Protein AF-A0ABD5PJ82-F1 (afdb_monomer_lite)

pLDDT: mean 70.87, std 12.45, range [35.41, 89.31]

Foldseek 3Di:
DDPPVLVVLPDWAPPFAFPVRDDPVLVPDPQKDKDWDPWFADPPPPGRFTWDFDADPNFTWTAGPVGDTDGDDVRRTITITGNVSVVVVVVCVVVVPPFDWDDDPNWIWTDDDQEIEIEREYADDPSVVVVLLVVLQVHQHYEYEYADPNNCLVCVLSQLLSAHLYYYDYDDPNVVVVVVSVVQVVLVVLLCVLQVFPQPDQPSVVSCCCSVPLLVLLLLLQALVVLAVDPVSLVVVLLSLQSLVSVLASHHPDQRQDDDDPRHDFRHKGWQDQPPVRAIEIETEHEDRHDPVPDADQACDDPPCRSVVVNLVSQVVSCVVVVHQAYEYEYEEQDDDLVRLVVVLVRCCVDPNQSYAYEYEYSLLSSLSNLVVCCVRPVVLFDFADDDSSVLVVCVGPPPPQPDDPSQVVLVVSSYHYGYNVSNLVSRLVGTDDPVSNVVSSVVSVVSSVVSNDD

Organism: NCBI:txid2932267

Radius of gyration: 26.67 Å; chains: 1; bounding box: 78×42×73 Å

Sequence (455 aa):
MSSESFKALRYDFEDRLRPDEVPDELRENPFCVRSERRKINCPEPGCNKPCNVVEIGGEKKFLCRDKHQKPYDESHHVYWKVETVDAVEELLTDLGFEASVEQNGSMLSFESGEKSFLVVPGGYSDDLLQPIASQLKDHRNFCVLAFQDDTKRGIKPLIDRAGGVSMVATPPGLERKIESFESMIEVRNEFEAEYEPQREAVPEDLVEKINDNPQFLVGELTDFEKIEASSEKRDKMEKLCTLSFSQVLDCPLHPMGMEDTGNRVPDGFGFIFDEENGNHPTLLLDSKSVSSEYRDYPKITEKHGPQYRKYLEIVDDVCYRRQWEEKVIVFISPEFNISKIEDFLDELNRTKFDDFQAVFMDLKALATLILHRTSHTSERSVRLTRGGWTSILYDLFLDPDFDRSEQDYELGRNNGLCLTESAVQQHFANNIPDQKSRERTLEYVEEEIREFSPE

Structure (mmCIF, N/CA/C/O backbone):
data_AF-A0ABD5PJ82-F1
#
_entry.id   AF-A0ABD5PJ82-F1
#
loop_
_atom_site.group_PDB
_atom_site.id
_atom_site.type_symbol
_atom_site.label_atom_id
_atom_site.label_alt_id
_atom_site.label_comp_id
_atom_site.label_asym_id
_atom_site.label_entity_id
_atom_site.label_seq_id
_atom_site.pdbx_PDB_ins_code
_atom_site.Cartn_x
_atom_site.Cartn_y
_atom_site.Cartn_z
_atom_site.occupancy
_atom_site.B_iso_or_equiv
_atom_site.auth_seq_id
_atom_site.auth_comp_id
_atom_site.auth_asym_id
_atom_site.auth_atom_id
_atom_site.pdbx_PDB_model_num
ATOM 1 N N . MET A 1 1 ? -4.267 9.276 -34.230 1.00 48.59 1 MET A N 1
ATOM 2 C CA . MET A 1 1 ? -3.131 10.122 -33.789 1.00 48.59 1 MET A CA 1
ATOM 3 C C . MET A 1 1 ? -2.248 10.501 -34.977 1.00 48.59 1 MET A C 1
ATOM 5 O O . MET A 1 1 ? -2.240 9.768 -35.961 1.00 48.59 1 MET A O 1
ATOM 9 N N . SER A 1 2 ? -1.546 11.642 -34.954 1.00 38.12 2 SER A N 1
ATOM 10 C CA . SER A 1 2 ? -0.652 12.020 -36.061 1.00 38.12 2 SER A CA 1
ATOM 11 C C . SER A 1 2 ? 0.701 11.307 -35.932 1.00 38.12 2 SER A C 1
ATOM 13 O O . SER A 1 2 ? 1.279 11.234 -34.853 1.00 38.12 2 SER A O 1
ATOM 15 N N . SER A 1 3 ? 1.247 10.821 -37.053 1.00 42.69 3 SER A N 1
ATOM 16 C CA . SER A 1 3 ? 2.585 10.193 -37.123 1.00 42.69 3 SER A CA 1
ATOM 17 C C . SER A 1 3 ? 3.740 11.095 -36.654 1.00 42.69 3 SER A C 1
ATOM 19 O O . SER A 1 3 ? 4.887 10.663 -36.616 1.00 42.69 3 SER A O 1
ATOM 21 N N . GLU A 1 4 ? 3.473 12.375 -36.387 1.00 37.66 4 GLU A N 1
ATOM 22 C CA . GLU A 1 4 ? 4.485 13.366 -36.024 1.00 37.66 4 GLU A CA 1
ATOM 23 C C . GLU A 1 4 ? 4.829 13.341 -34.532 1.00 37.66 4 GLU A C 1
ATOM 25 O O . GLU A 1 4 ? 6.005 13.496 -34.213 1.00 37.66 4 GLU A O 1
ATOM 30 N N . SER A 1 5 ? 3.867 13.052 -33.643 1.00 37.41 5 SER A N 1
ATOM 31 C CA . SER A 1 5 ? 4.122 12.917 -32.199 1.00 37.41 5 SER A CA 1
ATOM 32 C C . SER A 1 5 ? 5.020 11.713 -31.893 1.00 37.41 5 SER A C 1
ATOM 34 O O . SER A 1 5 ? 5.942 11.810 -31.091 1.00 37.41 5 SER A O 1
ATOM 36 N N . PHE A 1 6 ? 4.831 10.606 -32.617 1.00 41.28 6 PHE A N 1
ATOM 37 C CA . PHE A 1 6 ? 5.656 9.405 -32.473 1.00 41.28 6 PHE A CA 1
ATOM 38 C C . PHE A 1 6 ? 7.033 9.512 -33.143 1.00 41.28 6 PHE A C 1
ATOM 40 O O . PHE A 1 6 ? 8.023 8.985 -32.644 1.00 41.28 6 PHE A O 1
ATOM 47 N N . LYS A 1 7 ? 7.166 10.280 -34.233 1.00 38.00 7 LYS A N 1
ATOM 48 C CA . LYS A 1 7 ? 8.471 10.525 -34.882 1.00 38.00 7 LYS A CA 1
ATOM 49 C C . LYS A 1 7 ? 9.487 11.243 -33.987 1.00 38.00 7 LYS A C 1
ATOM 51 O O . LYS A 1 7 ? 10.681 11.199 -34.303 1.00 38.00 7 LYS A O 1
ATOM 56 N N . ALA A 1 8 ? 9.039 11.903 -32.916 1.00 35.41 8 ALA A N 1
ATOM 57 C CA . ALA A 1 8 ? 9.897 12.533 -31.915 1.00 35.41 8 ALA A CA 1
ATOM 58 C C . ALA A 1 8 ? 10.513 11.524 -30.922 1.00 35.41 8 ALA A C 1
ATOM 60 O O . ALA A 1 8 ? 11.560 11.810 -30.342 1.00 35.41 8 ALA A O 1
ATOM 61 N N . LEU A 1 9 ? 9.948 10.316 -30.801 1.00 37.22 9 LEU A N 1
ATOM 62 C CA . LEU A 1 9 ? 10.385 9.251 -29.891 1.00 37.22 9 LEU A CA 1
ATOM 63 C C . LEU A 1 9 ? 11.602 8.464 -30.388 1.00 37.22 9 LEU A C 1
ATOM 65 O O . LEU A 1 9 ? 11.697 7.272 -30.145 1.00 37.22 9 LEU A O 1
ATOM 69 N N . ARG A 1 10 ? 12.571 9.082 -31.075 1.00 38.38 10 ARG A N 1
ATOM 70 C CA . ARG A 1 10 ? 13.789 8.381 -31.535 1.00 38.38 10 ARG A CA 1
ATOM 71 C C . ARG A 1 10 ? 14.701 7.976 -30.365 1.00 38.38 10 ARG A C 1
ATOM 73 O O . ARG A 1 10 ? 15.805 8.497 -30.236 1.00 38.38 10 ARG A O 1
ATOM 80 N N . TYR A 1 11 ? 14.258 7.038 -29.541 1.00 43.62 11 TYR A N 1
ATOM 81 C CA . TYR A 1 11 ? 15.019 6.429 -28.472 1.00 43.62 11 TYR A CA 1
ATOM 82 C C . TYR A 1 11 ? 15.385 5.011 -28.894 1.00 43.62 11 TYR A C 1
ATOM 84 O O . TYR A 1 11 ? 14.565 4.106 -29.014 1.00 43.62 11 TYR A O 1
ATOM 92 N N . ASP A 1 12 ? 16.665 4.868 -29.208 1.00 42.84 12 ASP A N 1
ATOM 93 C CA . ASP A 1 12 ? 17.351 3.595 -29.318 1.00 42.84 12 ASP A CA 1
ATOM 94 C C . ASP A 1 12 ? 17.769 3.233 -27.886 1.00 42.84 12 ASP A C 1
ATOM 96 O O . ASP A 1 12 ? 18.457 4.038 -27.257 1.00 42.84 12 ASP A O 1
ATOM 100 N N . PHE A 1 13 ? 17.334 2.094 -27.337 1.00 44.28 13 PHE A N 1
ATOM 101 C CA . PHE A 1 13 ? 17.902 1.598 -26.079 1.00 44.28 13 PHE A CA 1
ATOM 102 C C . PHE A 1 13 ? 19.413 1.481 -26.283 1.00 44.28 13 PHE A C 1
ATOM 104 O O . PHE A 1 13 ? 19.871 0.665 -27.085 1.00 44.28 13 PHE A O 1
ATOM 111 N N . GLU A 1 14 ? 20.203 2.319 -25.607 1.00 42.47 14 GLU A N 1
ATOM 112 C CA . GLU A 1 14 ? 21.663 2.235 -25.719 1.00 42.47 14 GLU A CA 1
ATOM 113 C C . GLU A 1 14 ? 22.204 0.927 -25.116 1.00 42.47 14 GLU A C 1
ATOM 115 O O . GLU A 1 14 ? 23.295 0.484 -25.496 1.00 42.47 14 GLU A O 1
ATOM 120 N N . ASP A 1 15 ? 21.409 0.248 -24.280 1.00 47.00 15 ASP A N 1
ATOM 121 C CA . ASP A 1 15 ? 21.711 -1.074 -23.736 1.00 47.00 15 ASP A CA 1
ATOM 122 C C . ASP A 1 15 ? 21.495 -2.165 -24.784 1.00 47.00 15 ASP A C 1
ATOM 124 O O . ASP A 1 15 ? 20.483 -2.861 -24.866 1.00 47.00 15 ASP A O 1
ATOM 128 N N . ARG A 1 16 ? 22.514 -2.303 -25.625 1.00 61.78 16 ARG A N 1
ATOM 129 C CA . ARG A 1 16 ? 22.684 -3.411 -26.558 1.00 61.78 16 ARG A CA 1
ATOM 130 C C . ARG A 1 16 ? 22.944 -4.694 -25.777 1.00 61.78 16 ARG A C 1
ATOM 132 O O . ARG A 1 16 ? 24.101 -4.982 -25.463 1.00 61.78 16 ARG A O 1
ATOM 139 N N . LEU A 1 17 ? 21.896 -5.470 -25.521 1.00 61.75 17 LEU A N 1
ATOM 140 C CA . LEU A 1 17 ? 22.015 -6.763 -24.852 1.00 61.75 17 LEU A CA 1
ATOM 141 C C . LEU A 1 17 ? 22.846 -7.720 -25.709 1.00 61.75 17 LEU A C 1
ATOM 143 O O . LEU A 1 17 ? 22.617 -7.859 -26.921 1.00 61.75 17 LEU A O 1
ATOM 147 N N . ARG A 1 18 ? 23.832 -8.379 -25.095 1.00 63.12 18 ARG A N 1
ATOM 148 C CA . ARG A 1 18 ? 24.558 -9.457 -25.769 1.00 63.12 18 ARG A CA 1
ATOM 149 C C . ARG A 1 18 ? 23.641 -10.673 -25.923 1.00 63.12 18 ARG A C 1
ATOM 151 O O . ARG A 1 18 ? 22.729 -10.852 -25.123 1.00 63.12 18 ARG A O 1
ATOM 158 N N . PRO A 1 19 ? 23.858 -11.537 -26.928 1.00 64.94 19 PRO A N 1
ATOM 159 C CA . PRO A 1 19 ? 23.025 -12.718 -27.147 1.00 64.94 19 PRO A CA 1
ATOM 160 C C . PRO A 1 19 ? 22.870 -13.618 -25.911 1.00 64.94 19 PRO A C 1
ATOM 162 O O . PRO A 1 19 ? 21.811 -14.210 -25.734 1.00 64.94 19 PRO A O 1
ATOM 165 N N . ASP A 1 20 ? 23.894 -13.703 -25.061 1.00 64.62 20 ASP A N 1
ATOM 166 C CA . ASP A 1 20 ? 23.923 -14.464 -23.806 1.00 64.62 20 ASP A CA 1
ATOM 167 C C . ASP A 1 20 ? 23.198 -13.783 -22.631 1.00 64.62 20 ASP A C 1
ATOM 169 O O . ASP A 1 20 ? 22.939 -14.436 -21.626 1.00 64.62 20 ASP A O 1
ATOM 173 N N . GLU A 1 21 ? 22.837 -12.505 -22.763 1.00 60.03 21 GLU A N 1
ATOM 174 C CA . GLU A 1 21 ? 22.176 -11.700 -21.725 1.00 60.03 21 GLU A CA 1
ATOM 175 C C . GLU A 1 21 ? 20.665 -11.546 -21.946 1.00 60.03 21 GLU A C 1
ATOM 177 O O . GLU A 1 21 ? 19.993 -10.972 -21.097 1.00 60.03 21 GLU A O 1
ATOM 182 N N . VAL A 1 22 ? 20.123 -12.027 -23.072 1.00 60.41 22 VAL A N 1
ATOM 183 C CA . VAL A 1 22 ? 18.689 -11.912 -23.389 1.00 60.41 22 VAL A CA 1
ATOM 184 C C . VAL A 1 22 ? 17.933 -13.136 -22.855 1.00 60.41 22 VAL A C 1
ATOM 186 O O . VAL A 1 22 ? 18.191 -14.237 -23.357 1.00 60.41 22 VAL A O 1
ATOM 189 N N . PRO A 1 23 ? 17.003 -12.963 -21.894 1.00 57.91 23 PRO A N 1
ATOM 190 C CA . PRO A 1 23 ? 16.063 -14.001 -21.466 1.00 57.91 23 PRO A CA 1
ATOM 191 C C . PRO A 1 23 ? 15.236 -14.540 -22.637 1.00 57.91 23 PRO A C 1
ATOM 193 O O . PRO A 1 23 ? 14.963 -13.812 -23.597 1.00 57.91 23 PRO A O 1
ATOM 196 N N . ASP A 1 24 ? 14.812 -15.801 -22.569 1.00 57.84 24 ASP A N 1
ATOM 197 C CA . ASP A 1 24 ? 14.058 -16.432 -23.659 1.00 57.84 24 ASP A CA 1
ATOM 198 C C . ASP A 1 24 ? 12.718 -15.719 -23.910 1.00 57.84 24 ASP A C 1
ATOM 200 O O . ASP A 1 24 ? 12.334 -15.531 -25.065 1.00 57.84 24 ASP A O 1
ATOM 204 N N . GLU A 1 25 ? 12.086 -15.185 -22.860 1.00 47.72 25 GLU A N 1
ATOM 205 C CA . GLU A 1 25 ? 10.841 -14.414 -22.950 1.00 47.72 25 GLU A CA 1
ATOM 206 C C . GLU A 1 25 ? 10.999 -13.125 -23.772 1.00 47.72 25 GLU A C 1
ATOM 208 O O . GLU A 1 25 ? 10.057 -12.675 -24.425 1.00 47.72 25 GLU A O 1
ATOM 213 N N . LEU A 1 26 ? 12.193 -12.521 -23.761 1.00 51.69 26 LEU A N 1
ATOM 214 C CA . LEU A 1 26 ? 12.490 -11.330 -24.554 1.00 51.69 26 LEU A CA 1
ATOM 215 C C . LEU A 1 26 ? 12.877 -11.678 -25.995 1.00 51.69 26 LEU A C 1
ATOM 217 O O . LEU A 1 26 ? 12.592 -10.886 -26.882 1.00 51.69 26 LEU A O 1
ATOM 221 N N . ARG A 1 27 ? 13.468 -12.848 -26.273 1.00 57.28 27 ARG A N 1
ATOM 222 C CA . ARG A 1 27 ? 13.826 -13.254 -27.651 1.00 57.28 27 ARG A CA 1
ATOM 223 C C . ARG A 1 27 ? 12.615 -13.539 -28.532 1.00 57.28 27 ARG A C 1
ATOM 225 O O . ARG A 1 27 ? 12.697 -13.375 -29.747 1.00 57.28 27 ARG A O 1
ATOM 232 N N . GLU A 1 28 ? 11.531 -14.008 -27.924 1.00 52.41 28 GLU A N 1
ATOM 233 C CA . GLU A 1 28 ? 10.261 -14.282 -28.601 1.00 52.41 28 GLU A CA 1
ATOM 234 C C . GLU A 1 28 ? 9.357 -13.041 -28.675 1.00 52.41 28 GLU A C 1
ATOM 236 O O . GLU A 1 28 ? 8.331 -13.059 -29.356 1.00 52.41 28 GLU A O 1
ATOM 241 N N . ASN A 1 29 ? 9.746 -11.948 -28.012 1.00 54.66 29 ASN A N 1
ATOM 242 C CA . ASN A 1 29 ? 8.993 -10.705 -28.004 1.00 54.66 29 ASN A CA 1
ATOM 243 C C . ASN A 1 29 ? 9.111 -9.987 -29.369 1.00 54.66 29 ASN A C 1
ATOM 245 O O . ASN A 1 29 ? 10.232 -9.755 -29.831 1.00 54.66 29 ASN A O 1
ATOM 249 N N . PRO A 1 30 ? 7.990 -9.585 -30.003 1.00 55.22 30 PRO A N 1
ATOM 250 C CA . PRO A 1 30 ? 7.995 -8.962 -31.331 1.00 55.22 30 PRO A CA 1
ATOM 251 C C . PRO A 1 30 ? 8.757 -7.632 -31.382 1.00 55.22 30 PRO A C 1
ATOM 253 O O . PRO A 1 30 ? 9.231 -7.244 -32.447 1.00 55.22 30 PRO A O 1
ATOM 256 N N . PHE A 1 31 ? 8.934 -6.972 -30.237 1.00 60.00 31 PHE A N 1
ATOM 257 C CA . PHE A 1 31 ? 9.664 -5.716 -30.122 1.00 60.00 31 PHE A CA 1
ATOM 258 C C . PHE A 1 31 ? 11.136 -5.912 -29.764 1.00 60.00 31 PHE A C 1
ATOM 260 O O . PHE A 1 31 ? 11.864 -4.932 -29.674 1.00 60.00 31 PHE A O 1
ATOM 267 N N . CYS A 1 32 ? 11.624 -7.135 -29.542 1.00 62.97 32 CYS A N 1
ATOM 268 C CA . CYS A 1 32 ? 13.051 -7.375 -29.341 1.00 62.97 32 CYS A CA 1
ATOM 269 C C . CYS A 1 32 ? 13.691 -7.811 -30.660 1.00 62.97 32 CYS A C 1
ATOM 271 O O . CYS A 1 32 ? 13.488 -8.922 -31.145 1.00 62.97 32 CYS A O 1
ATOM 273 N N . VAL A 1 33 ? 14.501 -6.938 -31.253 1.00 71.69 33 VAL A N 1
ATOM 274 C CA . VAL A 1 33 ? 15.066 -7.151 -32.584 1.00 71.69 33 VAL A CA 1
ATOM 275 C C . VAL A 1 33 ? 16.556 -7.454 -32.507 1.00 71.69 33 VAL A C 1
ATOM 277 O O . VAL A 1 33 ? 17.363 -6.696 -31.958 1.00 71.69 33 VAL A O 1
ATOM 280 N N . ARG A 1 34 ? 16.946 -8.567 -33.134 1.00 79.69 34 ARG A N 1
ATOM 281 C CA . ARG A 1 34 ? 18.343 -8.954 -33.350 1.00 79.69 34 ARG A CA 1
ATOM 282 C C . ARG A 1 34 ? 18.971 -8.079 -34.440 1.00 79.69 34 ARG A C 1
ATOM 284 O O . ARG A 1 34 ? 18.563 -8.130 -35.597 1.00 79.69 34 ARG A O 1
ATOM 291 N N . SER A 1 35 ? 20.007 -7.324 -34.088 1.00 78.25 35 SER A N 1
ATOM 292 C CA . SER A 1 35 ? 20.704 -6.380 -34.968 1.00 78.25 35 SER A CA 1
ATOM 293 C C . SER A 1 35 ? 22.212 -6.639 -35.049 1.00 78.25 35 SER A C 1
ATOM 295 O O . SER A 1 35 ? 22.847 -7.098 -34.099 1.00 78.25 35 SER A O 1
ATOM 297 N N . GLU A 1 36 ? 22.822 -6.305 -36.191 1.00 79.50 36 GLU A N 1
ATOM 298 C CA . GLU A 1 36 ? 24.269 -6.443 -36.414 1.00 79.50 36 GLU A CA 1
ATOM 299 C C . GLU A 1 36 ? 25.018 -5.122 -36.168 1.00 79.50 36 GLU A C 1
ATOM 301 O O . GLU A 1 36 ? 24.607 -4.031 -36.583 1.00 79.50 36 GLU A O 1
ATOM 306 N N . ARG A 1 37 ? 26.174 -5.200 -35.500 1.00 71.81 37 ARG A N 1
ATOM 307 C CA . ARG A 1 37 ? 27.063 -4.057 -35.276 1.00 71.81 37 ARG A CA 1
ATOM 308 C C . ARG A 1 37 ? 27.758 -3.682 -36.583 1.00 71.81 37 ARG A C 1
ATOM 310 O O . ARG A 1 37 ? 28.623 -4.397 -37.073 1.00 71.81 37 ARG A O 1
ATOM 317 N N . ARG A 1 38 ? 27.496 -2.468 -37.079 1.00 69.00 38 ARG A N 1
ATOM 318 C CA . ARG A 1 38 ? 28.174 -1.909 -38.272 1.00 69.00 38 ARG A CA 1
ATOM 319 C C . ARG A 1 38 ? 29.695 -1.759 -38.122 1.00 69.00 38 ARG A C 1
ATOM 321 O O . ARG A 1 38 ? 30.396 -1.612 -39.119 1.00 69.00 38 ARG A O 1
ATOM 328 N N . LYS A 1 39 ? 30.203 -1.708 -36.886 1.00 74.44 39 LYS A N 1
ATOM 329 C CA . LYS A 1 39 ? 31.632 -1.605 -36.564 1.00 74.44 39 LYS A CA 1
ATOM 330 C C . LYS A 1 39 ? 31.959 -2.572 -35.431 1.00 74.44 39 LYS A C 1
ATOM 332 O O . LYS A 1 39 ? 31.368 -2.476 -34.359 1.00 74.44 39 LYS A O 1
ATOM 337 N N . ILE A 1 40 ? 32.919 -3.456 -35.673 1.00 79.31 40 ILE A N 1
ATOM 338 C CA . ILE A 1 40 ? 33.410 -4.447 -34.713 1.00 79.31 40 ILE A CA 1
ATOM 339 C C . ILE A 1 40 ? 34.840 -4.051 -34.351 1.00 79.31 40 ILE A C 1
ATOM 341 O O . ILE A 1 40 ? 35.641 -3.798 -35.250 1.00 79.31 40 ILE A O 1
ATOM 345 N N . ASN A 1 41 ? 35.171 -3.979 -33.064 1.00 82.94 41 ASN A N 1
ATOM 346 C CA . ASN A 1 41 ? 36.549 -3.760 -32.618 1.00 82.94 41 ASN A CA 1
ATOM 347 C C . ASN A 1 41 ? 37.271 -5.097 -32.445 1.00 82.94 41 ASN A C 1
ATOM 349 O O . ASN A 1 41 ? 36.643 -6.133 -32.238 1.00 82.94 41 ASN A O 1
ATOM 353 N N . CYS A 1 42 ? 38.597 -5.074 -32.537 1.00 81.31 42 CYS A N 1
ATOM 354 C CA . CYS A 1 42 ? 39.420 -6.257 -32.351 1.00 81.31 42 CYS A CA 1
ATOM 355 C C . CYS A 1 42 ? 39.296 -6.800 -30.916 1.00 81.31 42 CYS A C 1
ATOM 357 O O . CYS A 1 42 ? 39.606 -6.074 -29.980 1.00 81.31 42 CYS A O 1
ATOM 359 N N . PRO A 1 43 ? 38.912 -8.076 -30.725 1.00 82.56 43 PRO A N 1
ATOM 360 C CA . PRO A 1 43 ? 38.808 -8.679 -29.393 1.00 82.56 43 PRO A CA 1
ATOM 361 C C . PRO A 1 43 ? 40.172 -9.042 -28.770 1.00 82.56 43 PRO A C 1
ATOM 363 O O . PRO A 1 43 ? 40.239 -9.621 -27.692 1.00 82.56 43 PRO A O 1
ATOM 366 N N . GLU A 1 44 ? 41.283 -8.729 -29.443 1.00 84.56 44 GLU A N 1
ATOM 367 C CA . GLU A 1 44 ? 42.627 -8.860 -28.869 1.00 84.56 44 GLU A CA 1
ATOM 368 C C . GLU A 1 44 ? 42.840 -7.804 -27.765 1.00 84.56 44 GLU A C 1
ATOM 370 O O . GLU A 1 44 ? 42.699 -6.610 -28.054 1.00 84.56 44 GLU A O 1
ATOM 375 N N . PRO A 1 45 ? 43.219 -8.196 -26.531 1.00 82.62 45 PRO A N 1
ATOM 376 C CA . PRO A 1 45 ? 43.483 -7.254 -25.447 1.00 82.62 45 PRO A CA 1
ATOM 377 C C . PRO A 1 45 ? 44.478 -6.160 -25.860 1.00 82.62 45 PRO A C 1
ATOM 379 O O . PRO A 1 45 ? 45.586 -6.441 -26.313 1.00 82.62 45 PRO A O 1
ATOM 382 N N . GLY A 1 46 ? 44.075 -4.895 -25.717 1.00 80.75 46 GLY A N 1
ATOM 383 C CA . GLY A 1 46 ? 44.890 -3.733 -26.091 1.00 80.75 46 GLY A CA 1
ATOM 384 C C . GLY A 1 46 ? 44.817 -3.316 -27.568 1.00 80.75 46 GLY A C 1
ATOM 385 O O . GLY A 1 46 ? 45.445 -2.325 -27.941 1.00 80.75 46 GLY A O 1
ATOM 386 N N . CYS A 1 47 ? 44.040 -4.002 -28.417 1.00 82.31 47 CYS A N 1
ATOM 387 C CA . CYS A 1 47 ? 43.846 -3.629 -29.821 1.00 82.31 47 CYS A CA 1
ATOM 388 C C . CYS A 1 47 ? 42.453 -3.021 -30.063 1.00 82.31 47 CYS A C 1
ATOM 390 O O . CYS A 1 47 ? 41.454 -3.723 -30.071 1.00 82.31 47 CYS A O 1
ATOM 392 N N . ASN A 1 48 ? 42.381 -1.726 -30.388 1.00 80.00 48 ASN A N 1
ATOM 393 C CA . ASN A 1 48 ? 41.112 -1.035 -30.691 1.00 80.00 48 ASN A CA 1
ATOM 394 C C . ASN A 1 48 ? 40.865 -0.852 -32.200 1.00 80.00 48 ASN A C 1
ATOM 396 O O . ASN A 1 48 ? 40.191 0.088 -32.626 1.00 80.00 48 ASN A O 1
ATOM 400 N N . LYS A 1 49 ? 41.477 -1.688 -33.048 1.00 84.69 49 LYS A N 1
ATOM 401 C CA . LYS A 1 49 ? 41.322 -1.572 -34.505 1.00 84.69 49 LYS A CA 1
ATOM 402 C C . LYS A 1 49 ? 39.997 -2.183 -34.971 1.00 84.69 49 LYS A C 1
ATOM 404 O O . LYS A 1 49 ? 39.591 -3.204 -34.423 1.00 84.69 49 LYS A O 1
ATOM 409 N N . PRO A 1 50 ? 39.374 -1.634 -36.029 1.00 84.56 50 PRO A N 1
ATOM 410 C CA . PRO A 1 50 ? 38.228 -2.268 -36.666 1.00 84.56 50 PRO A CA 1
ATOM 411 C C . PRO A 1 50 ? 38.572 -3.665 -37.204 1.00 84.56 50 PRO A C 1
ATOM 413 O O . PRO A 1 50 ? 39.632 -3.857 -37.814 1.00 84.56 50 PRO A O 1
ATOM 416 N N . CYS A 1 51 ? 37.652 -4.603 -37.009 1.00 86.75 51 CYS A N 1
ATOM 417 C CA . CYS A 1 51 ? 37.692 -5.976 -37.494 1.00 86.75 51 CYS A CA 1
ATOM 418 C C . CYS A 1 51 ? 36.630 -6.223 -38.559 1.00 86.75 51 CYS A C 1
ATOM 420 O O . CYS A 1 51 ? 35.531 -5.676 -38.493 1.00 86.75 51 CYS A O 1
ATOM 422 N N . ASN A 1 52 ? 36.951 -7.131 -39.476 1.00 85.62 52 ASN A N 1
ATOM 423 C CA . ASN A 1 52 ? 35.978 -7.765 -40.354 1.00 85.62 52 ASN A CA 1
ATOM 424 C C . ASN A 1 52 ? 35.815 -9.233 -39.955 1.00 85.62 52 ASN A C 1
ATOM 426 O O . ASN A 1 52 ? 36.764 -9.861 -39.477 1.00 85.62 52 ASN A O 1
ATOM 430 N N . VAL A 1 53 ? 34.627 -9.783 -40.190 1.00 86.25 53 VAL A N 1
ATOM 431 C CA . VAL A 1 53 ? 34.388 -11.227 -40.111 1.00 86.25 53 VAL A CA 1
ATOM 432 C C . VAL A 1 53 ? 34.816 -11.846 -41.439 1.00 86.25 53 VAL A C 1
ATOM 434 O O . VAL A 1 53 ? 34.361 -11.418 -42.498 1.00 86.25 53 VAL A O 1
ATOM 437 N N . VAL A 1 54 ? 35.716 -12.824 -41.391 1.00 88.50 54 VAL A N 1
ATOM 438 C CA . VAL A 1 54 ? 36.234 -13.537 -42.567 1.00 88.50 54 VAL A CA 1
ATOM 439 C C . VAL A 1 54 ? 36.170 -15.042 -42.341 1.00 88.50 54 VAL A C 1
ATOM 441 O O . VAL A 1 54 ? 36.176 -15.504 -41.202 1.00 88.50 54 VAL A O 1
ATOM 444 N N . GLU A 1 55 ? 36.136 -15.814 -43.422 1.00 88.56 55 GLU A N 1
ATOM 445 C CA . GLU A 1 55 ? 36.180 -17.274 -43.367 1.00 88.56 55 GLU A CA 1
ATOM 446 C C . GLU A 1 55 ? 37.580 -17.763 -43.755 1.00 88.56 55 GLU A C 1
ATOM 448 O O . GLU A 1 55 ? 38.070 -17.481 -44.850 1.00 88.56 55 GLU A O 1
ATOM 453 N N . ILE A 1 56 ? 38.257 -18.454 -42.835 1.00 83.06 56 ILE A N 1
ATOM 454 C CA . ILE A 1 56 ? 39.621 -18.964 -43.026 1.00 83.06 56 ILE A CA 1
ATOM 455 C C . ILE A 1 56 ? 39.629 -20.439 -42.635 1.00 83.06 56 ILE A C 1
ATOM 457 O O . ILE A 1 56 ? 39.459 -20.776 -41.467 1.00 83.06 56 ILE A O 1
ATOM 461 N N . GLY A 1 57 ? 39.850 -21.320 -43.613 1.00 79.81 57 GLY A N 1
ATOM 462 C CA . GLY A 1 57 ? 39.894 -22.767 -43.374 1.00 79.81 57 GLY A CA 1
ATOM 463 C C . GLY A 1 57 ? 38.545 -23.381 -42.978 1.00 79.81 57 GLY A C 1
ATOM 464 O O . GLY A 1 57 ? 38.538 -24.385 -42.280 1.00 79.81 57 GLY A O 1
ATOM 465 N N . GLY A 1 58 ? 37.425 -22.777 -43.396 1.00 84.38 58 GLY A N 1
ATOM 466 C CA . GLY A 1 58 ? 36.065 -23.220 -43.050 1.00 84.38 58 GLY A CA 1
ATOM 467 C C . GLY A 1 58 ? 35.559 -22.726 -41.690 1.00 84.38 58 GLY A C 1
ATOM 468 O O . GLY A 1 58 ? 34.448 -23.056 -41.291 1.00 84.38 58 GLY A O 1
ATOM 469 N N . GLU A 1 59 ? 36.351 -21.922 -40.975 1.00 86.12 59 GLU A N 1
ATOM 470 C CA . GLU A 1 59 ? 35.969 -21.319 -39.698 1.00 86.12 59 GLU A CA 1
ATOM 471 C C . GLU A 1 59 ? 35.813 -19.800 -39.840 1.00 86.12 59 GLU A C 1
ATOM 473 O O . GLU A 1 59 ? 36.672 -19.123 -40.420 1.00 86.12 59 GLU A O 1
ATOM 478 N N . LYS A 1 60 ? 34.743 -19.243 -39.254 1.00 89.12 60 LYS A N 1
ATOM 479 C CA . LYS A 1 60 ? 34.570 -17.789 -39.129 1.00 89.12 60 LYS A CA 1
ATOM 480 C C . LYS A 1 60 ? 35.552 -17.234 -38.093 1.00 89.12 60 LYS A C 1
ATOM 482 O O . LYS A 1 60 ? 35.655 -17.756 -36.983 1.00 89.12 60 LYS A O 1
ATOM 487 N N . LYS A 1 61 ? 36.259 -16.157 -38.443 1.00 88.00 61 LYS A N 1
ATOM 488 C CA . LYS A 1 61 ? 37.246 -15.477 -37.587 1.00 88.00 61 LYS A CA 1
ATOM 489 C C . LYS A 1 61 ? 37.112 -13.962 -37.687 1.00 88.00 61 LYS A C 1
ATOM 491 O O . LYS A 1 61 ? 36.744 -13.430 -38.734 1.00 88.00 61 LYS A O 1
ATOM 496 N N . PHE A 1 62 ? 37.457 -13.263 -36.611 1.00 87.50 62 PHE A N 1
ATOM 497 C CA . PHE A 1 62 ? 37.682 -11.821 -36.639 1.00 87.50 62 PHE A CA 1
ATOM 498 C C . PHE A 1 62 ? 39.098 -11.535 -37.133 1.00 87.50 62 PHE A C 1
ATOM 500 O O . PHE A 1 62 ? 40.061 -12.058 -36.570 1.00 87.50 62 PHE A O 1
ATOM 507 N N . LEU A 1 63 ? 39.220 -10.690 -38.158 1.00 87.81 63 LEU A N 1
ATOM 508 C CA . LEU A 1 63 ? 40.498 -10.237 -38.703 1.00 87.81 63 LEU A CA 1
ATOM 509 C C . LEU A 1 63 ? 40.589 -8.710 -38.654 1.00 87.81 63 LEU A C 1
ATOM 511 O O . LEU A 1 63 ? 39.809 -8.008 -39.305 1.00 87.81 63 LEU A O 1
ATOM 515 N N . CYS A 1 64 ? 41.573 -8.198 -37.915 1.00 88.06 64 CYS A N 1
ATOM 516 C CA . CYS A 1 64 ? 41.875 -6.767 -37.867 1.00 88.06 64 CYS A CA 1
ATOM 517 C C . CYS A 1 64 ? 42.980 -6.380 -38.866 1.00 88.06 64 CYS A C 1
ATOM 519 O O . CYS A 1 64 ? 43.687 -7.228 -39.417 1.00 88.06 64 CYS A O 1
ATOM 521 N N . ARG A 1 65 ? 43.185 -5.072 -39.071 1.00 85.81 65 ARG A N 1
ATOM 522 C CA . ARG A 1 65 ? 44.271 -4.552 -39.930 1.00 85.81 65 ARG A CA 1
ATOM 523 C C . ARG A 1 65 ? 45.679 -4.905 -39.437 1.00 85.81 65 ARG A C 1
ATOM 525 O O . ARG A 1 65 ? 46.577 -5.043 -40.263 1.00 85.81 65 ARG A O 1
ATOM 532 N N . ASP A 1 66 ? 45.844 -5.113 -38.133 1.00 87.19 66 ASP A N 1
ATOM 533 C CA . ASP A 1 66 ? 47.111 -5.528 -37.513 1.00 87.19 66 ASP A CA 1
ATOM 534 C C . ASP A 1 66 ? 47.324 -7.056 -37.601 1.00 87.19 66 ASP A C 1
ATOM 536 O O . ASP A 1 66 ? 48.264 -7.597 -37.029 1.00 87.19 66 ASP A O 1
ATOM 540 N N . LYS A 1 67 ? 46.475 -7.757 -38.372 1.00 84.69 67 LYS A N 1
ATOM 541 C CA . LYS A 1 67 ? 46.519 -9.202 -38.655 1.00 84.69 67 LYS A CA 1
ATOM 542 C C . LYS A 1 67 ? 46.258 -10.117 -37.454 1.00 84.69 67 LYS A C 1
ATOM 544 O O . LYS A 1 67 ? 46.504 -11.319 -37.560 1.00 84.69 67 LYS A O 1
ATOM 549 N N . HIS A 1 68 ? 45.714 -9.598 -36.352 1.00 88.38 68 HIS A N 1
ATOM 550 C CA . HIS A 1 68 ? 45.195 -10.450 -35.282 1.00 88.38 68 HIS A CA 1
ATOM 551 C C . HIS A 1 68 ? 44.030 -11.288 -35.806 1.00 88.38 68 HIS A C 1
ATOM 553 O O . HIS A 1 68 ? 43.138 -10.768 -36.480 1.00 88.38 68 HIS A O 1
ATOM 559 N N . GLN A 1 69 ? 44.065 -12.581 -35.489 1.00 88.25 69 GLN A N 1
ATOM 560 C CA . GLN A 1 69 ? 43.022 -13.544 -35.813 1.00 88.25 69 GLN A CA 1
ATOM 561 C C . GLN A 1 69 ? 42.464 -14.099 -34.513 1.00 88.25 69 GLN A C 1
ATOM 563 O O . GLN A 1 69 ? 43.189 -14.734 -33.746 1.00 88.25 69 GLN A O 1
ATOM 568 N N . LYS A 1 70 ? 41.176 -13.871 -34.274 1.00 86.25 70 LYS A N 1
ATOM 569 C CA . LYS A 1 70 ? 40.455 -14.465 -33.146 1.00 86.25 70 LYS A CA 1
ATOM 570 C C . LYS A 1 70 ? 39.284 -15.304 -33.659 1.00 86.25 70 LYS A C 1
ATOM 572 O O . LYS A 1 70 ? 38.742 -14.974 -34.719 1.00 86.25 70 LYS A O 1
ATOM 577 N N . PRO A 1 71 ? 38.898 -16.378 -32.948 1.00 86.31 71 PRO A N 1
ATOM 578 C CA . PRO A 1 71 ? 37.662 -17.099 -33.236 1.00 86.31 71 PRO A CA 1
ATOM 579 C C . PRO A 1 71 ? 36.475 -16.136 -33.319 1.00 86.31 71 PRO A C 1
ATOM 581 O O . PRO A 1 71 ? 36.438 -15.143 -32.590 1.00 86.31 71 PRO A O 1
ATOM 584 N N . TYR A 1 72 ? 35.539 -16.401 -34.231 1.00 85.25 72 TYR A N 1
ATOM 585 C CA . TYR A 1 72 ? 34.291 -15.649 -34.270 1.00 85.25 72 TYR A CA 1
ATOM 586 C C . TYR A 1 72 ? 33.472 -15.942 -33.016 1.00 85.25 72 TYR A C 1
ATOM 588 O O . TYR A 1 72 ? 33.220 -17.097 -32.682 1.00 85.25 72 TYR A O 1
ATOM 596 N N . ASP A 1 73 ? 33.046 -14.872 -32.367 1.00 81.75 73 ASP A N 1
ATOM 597 C CA . ASP A 1 73 ? 32.134 -14.874 -31.238 1.00 81.75 73 ASP A CA 1
ATOM 598 C C . ASP A 1 73 ? 30.988 -13.929 -31.594 1.00 81.75 73 ASP A C 1
ATOM 600 O O . ASP A 1 73 ? 31.189 -12.735 -31.834 1.00 81.75 73 ASP A O 1
ATOM 604 N N . GLU A 1 74 ? 29.787 -14.488 -31.679 1.00 79.69 74 GLU A N 1
ATOM 605 C CA . GLU A 1 74 ? 28.592 -13.771 -32.098 1.00 79.69 74 GLU A CA 1
ATOM 606 C C . GLU A 1 74 ? 28.264 -12.590 -31.175 1.00 79.69 74 GLU A C 1
ATOM 608 O O . GLU A 1 74 ? 27.790 -11.567 -31.667 1.00 79.69 74 GLU A O 1
ATOM 613 N N . SER A 1 75 ? 28.623 -12.659 -29.888 1.00 73.25 75 SER A N 1
AT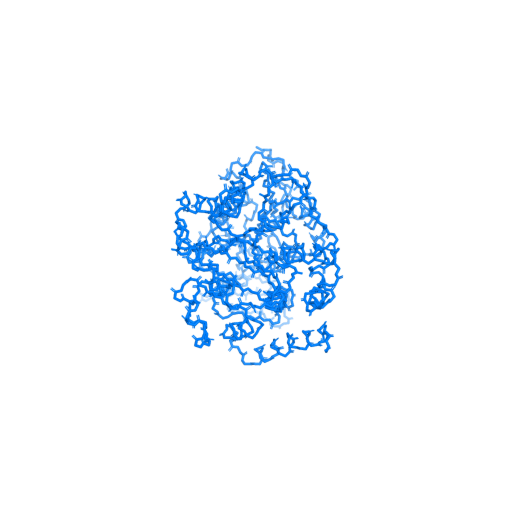OM 614 C CA . SER A 1 75 ? 28.392 -11.583 -28.912 1.00 73.25 75 SER A CA 1
ATOM 615 C C . SER A 1 75 ? 29.117 -10.271 -29.244 1.00 73.25 75 SER A C 1
ATOM 617 O O . SER A 1 75 ? 28.694 -9.187 -28.839 1.00 73.25 75 SER A O 1
ATOM 619 N N . HIS A 1 76 ? 30.191 -10.343 -30.035 1.00 73.75 76 HIS A N 1
ATOM 620 C CA . HIS A 1 76 ? 30.956 -9.177 -30.474 1.00 73.75 76 HIS A CA 1
ATOM 621 C C . HIS A 1 76 ? 30.377 -8.521 -31.735 1.00 73.75 76 HIS A C 1
ATOM 623 O O . HIS A 1 76 ? 30.761 -7.399 -32.078 1.00 73.75 76 HIS A O 1
ATOM 629 N N . HIS A 1 77 ? 29.476 -9.210 -32.438 1.00 75.75 77 HIS A N 1
ATOM 630 C CA . HIS A 1 77 ? 28.943 -8.793 -33.733 1.00 75.75 77 HIS A CA 1
ATOM 631 C C . HIS A 1 77 ? 27.436 -8.527 -33.698 1.00 75.75 77 HIS A C 1
ATOM 633 O O . HIS A 1 77 ? 26.970 -7.608 -34.365 1.00 75.75 77 HIS A O 1
ATOM 639 N N . VAL A 1 78 ? 26.689 -9.281 -32.901 1.00 78.31 78 VAL A N 1
ATOM 640 C CA . VAL A 1 78 ? 25.232 -9.220 -32.809 1.00 78.31 78 VAL A CA 1
ATOM 641 C C . VAL A 1 78 ? 24.834 -8.662 -31.450 1.00 78.31 78 VAL A C 1
ATOM 643 O O . VAL A 1 78 ? 25.474 -8.943 -30.440 1.00 78.31 78 VAL A O 1
ATOM 646 N N . TYR A 1 79 ? 23.781 -7.856 -31.432 1.00 74.38 79 TYR A N 1
ATOM 647 C CA . TYR A 1 79 ? 23.123 -7.407 -30.213 1.00 74.38 79 TYR A CA 1
ATOM 648 C C . TYR A 1 79 ? 21.611 -7.466 -30.384 1.00 74.38 79 TYR A C 1
ATOM 650 O O . TYR A 1 79 ? 21.111 -7.445 -31.509 1.00 74.38 79 TYR A O 1
ATOM 658 N N . TRP A 1 80 ? 20.899 -7.523 -29.270 1.00 69.50 80 TRP A N 1
ATOM 659 C CA . TRP A 1 80 ? 19.455 -7.349 -29.246 1.00 69.50 80 TRP A CA 1
ATOM 660 C C . TRP A 1 80 ? 19.114 -5.943 -28.772 1.00 69.50 80 TRP A C 1
ATOM 662 O O . TRP A 1 80 ? 19.821 -5.363 -27.943 1.00 69.50 80 TRP A O 1
ATOM 672 N N . LYS A 1 81 ? 18.054 -5.388 -29.352 1.00 68.94 81 LYS A N 1
ATOM 673 C CA . LYS A 1 81 ? 17.517 -4.066 -29.041 1.00 68.94 81 LYS A CA 1
ATOM 674 C C . LYS A 1 81 ? 16.012 -4.195 -28.863 1.00 68.94 81 LYS A C 1
ATOM 676 O O . LYS A 1 81 ? 15.369 -4.819 -29.697 1.00 68.94 81 LYS A O 1
ATOM 681 N N . VAL A 1 82 ? 15.462 -3.562 -27.834 1.00 60.72 82 VAL A N 1
ATOM 682 C CA . VAL A 1 82 ? 14.012 -3.386 -27.718 1.00 60.72 82 VAL A CA 1
ATOM 683 C C . VAL A 1 82 ? 13.586 -2.154 -28.530 1.00 60.72 82 VAL A C 1
ATOM 685 O O . VAL A 1 82 ? 14.097 -1.049 -28.325 1.00 60.72 82 VAL A O 1
ATOM 688 N N . GLU A 1 83 ? 12.693 -2.344 -29.496 1.00 64.19 83 GLU A N 1
ATOM 689 C CA . GLU A 1 83 ? 12.033 -1.310 -30.295 1.00 64.19 83 GLU A CA 1
ATOM 690 C C . GLU A 1 83 ? 10.875 -0.707 -29.500 1.00 64.19 83 GLU A C 1
ATOM 692 O O . GLU A 1 83 ? 9.697 -0.930 -29.746 1.00 64.19 83 GLU A O 1
ATOM 697 N N . THR A 1 84 ? 11.237 0.067 -28.484 1.00 57.56 84 THR A N 1
ATOM 698 C CA . THR A 1 84 ? 10.288 0.576 -27.487 1.00 57.56 84 THR A CA 1
ATOM 699 C C . THR A 1 84 ? 9.301 1.589 -28.041 1.00 57.56 84 THR A C 1
ATOM 701 O O . THR A 1 84 ? 8.247 1.778 -27.456 1.00 57.56 84 THR A O 1
ATOM 704 N N . VAL A 1 85 ? 9.597 2.214 -29.182 1.00 57.97 85 VAL A N 1
ATOM 705 C CA . VAL A 1 85 ? 8.618 3.053 -29.887 1.00 57.97 85 VAL A CA 1
ATOM 706 C C . VAL A 1 85 ? 7.463 2.202 -30.386 1.00 57.97 85 VAL A C 1
ATOM 708 O O . VAL A 1 85 ? 6.325 2.515 -30.070 1.00 57.97 85 VAL A O 1
ATOM 711 N N . ASP A 1 86 ? 7.762 1.107 -31.082 1.00 60.72 86 ASP A N 1
ATOM 712 C CA . ASP A 1 86 ? 6.751 0.193 -31.609 1.00 60.72 86 ASP A CA 1
ATOM 713 C C . ASP A 1 86 ? 6.015 -0.521 -30.460 1.00 60.72 86 ASP A C 1
ATOM 715 O O . ASP A 1 86 ? 4.794 -0.639 -30.494 1.00 60.72 86 ASP A O 1
ATOM 719 N N . ALA A 1 87 ? 6.726 -0.874 -29.379 1.00 62.19 87 ALA A N 1
ATOM 720 C CA . ALA A 1 87 ? 6.114 -1.442 -28.173 1.00 62.19 87 ALA A CA 1
ATOM 721 C C . ALA A 1 87 ? 5.147 -0.471 -27.474 1.00 62.19 87 ALA A C 1
ATOM 723 O O . ALA A 1 87 ? 4.100 -0.879 -26.977 1.00 62.19 87 ALA A O 1
ATOM 724 N N . VAL A 1 88 ? 5.497 0.818 -27.411 1.00 61.84 88 VAL A N 1
ATOM 725 C CA . VAL A 1 88 ? 4.642 1.862 -26.830 1.00 61.84 88 VAL A CA 1
ATOM 726 C C . VAL A 1 88 ? 3.496 2.211 -27.779 1.00 61.84 88 VAL A C 1
ATOM 728 O O . VAL A 1 88 ? 2.387 2.436 -27.313 1.00 61.84 88 VAL A O 1
ATOM 731 N N . GLU A 1 89 ? 3.717 2.227 -29.094 1.00 62.78 89 GLU A N 1
ATOM 732 C CA . GLU A 1 89 ? 2.670 2.445 -30.100 1.00 62.78 89 GLU A CA 1
ATOM 733 C C . GLU A 1 89 ? 1.602 1.350 -30.070 1.00 62.78 89 GLU A C 1
ATOM 735 O O . GLU A 1 89 ? 0.411 1.670 -30.065 1.00 62.78 89 GLU A O 1
ATOM 740 N N . GLU A 1 90 ? 2.010 0.080 -30.021 1.00 63.62 90 GLU A N 1
ATOM 741 C CA . GLU A 1 90 ? 1.086 -1.052 -29.923 1.00 63.62 90 GLU A CA 1
ATOM 742 C C . GLU A 1 90 ? 0.329 -1.007 -28.594 1.00 63.62 90 GLU A C 1
ATOM 744 O O . GLU A 1 90 ? -0.897 -1.005 -28.602 1.00 63.62 90 GLU A O 1
ATOM 749 N N . LEU A 1 91 ? 1.030 -0.788 -27.473 1.00 64.31 91 LEU A N 1
ATOM 750 C CA . LEU A 1 91 ? 0.402 -0.643 -26.157 1.00 64.31 91 LEU A CA 1
ATOM 751 C C . LEU A 1 91 ? -0.640 0.487 -26.120 1.00 64.31 91 LEU A C 1
ATOM 753 O O . LEU A 1 91 ? -1.736 0.307 -25.598 1.00 64.31 91 LEU A O 1
ATOM 757 N N . LEU A 1 92 ? -0.319 1.662 -26.667 1.00 63.03 92 LEU A N 1
ATOM 758 C CA . LEU A 1 92 ? -1.245 2.798 -26.696 1.00 63.03 92 LEU A CA 1
ATOM 759 C C . LEU A 1 92 ? -2.446 2.551 -27.617 1.00 63.03 92 LEU A C 1
ATOM 761 O O . LEU A 1 92 ? -3.542 3.043 -27.344 1.00 63.03 92 LEU A O 1
ATOM 765 N N . THR A 1 93 ? -2.237 1.800 -28.700 1.00 65.62 93 THR A N 1
ATOM 766 C CA . THR A 1 93 ? -3.287 1.437 -29.657 1.00 65.62 93 THR A CA 1
ATOM 767 C C . THR A 1 93 ? -4.232 0.391 -29.072 1.00 65.62 93 THR A C 1
ATOM 769 O O . THR A 1 93 ? -5.447 0.566 -29.159 1.00 65.62 93 THR A O 1
ATOM 772 N N . ASP A 1 94 ? -3.690 -0.651 -28.442 1.00 62.34 94 ASP A N 1
ATOM 773 C CA . ASP A 1 94 ? -4.455 -1.744 -27.835 1.00 62.34 94 ASP A CA 1
ATOM 774 C C . ASP A 1 94 ? -5.297 -1.259 -26.656 1.00 62.34 94 ASP A C 1
ATOM 776 O O . ASP A 1 94 ? -6.457 -1.641 -26.512 1.00 62.34 94 ASP A O 1
ATOM 780 N N . LEU A 1 95 ? -4.756 -0.329 -25.868 1.00 58.97 95 LEU A N 1
ATOM 781 C CA . LEU A 1 95 ? -5.477 0.301 -24.764 1.00 58.97 95 LEU A CA 1
ATOM 782 C C . LEU A 1 95 ? -6.471 1.387 -25.228 1.00 58.97 95 LEU A C 1
ATOM 784 O O . LEU A 1 95 ? -7.136 2.018 -24.407 1.00 58.97 95 LEU A O 1
ATOM 788 N N . GLY A 1 96 ? -6.603 1.614 -26.542 1.00 54.56 96 GLY A N 1
ATOM 789 C CA . GLY A 1 96 ? -7.607 2.509 -27.120 1.00 54.56 96 GLY A CA 1
ATOM 790 C C . GLY A 1 96 ? -7.426 3.987 -26.756 1.00 54.56 96 GLY A C 1
ATOM 791 O O . GLY A 1 96 ? -8.396 4.748 -26.775 1.00 54.56 96 GLY A O 1
ATOM 792 N N . PHE A 1 97 ? -6.210 4.416 -26.404 1.00 60.38 97 PHE A N 1
ATOM 793 C CA . PHE A 1 97 ? -5.967 5.778 -25.937 1.00 60.38 97 PHE A CA 1
ATOM 794 C C . PHE A 1 97 ? -5.951 6.786 -27.101 1.00 60.38 97 PHE A C 1
ATOM 796 O O . PHE A 1 97 ? -5.033 6.824 -27.916 1.00 60.38 97 PHE A O 1
ATOM 803 N N . GLU A 1 98 ? -6.954 7.671 -27.153 1.00 53.22 98 GLU A N 1
ATOM 804 C CA . GLU A 1 98 ? -7.019 8.802 -28.102 1.00 53.22 98 GLU A CA 1
ATOM 805 C C . GLU A 1 98 ? -6.411 10.116 -27.551 1.00 53.22 98 GLU A C 1
ATOM 807 O O . GLU A 1 98 ? -6.476 11.159 -28.208 1.00 53.22 98 GLU A O 1
ATOM 812 N N . ALA A 1 99 ? -5.840 10.088 -26.342 1.00 53.44 99 ALA A N 1
ATOM 813 C CA . ALA A 1 99 ? -5.479 11.272 -25.561 1.00 53.44 99 ALA A CA 1
ATOM 814 C C . ALA A 1 99 ? -4.268 12.072 -26.087 1.00 53.44 99 ALA A C 1
ATOM 816 O O . ALA A 1 99 ? -3.428 11.591 -26.852 1.00 53.44 99 ALA A O 1
ATOM 817 N N . SER A 1 100 ? -4.171 13.329 -25.640 1.00 60.31 100 SER A N 1
ATOM 818 C CA . SER A 1 100 ? -3.017 14.203 -25.859 1.00 60.31 100 SER A CA 1
ATOM 819 C C . SER A 1 100 ? -1.801 13.675 -25.099 1.00 60.31 100 SER A C 1
ATOM 821 O O . SER A 1 100 ? -1.746 13.751 -23.877 1.00 60.31 100 SER A O 1
ATOM 823 N N . VAL A 1 101 ? -0.830 13.145 -25.838 1.00 66.62 101 VAL A N 1
ATOM 824 C CA . VAL A 1 101 ? 0.467 12.735 -25.293 1.00 66.62 101 VAL A CA 1
ATOM 825 C C . VAL A 1 101 ? 1.348 13.971 -25.117 1.00 66.62 101 VAL A C 1
ATOM 827 O O . VAL A 1 101 ? 1.594 14.699 -26.083 1.00 66.62 101 VAL A O 1
ATOM 830 N N . GLU A 1 102 ? 1.848 14.187 -23.907 1.00 70.44 102 GLU A N 1
ATOM 831 C CA . GLU A 1 102 ? 2.861 15.191 -23.597 1.00 70.44 102 GLU A CA 1
ATOM 832 C C . GLU A 1 102 ? 4.238 14.529 -23.466 1.00 70.44 102 GLU A C 1
ATOM 834 O O . GLU A 1 102 ? 4.375 13.429 -22.932 1.00 70.44 102 GLU A O 1
ATOM 839 N N . GLN A 1 103 ? 5.281 15.187 -23.978 1.00 69.31 103 GLN A N 1
ATOM 840 C CA . GLN A 1 103 ? 6.657 14.700 -23.890 1.00 69.31 103 GLN A CA 1
ATOM 841 C C . GLN A 1 103 ? 7.494 15.660 -23.047 1.00 69.31 103 GLN A C 1
ATOM 843 O O . GLN A 1 103 ? 7.682 16.818 -23.419 1.00 69.31 103 GLN A O 1
ATOM 848 N N . ASN A 1 104 ? 8.066 15.145 -21.959 1.00 68.50 104 ASN A N 1
ATOM 849 C CA . ASN A 1 104 ? 8.990 15.863 -21.087 1.00 68.50 104 ASN A CA 1
ATOM 850 C C . ASN A 1 104 ? 10.337 15.131 -21.072 1.00 68.50 104 ASN A C 1
ATOM 852 O O . ASN A 1 104 ? 10.550 14.172 -20.330 1.00 68.50 104 ASN A O 1
ATOM 856 N N . GLY A 1 105 ? 11.257 15.564 -21.938 1.00 69.44 105 GLY A N 1
ATOM 857 C CA . GLY A 1 105 ? 12.530 14.870 -22.140 1.00 69.44 105 GLY A CA 1
ATOM 858 C C . GLY A 1 105 ? 12.324 13.489 -22.773 1.00 69.44 105 GLY A C 1
ATOM 859 O O . GLY A 1 105 ? 11.753 13.387 -23.861 1.00 69.44 105 GLY A O 1
ATOM 860 N N . SER A 1 106 ? 12.805 12.435 -22.106 1.00 66.06 106 SER A N 1
ATOM 861 C CA . SER A 1 106 ? 12.598 11.040 -22.525 1.00 66.06 106 SER A CA 1
ATOM 862 C C . SER A 1 106 ? 11.314 10.414 -21.975 1.00 66.06 106 SER A C 1
ATOM 864 O O . SER A 1 106 ? 10.963 9.321 -22.407 1.00 66.06 106 SER A O 1
ATOM 866 N N . MET A 1 107 ? 10.608 11.084 -21.059 1.00 75.62 107 MET A N 1
ATOM 867 C CA . MET A 1 107 ? 9.339 10.611 -20.509 1.00 75.62 107 MET A CA 1
ATOM 868 C C . MET A 1 107 ? 8.166 11.040 -21.392 1.00 75.62 107 MET A C 1
ATOM 870 O O . MET A 1 107 ? 8.108 12.186 -21.850 1.00 75.62 107 MET A O 1
ATOM 874 N N . LEU A 1 108 ? 7.208 10.133 -21.570 1.00 76.00 108 LEU A N 1
ATOM 875 C CA . LEU A 1 108 ? 5.879 10.460 -22.080 1.00 76.00 108 LEU A CA 1
ATOM 876 C C . LEU A 1 108 ? 4.881 10.473 -20.936 1.00 76.00 108 LEU A C 1
ATOM 878 O O . LEU A 1 108 ? 4.921 9.588 -20.086 1.00 76.00 108 LEU A O 1
ATOM 882 N N . SER A 1 109 ? 3.961 11.421 -20.957 1.00 79.38 109 SER A N 1
ATOM 883 C CA . SER A 1 109 ? 2.802 11.451 -20.076 1.00 79.38 109 SER A CA 1
ATOM 884 C C . SER A 1 109 ? 1.527 11.515 -20.901 1.00 79.38 109 SER A C 1
ATOM 886 O O . SER A 1 109 ? 1.468 12.184 -21.933 1.00 79.38 109 SER A O 1
ATOM 888 N N . PHE A 1 110 ? 0.502 10.800 -20.462 1.00 78.56 110 PHE A N 1
ATOM 889 C CA . PHE A 1 110 ? -0.833 10.903 -21.031 1.00 78.56 110 PHE A CA 1
ATOM 890 C C . PHE A 1 110 ? -1.886 10.594 -19.972 1.00 78.56 110 PHE A C 1
ATOM 892 O O . PHE A 1 110 ? -1.618 9.904 -18.988 1.00 78.56 110 PHE A O 1
ATOM 899 N N . GLU A 1 111 ? -3.090 11.102 -20.194 1.00 77.56 111 GLU A N 1
ATOM 900 C CA . GLU A 1 111 ? -4.220 10.948 -19.285 1.00 77.56 111 GLU A CA 1
ATOM 901 C C . GLU A 1 111 ? -5.362 10.209 -19.981 1.00 77.56 111 GLU A C 1
ATOM 903 O O . GLU A 1 111 ? -5.644 10.435 -21.159 1.00 77.56 111 GLU A O 1
ATOM 908 N N . SER A 1 112 ? -6.048 9.339 -19.246 1.00 74.75 112 SER A N 1
ATOM 909 C CA . SER A 1 112 ? -7.272 8.677 -19.687 1.00 74.75 112 SER A CA 1
ATOM 910 C C . SER A 1 112 ? -8.321 8.736 -18.585 1.00 74.75 112 SER A C 1
ATOM 912 O O . SER A 1 112 ? -8.276 7.994 -17.601 1.00 74.75 112 SER A O 1
ATOM 914 N N . GLY A 1 113 ? -9.268 9.665 -18.727 1.00 77.31 113 GLY A N 1
ATOM 915 C CA . GLY A 1 113 ? -10.232 9.964 -17.671 1.00 77.31 113 GLY A CA 1
ATOM 916 C C . GLY A 1 113 ? -9.526 10.513 -16.432 1.00 77.31 113 GLY A C 1
ATOM 917 O O . GLY A 1 113 ? -8.965 11.598 -16.475 1.00 77.31 113 GLY A O 1
ATOM 918 N N . GLU A 1 114 ? -9.564 9.765 -15.332 1.00 75.12 114 GLU A N 1
ATOM 919 C CA . GLU A 1 114 ? -8.876 10.100 -14.075 1.00 75.12 114 GLU A CA 1
ATOM 920 C C . GLU A 1 114 ? -7.534 9.372 -13.889 1.00 75.12 114 GLU A C 1
ATOM 922 O O . GLU A 1 114 ? -6.950 9.442 -12.808 1.00 75.12 114 GLU A O 1
ATOM 927 N N . LYS A 1 115 ? -7.094 8.615 -14.901 1.00 83.19 115 LYS A N 1
ATOM 928 C CA . LYS A 1 115 ? -5.885 7.787 -14.887 1.00 83.19 115 LYS A CA 1
ATOM 929 C C . LYS A 1 115 ? -4.749 8.548 -15.553 1.00 83.19 115 LYS A C 1
ATOM 931 O O . LYS A 1 115 ? -4.905 8.968 -16.699 1.00 83.19 115 LYS A O 1
ATOM 936 N N . SER A 1 116 ? -3.602 8.631 -14.897 1.00 83.88 116 SER A N 1
ATOM 937 C CA . SER A 1 116 ? -2.394 9.209 -15.486 1.00 83.88 116 SER A CA 1
ATOM 938 C C . SER A 1 116 ? -1.366 8.124 -15.755 1.00 83.88 116 SER A C 1
ATOM 940 O O . SER A 1 116 ? -1.107 7.263 -14.919 1.00 83.88 116 SER A O 1
ATOM 942 N N . PHE A 1 117 ? -0.758 8.148 -16.930 1.00 83.50 117 PHE A N 1
ATOM 943 C CA . PHE A 1 117 ? 0.246 7.173 -17.322 1.00 83.50 117 PHE A CA 1
ATOM 944 C C . PHE A 1 117 ? 1.543 7.882 -17.672 1.00 83.50 117 PHE A C 1
ATOM 946 O O . PHE A 1 117 ? 1.546 8.829 -18.459 1.00 83.50 117 PHE A O 1
ATOM 953 N N . LEU A 1 118 ? 2.650 7.399 -17.110 1.00 84.12 118 LEU A N 1
ATOM 954 C CA . LEU A 1 118 ? 3.990 7.877 -17.432 1.00 84.12 118 LEU A CA 1
ATOM 955 C C . LEU A 1 118 ? 4.785 6.748 -18.074 1.00 84.12 118 LEU A C 1
ATOM 957 O O . LEU A 1 118 ? 5.019 5.717 -17.452 1.00 84.12 118 LEU A O 1
ATOM 961 N N . VAL A 1 119 ? 5.242 6.934 -19.304 1.00 78.69 119 VAL A N 1
ATOM 962 C CA . VAL A 1 119 ? 6.134 5.987 -19.973 1.00 78.69 119 VAL A CA 1
ATOM 963 C C . VAL A 1 119 ? 7.562 6.462 -19.790 1.00 78.69 119 VAL A C 1
ATOM 965 O O . VAL A 1 119 ? 7.914 7.554 -20.240 1.00 78.69 119 VAL A O 1
ATOM 968 N N . VAL A 1 120 ? 8.394 5.631 -19.161 1.00 77.00 120 VAL A N 1
ATOM 969 C CA . VAL A 1 120 ? 9.828 5.889 -19.000 1.00 77.00 120 VAL A CA 1
ATOM 970 C C . VAL A 1 120 ? 10.617 4.827 -19.776 1.00 77.00 120 VAL A C 1
ATOM 972 O O . VAL A 1 120 ? 10.930 3.754 -19.250 1.00 77.00 120 VAL A O 1
ATOM 975 N N . PRO A 1 121 ? 10.929 5.105 -21.056 1.00 59.28 121 PRO A N 1
ATOM 976 C CA . PRO A 1 121 ? 11.473 4.140 -22.001 1.00 59.28 121 PRO A CA 1
ATOM 977 C C . PRO A 1 121 ? 12.998 3.981 -21.908 1.00 59.28 121 PRO A C 1
ATOM 979 O O . PRO A 1 121 ? 13.586 3.455 -22.834 1.00 59.28 121 PRO A O 1
ATOM 982 N N . GLY A 1 122 ? 13.694 4.464 -20.878 1.00 61.66 122 GLY A N 1
ATOM 983 C CA . GLY A 1 122 ? 15.162 4.413 -20.851 1.00 61.66 122 GLY A CA 1
ATOM 984 C C . GLY A 1 122 ? 15.752 4.422 -19.449 1.00 61.66 122 GLY A C 1
ATOM 985 O O . GLY A 1 122 ? 15.008 4.435 -18.465 1.00 61.66 122 GLY A O 1
ATOM 986 N N . GLY A 1 123 ? 17.086 4.418 -19.385 1.00 55.19 123 GLY A N 1
ATOM 987 C CA . GLY A 1 123 ? 17.844 4.438 -18.138 1.00 55.19 123 GLY A CA 1
ATOM 988 C C . GLY A 1 123 ? 17.481 5.640 -17.276 1.00 55.19 123 GLY A C 1
ATOM 989 O O . GLY A 1 123 ? 17.349 6.763 -17.765 1.00 55.19 123 GLY A O 1
ATOM 990 N N . TYR A 1 124 ? 17.304 5.382 -15.986 1.00 54.41 124 TYR A N 1
ATOM 991 C CA . TYR A 1 124 ? 17.032 6.402 -14.986 1.00 54.41 124 TYR A CA 1
ATOM 992 C C . TYR A 1 124 ? 18.095 7.513 -15.025 1.00 54.41 124 TYR A C 1
ATOM 994 O O . TYR A 1 124 ? 19.286 7.254 -14.845 1.00 54.41 124 TYR A O 1
ATOM 1002 N N . SER A 1 125 ? 17.657 8.754 -15.233 1.00 61.47 125 SER A N 1
ATOM 1003 C CA . SER A 1 125 ? 18.473 9.959 -15.062 1.00 61.47 125 SER A CA 1
ATOM 1004 C C . SER A 1 125 ? 17.796 10.879 -14.059 1.00 61.47 125 SER A C 1
ATOM 1006 O O . SER A 1 125 ? 16.580 11.057 -14.145 1.00 61.47 125 SER A O 1
ATOM 1008 N N . ASP A 1 126 ? 18.567 11.521 -13.182 1.00 61.66 126 ASP A N 1
ATOM 1009 C CA . ASP A 1 126 ? 18.036 12.444 -12.167 1.00 61.66 126 ASP A CA 1
ATOM 1010 C C . ASP A 1 126 ? 17.191 13.583 -12.771 1.00 61.66 126 ASP A C 1
ATOM 1012 O O . ASP A 1 126 ? 16.268 14.080 -12.132 1.00 61.66 126 ASP A O 1
ATOM 1016 N N . ASP A 1 127 ? 17.412 13.935 -14.040 1.00 65.81 127 ASP A N 1
ATOM 1017 C CA . ASP A 1 127 ? 16.616 14.930 -14.770 1.00 65.81 127 ASP A CA 1
ATOM 1018 C C . ASP A 1 127 ? 15.143 14.512 -14.984 1.00 65.81 127 ASP A C 1
ATOM 1020 O O . ASP A 1 127 ? 14.295 15.360 -15.265 1.00 65.81 127 ASP A O 1
ATOM 1024 N N . LEU A 1 128 ? 14.813 13.223 -14.825 1.00 68.25 128 LEU A N 1
ATOM 1025 C CA . LEU A 1 128 ? 13.442 12.695 -14.893 1.00 68.25 128 LEU A CA 1
ATOM 1026 C C . LEU A 1 128 ? 12.721 12.737 -13.542 1.00 68.25 128 LEU A C 1
ATOM 1028 O O . LEU A 1 128 ? 11.496 12.635 -13.512 1.00 68.25 128 LEU A O 1
ATOM 1032 N N . LEU A 1 129 ? 13.446 12.943 -12.438 1.00 68.88 129 LEU A N 1
ATOM 1033 C CA . LEU A 1 129 ? 12.871 12.992 -11.092 1.00 68.88 129 LEU A CA 1
ATOM 1034 C C . LEU A 1 129 ? 11.855 14.116 -10.939 1.00 68.88 129 LEU A C 1
A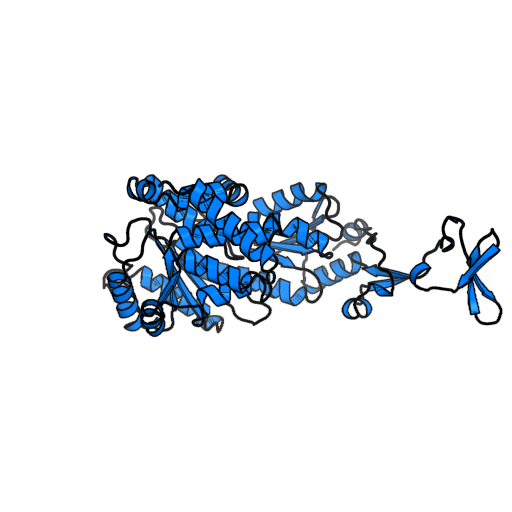TOM 1036 O O . LEU A 1 129 ? 10.761 13.890 -10.440 1.00 68.88 129 LEU A O 1
ATOM 1040 N N . GLN A 1 130 ? 12.223 15.326 -11.360 1.00 70.38 130 GLN A N 1
ATOM 1041 C CA . GLN A 1 130 ? 11.383 16.515 -11.215 1.00 70.38 130 GLN A CA 1
ATOM 1042 C C . GLN A 1 130 ? 10.095 16.424 -12.055 1.00 70.38 130 GLN A C 1
ATOM 1044 O O . GLN A 1 130 ? 9.022 16.654 -11.498 1.00 70.38 130 GLN A O 1
ATOM 1049 N N . PRO A 1 131 ? 10.146 16.029 -13.346 1.00 73.69 131 PRO A N 1
ATOM 1050 C CA . PRO A 1 131 ? 8.940 15.785 -14.133 1.00 73.69 131 PRO A CA 1
ATOM 1051 C C . PRO A 1 131 ? 8.032 14.716 -13.526 1.00 73.69 131 PRO A C 1
ATOM 1053 O O . PRO A 1 131 ? 6.828 14.937 -13.439 1.00 73.69 131 PRO A O 1
ATOM 1056 N N . ILE A 1 132 ? 8.597 13.587 -13.077 1.00 74.88 132 ILE A N 1
ATOM 1057 C CA . ILE A 1 132 ? 7.814 12.519 -12.448 1.00 74.88 132 ILE A CA 1
ATOM 1058 C C . ILE A 1 132 ? 7.181 13.040 -11.154 1.00 74.88 132 ILE A C 1
ATOM 1060 O O . ILE A 1 132 ? 5.967 12.986 -11.020 1.00 74.88 132 ILE A O 1
ATOM 1064 N N . ALA A 1 133 ? 7.962 13.624 -10.243 1.00 70.88 133 ALA A N 1
ATOM 1065 C CA . ALA A 1 133 ? 7.469 14.158 -8.973 1.00 70.88 133 ALA A CA 1
ATOM 1066 C C . ALA A 1 133 ? 6.356 15.205 -9.150 1.00 70.88 133 ALA A C 1
ATOM 1068 O O . ALA A 1 133 ? 5.391 15.200 -8.392 1.00 70.88 133 ALA A O 1
ATOM 1069 N N . SER A 1 134 ? 6.449 16.067 -10.168 1.00 73.12 134 SER A N 1
ATOM 1070 C CA . SER A 1 134 ? 5.378 17.019 -10.487 1.00 73.12 134 SER A CA 1
ATOM 1071 C C . SER A 1 134 ? 4.092 16.306 -10.906 1.00 73.12 134 SER A C 1
ATOM 1073 O O . SER A 1 134 ? 3.024 16.633 -10.409 1.00 73.12 134 SER A O 1
ATOM 1075 N N . GLN A 1 135 ? 4.186 15.304 -11.783 1.00 74.81 135 GLN A N 1
ATOM 1076 C CA . GLN A 1 135 ? 3.021 14.539 -12.238 1.00 74.81 135 GLN A CA 1
ATOM 1077 C C . GLN A 1 135 ? 2.378 13.738 -11.104 1.00 74.81 135 GLN A C 1
ATOM 1079 O O . GLN A 1 135 ? 1.155 13.682 -11.004 1.00 74.81 135 GLN A O 1
ATOM 1084 N N . LEU A 1 136 ? 3.212 13.164 -10.237 1.00 69.50 136 LEU A N 1
ATOM 1085 C CA . LEU A 1 136 ? 2.810 12.443 -9.034 1.00 69.50 136 LEU A CA 1
ATOM 1086 C C . LEU A 1 136 ? 2.068 13.326 -8.025 1.00 69.50 136 LEU A C 1
ATOM 1088 O O . LEU A 1 136 ? 1.186 12.849 -7.323 1.00 69.50 136 LEU A O 1
ATOM 1092 N N . LYS A 1 137 ? 2.421 14.611 -7.953 1.00 67.19 137 LYS A N 1
ATOM 1093 C CA . LYS A 1 137 ? 1.759 15.578 -7.078 1.00 67.19 137 LYS A CA 1
ATOM 1094 C C . LYS A 1 137 ? 0.347 15.922 -7.556 1.00 67.19 137 LYS A C 1
ATOM 1096 O O . LYS A 1 137 ? -0.563 16.072 -6.746 1.00 67.19 137 LYS A O 1
ATOM 1101 N N . ASP A 1 138 ? 0.175 16.047 -8.867 1.00 67.69 138 ASP A N 1
ATOM 1102 C CA . ASP A 1 138 ? -1.063 16.559 -9.456 1.00 67.69 138 ASP A CA 1
ATOM 1103 C C . ASP A 1 138 ? -2.135 15.468 -9.656 1.00 67.69 138 ASP A C 1
ATOM 1105 O O . ASP A 1 138 ? -3.314 15.784 -9.838 1.00 67.69 138 ASP A O 1
ATOM 1109 N N . HIS A 1 139 ? -1.762 14.183 -9.574 1.00 69.88 139 HIS A N 1
ATOM 1110 C CA . HIS A 1 139 ? -2.637 13.059 -9.919 1.00 69.88 139 HIS A CA 1
ATOM 1111 C C . HIS A 1 139 ? -2.760 12.006 -8.817 1.00 69.88 139 HIS A C 1
ATOM 1113 O O . HIS A 1 139 ? -1.778 11.525 -8.264 1.00 69.88 139 HIS A O 1
ATOM 1119 N N . ARG A 1 140 ? -4.005 11.584 -8.555 1.00 68.31 140 ARG A N 1
ATOM 1120 C CA . ARG A 1 140 ? -4.352 10.572 -7.536 1.00 68.31 140 ARG A CA 1
ATOM 1121 C C . ARG A 1 140 ? -4.273 9.129 -8.033 1.00 68.31 140 ARG A C 1
ATOM 1123 O O . ARG A 1 140 ? -4.234 8.213 -7.215 1.00 68.31 140 ARG A O 1
ATOM 1130 N N . ASN A 1 141 ? -4.315 8.940 -9.351 1.00 76.12 141 ASN A N 1
ATOM 1131 C CA . ASN A 1 141 ? -4.181 7.644 -9.998 1.00 76.12 141 ASN A CA 1
ATOM 1132 C C . ASN A 1 141 ? -3.062 7.736 -11.010 1.00 76.12 141 ASN A C 1
ATOM 1134 O O . ASN A 1 141 ? -3.220 8.418 -12.027 1.00 76.12 141 ASN A O 1
ATOM 1138 N N . PHE A 1 142 ? -1.960 7.043 -10.774 1.00 82.06 142 PHE A N 1
ATOM 1139 C CA . PHE A 1 142 ? -0.892 7.056 -11.755 1.00 82.06 142 PHE A CA 1
ATOM 1140 C C . PHE A 1 142 ? -0.223 5.694 -11.923 1.00 82.06 142 PHE A C 1
ATOM 1142 O O . PHE A 1 142 ? 0.036 4.960 -10.973 1.00 82.06 142 PHE A O 1
ATOM 1149 N N . CYS A 1 143 ? 0.100 5.370 -13.167 1.00 83.81 143 CYS A N 1
ATOM 1150 C CA . CYS A 1 143 ? 0.816 4.163 -13.531 1.00 83.81 143 CYS A CA 1
ATOM 1151 C C . CYS A 1 143 ? 2.071 4.539 -14.313 1.00 83.81 143 CYS A C 1
ATOM 1153 O O . CYS A 1 143 ? 2.001 5.154 -15.378 1.00 83.81 143 CYS A O 1
ATOM 1155 N N . VAL A 1 144 ? 3.233 4.137 -13.807 1.00 85.06 144 VAL A N 1
ATOM 1156 C CA . VAL A 1 144 ? 4.502 4.308 -14.508 1.00 85.06 144 VAL A CA 1
ATOM 1157 C C . VAL A 1 144 ? 4.880 3.021 -15.223 1.00 85.06 144 VAL A C 1
ATOM 1159 O O . VAL A 1 144 ? 5.043 1.969 -14.611 1.00 85.06 144 VAL A O 1
ATOM 1162 N N . LEU A 1 145 ? 5.061 3.121 -16.533 1.00 80.38 145 LEU A N 1
ATOM 1163 C CA . LEU A 1 145 ? 5.528 2.056 -17.401 1.00 80.38 145 LEU A CA 1
ATOM 1164 C C . LEU A 1 145 ? 7.043 2.176 -17.551 1.00 80.38 145 LEU A C 1
ATOM 1166 O O . LEU A 1 145 ? 7.548 3.019 -18.298 1.00 80.38 145 LEU A O 1
ATOM 1170 N N . ALA A 1 146 ? 7.768 1.340 -16.814 1.00 77.69 146 ALA A N 1
ATOM 1171 C CA . ALA A 1 146 ? 9.219 1.251 -16.886 1.00 77.69 146 ALA A CA 1
ATOM 1172 C C . ALA A 1 146 ? 9.627 0.023 -17.710 1.00 77.69 146 ALA A C 1
ATOM 1174 O O . ALA A 1 146 ? 9.059 -1.055 -17.577 1.00 77.69 146 ALA A O 1
ATOM 1175 N N . PHE A 1 147 ? 10.643 0.166 -18.555 1.00 68.31 147 PHE A N 1
ATOM 1176 C CA . PHE A 1 147 ? 11.117 -0.929 -19.418 1.00 68.31 147 PHE A CA 1
ATOM 1177 C C . PHE A 1 147 ? 12.440 -1.542 -18.943 1.00 68.31 147 PHE A C 1
ATOM 1179 O O . PHE A 1 147 ? 12.909 -2.522 -19.514 1.00 68.31 147 PHE A O 1
ATOM 1186 N N . GLN A 1 148 ? 13.044 -0.969 -17.899 1.00 64.56 148 GLN A N 1
ATOM 1187 C CA . GLN A 1 148 ? 14.282 -1.447 -17.290 1.00 64.56 148 GLN A CA 1
ATOM 1188 C C . GLN A 1 148 ? 14.117 -1.558 -15.774 1.00 64.56 148 GLN A C 1
ATOM 1190 O O . GLN A 1 148 ? 13.523 -0.680 -15.141 1.00 64.56 148 GLN A O 1
ATOM 1195 N N . ASP A 1 149 ? 14.707 -2.596 -15.182 1.00 63.09 149 ASP A N 1
ATOM 1196 C CA . ASP A 1 149 ? 14.683 -2.801 -13.730 1.00 63.09 149 ASP A CA 1
ATOM 1197 C C . ASP A 1 149 ? 15.375 -1.666 -12.972 1.00 63.09 149 ASP A C 1
ATOM 1199 O O . ASP A 1 149 ? 14.920 -1.278 -11.899 1.00 63.09 149 ASP A O 1
ATOM 1203 N N . ASP A 1 150 ? 16.443 -1.085 -13.524 1.00 62.91 150 ASP A N 1
ATOM 1204 C CA . ASP A 1 150 ? 17.106 0.088 -12.940 1.00 62.91 150 ASP A CA 1
ATOM 1205 C C . ASP A 1 150 ? 16.182 1.301 -12.869 1.00 62.91 150 ASP A C 1
ATOM 1207 O O . ASP A 1 150 ? 16.128 1.988 -11.847 1.00 62.91 150 ASP A O 1
ATOM 1211 N N . THR A 1 151 ? 15.383 1.505 -13.913 1.00 69.94 151 THR A N 1
ATOM 1212 C CA . THR A 1 151 ? 14.383 2.570 -13.986 1.00 69.94 151 THR A CA 1
ATOM 1213 C C . THR A 1 151 ? 13.240 2.336 -13.012 1.00 69.94 151 THR A C 1
ATOM 1215 O O . THR A 1 151 ? 12.921 3.231 -12.230 1.00 69.94 151 THR A O 1
ATOM 1218 N N . LYS A 1 152 ? 12.695 1.114 -12.952 1.00 73.75 152 LYS A N 1
ATOM 1219 C CA . LYS A 1 152 ? 11.727 0.726 -11.912 1.00 73.75 152 LYS A CA 1
ATOM 1220 C C . LYS A 1 152 ? 12.286 0.993 -10.517 1.00 73.75 152 LYS A C 1
ATOM 1222 O O . LYS A 1 152 ? 11.612 1.594 -9.688 1.00 73.75 152 LYS A O 1
ATOM 1227 N N . ARG A 1 153 ? 13.527 0.573 -10.263 1.00 69.06 153 ARG A N 1
ATOM 1228 C CA . ARG A 1 153 ? 14.209 0.749 -8.978 1.00 69.06 153 ARG A CA 1
ATOM 1229 C C . ARG A 1 153 ? 14.364 2.223 -8.606 1.00 69.06 153 ARG A C 1
ATOM 1231 O O . ARG A 1 153 ? 14.179 2.555 -7.439 1.00 69.06 153 ARG A O 1
ATOM 1238 N N . GLY A 1 154 ? 14.727 3.087 -9.551 1.00 70.19 154 GLY A N 1
ATOM 1239 C CA . GLY A 1 154 ? 14.888 4.524 -9.309 1.00 70.19 154 GLY A CA 1
ATOM 1240 C C . GLY A 1 154 ? 13.566 5.263 -9.092 1.00 70.19 154 GLY A C 1
ATOM 1241 O O . GLY A 1 154 ? 13.499 6.152 -8.251 1.00 70.19 154 GLY A O 1
ATOM 1242 N N . ILE A 1 155 ? 12.505 4.871 -9.804 1.00 74.44 155 ILE A N 1
ATOM 1243 C CA . ILE A 1 155 ? 11.210 5.562 -9.751 1.00 74.44 155 ILE A CA 1
ATOM 1244 C C . ILE A 1 155 ? 10.324 5.061 -8.608 1.00 74.44 155 ILE A C 1
ATOM 1246 O O . ILE A 1 155 ? 9.602 5.862 -8.020 1.00 74.44 155 ILE A O 1
ATOM 1250 N N . LYS A 1 156 ? 10.375 3.766 -8.265 1.00 73.00 156 LYS A N 1
ATOM 1251 C CA . LYS A 1 156 ? 9.508 3.175 -7.233 1.00 73.00 156 LYS A CA 1
ATOM 1252 C C . LYS A 1 156 ? 9.484 3.986 -5.925 1.00 73.00 156 LYS A C 1
ATOM 1254 O O . LYS A 1 156 ? 8.385 4.277 -5.473 1.00 73.00 156 LYS A O 1
ATOM 1259 N N . PRO A 1 157 ? 10.617 4.462 -5.373 1.00 68.25 157 PRO A N 1
ATOM 1260 C CA . PRO A 1 157 ? 10.585 5.306 -4.183 1.00 68.25 157 PRO A CA 1
ATOM 1261 C C . PRO A 1 157 ? 9.778 6.596 -4.352 1.00 68.25 157 PRO A C 1
ATOM 1263 O O . PRO A 1 157 ? 9.156 7.026 -3.399 1.00 68.25 157 PRO A O 1
ATOM 1266 N N . LEU A 1 158 ? 9.762 7.232 -5.527 1.00 70.19 158 LEU A N 1
ATOM 1267 C CA . LEU A 1 158 ? 8.959 8.445 -5.755 1.00 70.19 158 LEU A CA 1
ATOM 1268 C C . LEU A 1 158 ? 7.465 8.134 -5.764 1.00 70.19 158 LEU A C 1
ATOM 1270 O O . LEU A 1 158 ? 6.657 8.902 -5.259 1.00 70.19 158 LEU A O 1
ATOM 1274 N N . ILE A 1 159 ? 7.116 7.001 -6.358 1.00 72.06 159 ILE A N 1
ATOM 1275 C CA . ILE A 1 159 ? 5.741 6.528 -6.473 1.00 72.06 159 ILE A CA 1
ATOM 1276 C C . ILE A 1 159 ? 5.200 6.149 -5.105 1.00 72.06 159 ILE A C 1
ATOM 1278 O O . ILE A 1 159 ? 4.144 6.634 -4.712 1.00 72.06 159 ILE A O 1
ATOM 1282 N N . ASP A 1 160 ? 5.986 5.381 -4.353 1.00 63.94 160 ASP A N 1
ATOM 1283 C CA . ASP A 1 160 ? 5.662 4.995 -2.986 1.00 63.94 160 ASP A CA 1
ATOM 1284 C C . ASP A 1 160 ? 5.471 6.241 -2.089 1.00 63.94 160 ASP A C 1
ATOM 1286 O O . ASP A 1 160 ? 4.705 6.179 -1.131 1.00 63.94 160 ASP A O 1
ATOM 1290 N N . ARG A 1 161 ? 6.114 7.381 -2.415 1.00 60.47 161 ARG A N 1
ATOM 1291 C CA . ARG A 1 161 ? 5.937 8.666 -1.709 1.00 60.47 161 ARG A CA 1
ATOM 1292 C C . ARG A 1 161 ? 4.649 9.399 -2.065 1.00 60.47 161 ARG A C 1
ATOM 1294 O O . ARG A 1 161 ? 4.066 10.050 -1.201 1.00 60.47 161 ARG A O 1
ATOM 1301 N N . ALA A 1 162 ? 4.240 9.361 -3.326 1.00 59.81 162 ALA A N 1
ATOM 1302 C CA . ALA A 1 162 ? 3.085 10.118 -3.805 1.00 59.81 162 ALA A CA 1
ATOM 1303 C C . ALA A 1 162 ? 1.760 9.582 -3.242 1.00 59.81 162 ALA A C 1
ATOM 1305 O O . ALA A 1 162 ? 0.801 10.334 -3.072 1.00 59.81 162 ALA A O 1
ATOM 1306 N N . GLY A 1 163 ? 1.732 8.280 -2.933 1.00 56.84 163 GLY A N 1
ATOM 1307 C CA . GLY A 1 163 ? 0.524 7.534 -2.601 1.00 56.84 163 GLY A CA 1
ATOM 1308 C C . GLY A 1 163 ? -0.532 7.642 -3.693 1.00 56.84 163 GLY A C 1
ATOM 1309 O O . GLY A 1 163 ? -0.209 7.715 -4.874 1.00 56.84 163 GLY A O 1
ATOM 1310 N N . GLY A 1 164 ? -1.808 7.605 -3.315 1.00 60.69 164 GLY A N 1
ATOM 1311 C CA . GLY A 1 164 ? -2.878 7.398 -4.297 1.00 60.69 164 GLY A CA 1
ATOM 1312 C C . GLY A 1 164 ? -2.889 5.954 -4.825 1.00 60.69 164 GLY A C 1
ATOM 1313 O O . GLY A 1 164 ? -2.146 5.098 -4.342 1.00 60.69 164 GLY A O 1
ATOM 1314 N N . VAL A 1 165 ? -3.758 5.660 -5.795 1.00 69.38 165 VAL A N 1
ATOM 1315 C CA . VAL A 1 165 ? -3.680 4.373 -6.500 1.00 69.38 165 VAL A CA 1
ATOM 1316 C C . VAL A 1 165 ? -2.500 4.484 -7.450 1.00 69.38 165 VAL A C 1
ATOM 1318 O O . VAL A 1 165 ? -2.532 5.273 -8.397 1.00 69.38 165 VAL A O 1
ATOM 1321 N N . SER A 1 166 ? -1.435 3.744 -7.166 1.00 75.12 166 SER A N 1
ATOM 1322 C CA . SER A 1 166 ? -0.163 3.941 -7.838 1.00 75.12 166 SER A CA 1
ATOM 1323 C C . SER A 1 166 ? 0.537 2.638 -8.178 1.00 75.12 166 SER A C 1
ATOM 1325 O O . SER A 1 166 ? 0.490 1.674 -7.421 1.00 75.12 166 SER A O 1
ATOM 1327 N N . MET A 1 167 ? 1.174 2.586 -9.348 1.00 77.69 167 MET A N 1
ATOM 1328 C CA . MET A 1 167 ? 1.821 1.363 -9.822 1.00 77.69 167 MET A CA 1
ATOM 1329 C C . MET A 1 167 ? 3.063 1.661 -10.664 1.00 77.69 167 MET A C 1
ATOM 1331 O O . MET A 1 167 ? 3.069 2.589 -11.472 1.00 77.69 167 MET A O 1
ATOM 1335 N N . VAL A 1 168 ? 4.099 0.822 -10.536 1.00 77.94 168 VAL A N 1
ATOM 1336 C CA . VAL A 1 168 ? 5.123 0.660 -11.582 1.00 77.94 168 VAL A CA 1
ATOM 1337 C C . VAL A 1 168 ? 4.905 -0.664 -12.289 1.00 77.94 168 VAL A C 1
ATOM 1339 O O . VAL A 1 168 ? 5.192 -1.718 -11.717 1.00 77.94 168 VAL A O 1
ATOM 1342 N N . ALA A 1 169 ? 4.484 -0.620 -13.547 1.00 75.19 169 ALA A N 1
ATOM 1343 C CA . ALA A 1 169 ? 4.452 -1.806 -14.382 1.00 75.19 169 ALA A CA 1
ATOM 1344 C C . ALA A 1 169 ? 5.719 -1.903 -15.234 1.00 75.19 169 ALA A C 1
ATOM 1346 O O . ALA A 1 169 ? 6.204 -0.932 -15.814 1.00 75.19 169 ALA A O 1
ATOM 1347 N N . THR A 1 170 ? 6.247 -3.120 -15.299 1.00 70.06 170 THR A N 1
ATOM 1348 C CA . THR A 1 170 ? 7.348 -3.503 -16.181 1.00 70.06 170 THR A CA 1
ATOM 1349 C C . THR A 1 170 ? 6.929 -4.705 -17.022 1.00 70.06 170 THR A C 1
ATOM 1351 O O . THR A 1 170 ? 6.217 -5.573 -16.503 1.00 70.06 170 THR A O 1
ATOM 1354 N N . PRO A 1 171 ? 7.352 -4.808 -18.294 1.00 59.72 171 PRO A N 1
ATOM 1355 C CA . PRO A 1 171 ? 7.201 -6.040 -19.063 1.00 59.72 171 PRO A CA 1
ATOM 1356 C C . PRO A 1 171 ? 7.873 -7.249 -18.378 1.00 59.72 171 PRO A C 1
ATOM 1358 O O . PRO A 1 171 ? 8.818 -7.055 -17.608 1.00 59.72 171 PRO A O 1
ATOM 1361 N N . PRO A 1 172 ? 7.443 -8.491 -18.685 1.00 53.50 172 PRO A N 1
ATOM 1362 C CA . PRO A 1 172 ? 6.279 -8.848 -19.506 1.00 53.50 172 PRO A CA 1
ATOM 1363 C C . PRO A 1 172 ? 4.943 -8.693 -18.748 1.00 53.50 172 PRO A C 1
ATOM 1365 O O . PRO A 1 172 ? 4.920 -8.445 -17.540 1.00 53.50 172 PRO A O 1
ATOM 1368 N N . GLY A 1 173 ? 3.823 -8.836 -19.469 1.00 59.88 173 GLY A N 1
ATOM 1369 C CA . GLY A 1 173 ? 2.473 -8.839 -18.885 1.00 59.88 173 GLY A CA 1
ATOM 1370 C C . GLY A 1 173 ? 1.929 -7.457 -18.510 1.00 59.88 173 GLY A C 1
ATOM 1371 O O . GLY A 1 173 ? 1.218 -7.339 -17.518 1.00 59.88 173 GLY A O 1
ATOM 1372 N N . LEU A 1 174 ? 2.285 -6.412 -19.268 1.00 65.31 174 LEU A N 1
ATOM 1373 C CA . LEU A 1 174 ? 1.824 -5.042 -19.004 1.00 65.31 174 LEU A CA 1
ATOM 1374 C C . LEU A 1 174 ? 0.298 -4.909 -19.033 1.00 65.31 174 LEU A C 1
ATOM 1376 O O . LEU A 1 174 ? -0.236 -4.217 -18.181 1.00 65.31 174 LEU A O 1
ATOM 1380 N N . GLU A 1 175 ? -0.384 -5.583 -19.961 1.00 65.94 175 GLU A N 1
ATOM 1381 C CA . GLU A 1 175 ? -1.849 -5.558 -20.085 1.00 65.94 175 GLU A CA 1
ATOM 1382 C C . GLU A 1 175 ? -2.525 -5.964 -18.771 1.00 65.94 175 GLU A C 1
ATOM 1384 O O . GLU A 1 175 ? -3.197 -5.144 -18.155 1.00 65.94 175 GLU A O 1
ATOM 1389 N N . ARG A 1 176 ? -2.215 -7.162 -18.255 1.00 66.31 176 ARG A N 1
ATOM 1390 C CA . ARG A 1 176 ? -2.731 -7.652 -16.966 1.00 66.31 176 ARG A CA 1
ATOM 1391 C C . ARG A 1 176 ? -2.436 -6.693 -15.804 1.00 66.31 176 ARG A C 1
ATOM 1393 O O . ARG A 1 176 ? -3.279 -6.515 -14.933 1.00 66.31 176 ARG A O 1
ATOM 1400 N N . LYS A 1 177 ? -1.244 -6.084 -15.770 1.00 72.56 177 LYS A N 1
ATOM 1401 C CA . LYS A 1 177 ? -0.862 -5.119 -14.720 1.00 72.56 177 LYS A CA 1
ATOM 1402 C C . LYS A 1 177 ? -1.665 -3.825 -14.828 1.00 72.56 177 LYS A C 1
ATOM 1404 O O . LYS A 1 177 ? -2.087 -3.272 -13.821 1.00 72.56 177 LYS A O 1
ATOM 1409 N N . ILE A 1 178 ? -1.893 -3.338 -16.045 1.00 76.94 178 ILE A N 1
ATOM 1410 C CA . ILE A 1 178 ? -2.717 -2.152 -16.286 1.00 76.94 178 ILE A CA 1
ATOM 1411 C C . ILE A 1 178 ? -4.171 -2.447 -15.914 1.00 76.94 178 ILE A C 1
ATOM 1413 O O . ILE A 1 178 ? -4.747 -1.657 -15.181 1.00 76.94 178 ILE A O 1
ATOM 1417 N N . GLU A 1 179 ? -4.731 -3.593 -16.308 1.00 75.56 179 GLU A N 1
ATOM 1418 C CA . GLU A 1 179 ? -6.073 -4.027 -15.880 1.00 75.56 179 GLU A CA 1
ATOM 1419 C C . GLU A 1 179 ? -6.194 -4.086 -14.349 1.00 75.56 179 GLU A C 1
ATOM 1421 O O . GLU A 1 179 ? -7.178 -3.620 -13.776 1.00 75.56 179 GLU A O 1
ATOM 1426 N N . SER A 1 180 ? -5.162 -4.603 -13.678 1.00 73.75 180 SER A N 1
ATOM 1427 C CA . SER A 1 180 ? -5.024 -4.591 -12.219 1.00 73.75 180 SER A CA 1
ATOM 1428 C C . SER A 1 180 ? -5.102 -3.164 -11.658 1.00 73.75 180 SER A C 1
ATOM 1430 O O . SER A 1 180 ? -5.951 -2.871 -10.814 1.00 73.75 180 SER A O 1
ATOM 1432 N N . PHE A 1 181 ? -4.306 -2.239 -12.198 1.00 77.56 181 PHE A N 1
ATOM 1433 C CA . PHE A 1 181 ? -4.341 -0.826 -11.824 1.00 77.56 181 PHE A CA 1
ATOM 1434 C C . PHE A 1 181 ? -5.697 -0.170 -12.052 1.00 77.56 181 PHE A C 1
ATOM 1436 O O . PHE A 1 181 ? -6.178 0.567 -11.194 1.00 77.56 181 PHE A O 1
ATOM 1443 N N . GLU A 1 182 ? -6.355 -0.461 -13.165 1.00 79.88 182 GLU A N 1
ATOM 1444 C CA . GLU A 1 182 ? -7.691 0.051 -13.435 1.00 79.88 182 GLU A CA 1
ATOM 1445 C C . GLU A 1 182 ? -8.721 -0.499 -12.443 1.00 79.88 182 GLU A C 1
ATOM 1447 O O . GLU A 1 182 ? -9.523 0.273 -11.915 1.00 79.88 182 GLU A O 1
ATOM 1452 N N . SER A 1 183 ? -8.641 -1.788 -12.105 1.00 77.00 183 SER A N 1
ATOM 1453 C CA . SER A 1 183 ? -9.492 -2.407 -11.086 1.00 77.00 183 SER A CA 1
ATOM 1454 C C . SER A 1 183 ? -9.289 -1.777 -9.704 1.00 77.00 183 SER A C 1
ATOM 1456 O O . SER A 1 183 ? -10.262 -1.604 -8.971 1.00 77.00 183 SER A O 1
ATOM 1458 N N . MET A 1 184 ? -8.058 -1.396 -9.337 1.00 74.62 184 MET A N 1
ATOM 1459 C CA . MET A 1 184 ? -7.780 -0.700 -8.071 1.00 74.62 184 MET A CA 1
ATOM 1460 C C . MET A 1 184 ? -8.509 0.653 -7.991 1.00 74.62 184 MET A C 1
ATOM 1462 O O . MET A 1 184 ? -9.062 1.017 -6.950 1.00 74.62 184 MET A O 1
ATOM 1466 N N . ILE A 1 185 ? -8.550 1.389 -9.103 1.00 77.38 185 ILE A N 1
ATOM 1467 C CA . ILE A 1 185 ? -9.243 2.682 -9.202 1.00 77.38 185 ILE A CA 1
ATOM 1468 C C . ILE A 1 185 ? -10.755 2.492 -9.111 1.00 77.38 185 ILE A C 1
ATOM 1470 O O . ILE A 1 185 ? -11.424 3.243 -8.404 1.00 77.38 185 ILE A O 1
ATOM 1474 N N . GLU A 1 186 ? -11.298 1.482 -9.794 1.00 78.25 186 GLU A N 1
ATOM 1475 C CA . GLU A 1 186 ? -12.726 1.165 -9.732 1.00 78.25 186 GLU A CA 1
ATOM 1476 C C . GLU A 1 186 ? -13.175 0.819 -8.314 1.00 78.25 186 GLU A C 1
ATOM 1478 O O . GLU A 1 186 ? -14.153 1.383 -7.833 1.00 78.25 186 GLU A O 1
ATOM 1483 N N . VAL A 1 187 ? -12.444 -0.061 -7.625 1.00 74.38 187 VAL A N 1
ATOM 1484 C CA . VAL A 1 187 ? -12.757 -0.459 -6.246 1.00 74.38 187 VAL A CA 1
ATOM 1485 C C . VAL A 1 187 ? -12.752 0.760 -5.333 1.00 74.38 187 VAL A C 1
ATOM 1487 O O . VAL A 1 187 ? -13.706 0.981 -4.588 1.00 74.38 187 VAL A O 1
ATOM 1490 N N . ARG A 1 188 ? -11.722 1.607 -5.439 1.00 76.19 188 ARG A N 1
ATOM 1491 C CA . ARG A 1 188 ? -11.670 2.872 -4.703 1.00 76.19 188 ARG A CA 1
ATOM 1492 C C . ARG A 1 188 ? -12.891 3.744 -5.005 1.00 76.19 188 ARG A C 1
ATOM 1494 O O . ARG A 1 188 ? -13.518 4.242 -4.077 1.00 76.19 188 ARG A O 1
ATOM 1501 N N . ASN A 1 189 ? -13.244 3.920 -6.276 1.00 75.56 189 ASN A N 1
ATOM 1502 C CA . ASN A 1 189 ? -14.401 4.725 -6.673 1.00 75.56 189 ASN A CA 1
ATOM 1503 C C . ASN A 1 189 ? -15.718 4.183 -6.126 1.00 75.56 189 ASN A C 1
ATOM 1505 O O . ASN A 1 189 ? -16.583 4.971 -5.761 1.00 75.56 189 ASN A O 1
ATOM 1509 N N . GLU A 1 190 ? -15.885 2.862 -6.077 1.00 75.00 190 GLU A N 1
ATOM 1510 C CA . GLU A 1 190 ? -17.067 2.227 -5.496 1.00 75.00 190 GLU A CA 1
ATOM 1511 C C . GLU A 1 190 ? -17.175 2.515 -3.997 1.00 75.00 190 GLU A C 1
ATOM 1513 O O . GLU A 1 190 ? -18.251 2.884 -3.529 1.00 75.00 190 GLU A O 1
ATOM 1518 N N . PHE A 1 191 ? -16.061 2.424 -3.261 1.00 72.06 191 PHE A N 1
ATOM 1519 C CA . PHE A 1 191 ? -16.020 2.832 -1.858 1.00 72.06 191 PHE A CA 1
ATOM 1520 C C . PHE A 1 191 ? -16.353 4.321 -1.706 1.00 72.06 191 PHE A C 1
ATOM 1522 O O . PHE A 1 191 ? -17.263 4.676 -0.962 1.00 72.06 191 PHE A O 1
ATOM 1529 N N . GLU A 1 192 ? -15.672 5.202 -2.440 1.00 68.88 192 GLU A N 1
ATOM 1530 C CA . GLU A 1 192 ? -15.893 6.649 -2.348 1.00 68.88 192 GLU A CA 1
ATOM 1531 C C . GLU A 1 192 ? -17.324 7.061 -2.746 1.00 68.88 192 GLU A C 1
ATOM 1533 O O . GLU A 1 192 ? -17.898 7.959 -2.127 1.00 68.88 192 GLU A O 1
ATOM 1538 N N . ALA A 1 193 ? -17.946 6.399 -3.725 1.00 70.94 193 ALA A N 1
ATOM 1539 C CA . ALA A 1 193 ? -19.306 6.712 -4.168 1.00 70.94 193 ALA A CA 1
ATOM 1540 C C . ALA A 1 193 ? -20.361 6.517 -3.064 1.00 70.94 193 ALA A C 1
ATOM 1542 O O . ALA A 1 193 ? -21.316 7.289 -2.992 1.00 70.94 193 ALA A O 1
ATOM 1543 N N . GLU A 1 194 ? -20.182 5.527 -2.187 1.00 68.69 194 GLU A N 1
ATOM 1544 C CA . GLU A 1 194 ? -21.114 5.226 -1.088 1.00 68.69 194 GLU A CA 1
ATOM 1545 C C . GLU A 1 194 ? -20.957 6.166 0.121 1.00 68.69 194 GLU A C 1
ATOM 1547 O O . GLU A 1 194 ? -21.883 6.331 0.933 1.00 68.69 194 GLU A O 1
ATOM 1552 N N . TYR A 1 195 ? -19.782 6.787 0.255 1.00 60.53 195 TYR A N 1
ATOM 1553 C CA . TYR A 1 195 ? -19.454 7.670 1.374 1.00 60.53 195 TYR A CA 1
ATOM 1554 C C . TYR A 1 195 ? -19.602 9.162 1.061 1.00 60.53 195 TYR A C 1
ATOM 1556 O O . TYR A 1 195 ? -19.742 9.937 2.006 1.00 60.53 195 TYR A O 1
ATOM 1564 N N . GLU A 1 196 ? -19.598 9.564 -0.218 1.00 54.28 196 GLU A N 1
ATOM 1565 C CA . GLU A 1 196 ? -19.439 10.967 -0.639 1.00 54.28 196 GLU A CA 1
ATOM 1566 C C . GLU A 1 196 ? -18.340 11.671 0.189 1.00 54.28 196 GLU A C 1
ATOM 1568 O O . GLU A 1 196 ? -18.626 12.661 0.874 1.00 54.28 196 GLU A O 1
ATOM 1573 N N . PRO A 1 197 ? -17.089 11.159 0.206 1.00 51.78 197 PRO A N 1
ATOM 1574 C CA . PRO A 1 197 ? -16.037 11.772 0.994 1.00 51.78 197 PRO A CA 1
ATOM 1575 C C . PRO A 1 197 ? -15.900 13.220 0.537 1.00 51.78 197 PRO A C 1
ATOM 1577 O O . PRO A 1 197 ? -15.743 13.508 -0.658 1.00 51.78 197 PRO A O 1
ATOM 1580 N N . GLN A 1 198 ? -15.954 14.160 1.483 1.00 49.16 198 GLN A N 1
ATOM 1581 C CA . GLN A 1 198 ? -15.404 15.471 1.186 1.00 49.16 198 GLN A CA 1
ATOM 1582 C C . GLN A 1 198 ? -13.965 15.212 0.760 1.00 49.16 198 GLN A C 1
ATOM 1584 O O . GLN A 1 198 ? -13.243 14.480 1.434 1.00 49.16 198 GLN A O 1
ATOM 1589 N N . ARG A 1 199 ? -13.576 15.724 -0.411 1.00 49.12 199 ARG A N 1
ATOM 1590 C CA . ARG A 1 199 ? -12.200 15.631 -0.895 1.00 49.12 199 ARG A CA 1
ATOM 1591 C C . ARG A 1 199 ? -11.328 16.456 0.048 1.00 49.12 199 ARG A C 1
ATOM 1593 O O . ARG A 1 199 ? -10.982 17.587 -0.285 1.00 49.12 199 ARG A O 1
ATOM 1600 N N . GLU A 1 200 ? -11.020 15.923 1.226 1.00 48.91 200 GLU A N 1
ATOM 1601 C CA . GLU A 1 200 ? -10.046 16.518 2.119 1.00 48.91 200 GLU A CA 1
ATOM 1602 C C . GLU A 1 200 ? -8.741 16.602 1.337 1.00 48.91 200 GLU A C 1
ATOM 1604 O O . GLU A 1 200 ? -8.318 15.662 0.649 1.00 48.91 200 GLU A O 1
ATOM 1609 N N . ALA A 1 201 ? -8.156 17.797 1.344 1.00 53.34 201 ALA A N 1
ATOM 1610 C CA . ALA A 1 201 ? -6.844 17.978 0.769 1.00 53.34 201 ALA A CA 1
ATOM 1611 C C . ALA A 1 201 ? -5.888 17.115 1.590 1.00 53.34 201 ALA A C 1
ATOM 1613 O O . ALA A 1 201 ? -5.765 17.297 2.802 1.00 53.34 201 ALA A O 1
ATOM 1614 N N . VAL A 1 202 ? -5.231 16.167 0.926 1.00 58.81 202 VAL A N 1
ATOM 1615 C CA . VAL A 1 202 ? -4.149 15.407 1.543 1.00 58.81 202 VAL A CA 1
ATOM 1616 C C . VAL A 1 202 ? -3.108 16.431 2.005 1.00 58.81 202 VAL A C 1
ATOM 1618 O O . VAL A 1 202 ? -2.690 17.250 1.180 1.00 58.81 202 VAL A O 1
ATOM 1621 N N . PRO A 1 203 ? -2.711 16.457 3.290 1.00 63.50 203 PRO A N 1
ATOM 1622 C CA . PRO A 1 203 ? -1.725 17.420 3.757 1.00 63.50 203 PRO A CA 1
ATOM 1623 C C . PRO A 1 203 ? -0.365 17.059 3.150 1.00 63.50 203 PRO A C 1
ATOM 1625 O O . PRO A 1 203 ? 0.347 16.199 3.667 1.00 63.50 203 PRO A O 1
ATOM 1628 N N . GLU A 1 204 ? -0.033 17.674 2.010 1.00 62.84 204 GLU A N 1
ATOM 1629 C CA . GLU A 1 204 ? 1.176 17.372 1.229 1.00 62.84 204 GLU A CA 1
ATOM 1630 C C . GLU A 1 204 ? 2.441 17.463 2.088 1.00 62.84 204 GLU A C 1
ATOM 1632 O O . GLU A 1 204 ? 3.320 16.613 1.988 1.00 62.84 204 GLU A O 1
ATOM 1637 N N . ASP A 1 205 ? 2.498 18.451 2.986 1.00 65.19 205 ASP A N 1
ATOM 1638 C CA . ASP A 1 205 ? 3.627 18.657 3.891 1.00 65.19 205 ASP A CA 1
ATOM 1639 C C . ASP A 1 205 ? 3.768 17.526 4.917 1.00 65.19 205 ASP A C 1
ATOM 1641 O O . ASP A 1 205 ? 4.876 17.221 5.353 1.00 65.19 205 ASP A O 1
ATOM 1645 N N . LEU A 1 206 ? 2.656 16.913 5.328 1.00 66.81 206 LEU A N 1
ATOM 1646 C CA . LEU A 1 206 ? 2.663 15.779 6.241 1.00 66.81 206 LEU A CA 1
ATOM 1647 C C . LEU A 1 206 ? 3.065 14.505 5.506 1.00 66.81 206 LEU A C 1
ATOM 1649 O O . LEU A 1 206 ? 3.889 13.763 6.022 1.00 66.81 206 LEU A O 1
ATOM 1653 N N . VAL A 1 207 ? 2.555 14.283 4.293 1.00 63.97 207 VAL A N 1
ATOM 1654 C CA . VAL A 1 207 ? 2.969 13.156 3.444 1.00 63.97 207 VAL A CA 1
ATOM 1655 C C . VAL A 1 207 ? 4.467 13.219 3.156 1.00 63.97 207 VAL A C 1
ATOM 1657 O O . VAL A 1 207 ? 5.168 12.232 3.366 1.00 63.97 207 VAL A O 1
ATOM 1660 N N . GLU A 1 208 ? 4.978 14.385 2.750 1.00 63.75 208 GLU A N 1
ATOM 1661 C CA . GLU A 1 208 ? 6.411 14.618 2.539 1.00 63.75 208 GLU A CA 1
ATOM 1662 C C . GLU A 1 208 ? 7.209 14.344 3.821 1.00 63.75 208 GLU A C 1
ATOM 1664 O O . GLU A 1 208 ? 8.177 13.591 3.785 1.00 63.75 208 GLU A O 1
ATOM 1669 N N . LYS A 1 209 ? 6.762 14.844 4.982 1.00 68.31 209 LYS A N 1
ATOM 1670 C CA . LYS A 1 209 ? 7.430 14.579 6.270 1.00 68.31 209 LYS A CA 1
ATOM 1671 C C . LYS A 1 209 ? 7.458 13.103 6.650 1.00 68.31 209 LYS A C 1
ATOM 1673 O O . LYS A 1 209 ? 8.487 12.649 7.134 1.00 68.31 209 LYS A O 1
ATOM 1678 N N . ILE A 1 210 ? 6.357 12.372 6.474 1.00 66.81 210 ILE A N 1
ATOM 1679 C CA . ILE A 1 210 ? 6.309 10.940 6.805 1.00 66.81 210 ILE A CA 1
ATOM 1680 C C . ILE A 1 210 ? 7.276 10.170 5.895 1.00 66.81 210 ILE A C 1
ATOM 1682 O O . ILE A 1 210 ? 8.016 9.309 6.362 1.00 66.81 210 ILE A O 1
ATOM 1686 N N . ASN A 1 211 ? 7.311 10.525 4.612 1.00 62.66 211 ASN A N 1
ATOM 1687 C CA . ASN A 1 211 ? 8.167 9.894 3.613 1.00 62.66 211 ASN A CA 1
ATOM 1688 C C . ASN A 1 211 ? 9.661 10.183 3.792 1.00 62.66 211 ASN A C 1
ATOM 1690 O O . ASN A 1 211 ? 10.492 9.280 3.698 1.00 62.66 211 ASN A O 1
ATOM 1694 N N . ASP A 1 212 ? 10.007 11.454 3.982 1.00 64.81 212 ASP A N 1
ATOM 1695 C CA . ASP A 1 212 ? 11.395 11.911 4.027 1.00 64.81 212 ASP A CA 1
ATOM 1696 C C . ASP A 1 212 ? 11.996 11.764 5.427 1.00 64.81 212 ASP A C 1
ATOM 1698 O O . ASP A 1 212 ? 13.216 11.819 5.592 1.00 64.81 212 ASP A O 1
ATOM 1702 N N . ASN A 1 213 ? 11.148 11.583 6.441 1.00 70.31 213 ASN A N 1
ATOM 1703 C CA . ASN A 1 213 ? 11.561 11.419 7.821 1.00 70.31 213 ASN A CA 1
ATOM 1704 C C . ASN A 1 213 ? 10.693 10.379 8.560 1.00 70.31 213 ASN A C 1
ATOM 1706 O O . ASN A 1 213 ? 9.909 10.728 9.448 1.00 70.31 213 ASN A O 1
ATOM 1710 N N . PRO A 1 214 ? 10.859 9.082 8.249 1.00 67.69 214 PRO A N 1
ATOM 1711 C CA . PRO A 1 214 ? 10.180 8.014 8.979 1.00 67.69 214 PRO A CA 1
ATOM 1712 C C . PRO A 1 214 ? 10.543 8.011 10.473 1.00 67.69 214 PRO A C 1
ATOM 1714 O O . PRO A 1 214 ? 9.728 7.608 11.296 1.00 67.69 214 PRO A O 1
ATOM 1717 N N . GLN A 1 215 ? 11.707 8.546 10.853 1.00 71.44 215 GLN A N 1
ATOM 1718 C CA . GLN A 1 215 ? 12.131 8.698 12.251 1.00 71.44 215 GLN A CA 1
ATOM 1719 C C . GLN A 1 215 ? 11.261 9.716 13.009 1.00 71.44 215 GLN A C 1
ATOM 1721 O O . GLN A 1 215 ? 10.868 9.486 14.151 1.00 71.44 215 GLN A O 1
ATOM 1726 N N . PHE A 1 216 ? 10.887 10.826 12.357 1.00 74.19 216 PHE A N 1
ATOM 1727 C CA . PHE A 1 216 ? 9.916 11.781 12.901 1.00 74.19 216 PHE A CA 1
ATOM 1728 C C . PHE A 1 216 ? 8.577 11.101 13.176 1.00 74.19 216 PHE A C 1
ATOM 1730 O O . PHE A 1 216 ? 7.978 11.336 14.223 1.00 74.19 216 PHE A O 1
ATOM 1737 N N . LEU A 1 217 ? 8.123 10.245 12.257 1.00 75.25 217 LEU A N 1
ATOM 1738 C CA . LEU A 1 217 ? 6.892 9.498 12.458 1.00 75.25 217 LEU A CA 1
ATOM 1739 C C . LEU A 1 217 ? 7.000 8.566 13.671 1.00 75.25 217 LEU A C 1
ATOM 1741 O O . LEU A 1 217 ? 6.094 8.567 14.500 1.00 75.25 217 LEU A O 1
ATOM 1745 N N . VAL A 1 218 ? 8.097 7.812 13.790 1.00 75.62 218 VAL A N 1
ATOM 1746 C CA . VAL A 1 218 ? 8.335 6.928 14.941 1.00 75.62 218 VAL A CA 1
ATOM 1747 C C . VAL A 1 218 ? 8.216 7.727 16.233 1.00 75.62 218 VAL A C 1
ATOM 1749 O O . VAL A 1 218 ? 7.390 7.374 17.063 1.00 75.62 218 VAL A O 1
ATOM 1752 N N . GLY A 1 219 ? 8.914 8.861 16.354 1.00 76.88 219 GLY A N 1
ATOM 1753 C CA . GLY A 1 219 ? 8.839 9.705 17.550 1.00 76.88 219 GLY A CA 1
ATOM 1754 C C . GLY A 1 219 ? 7.442 10.253 17.858 1.00 76.88 219 GLY A C 1
ATOM 1755 O O . GLY A 1 219 ? 7.067 10.364 19.024 1.00 76.88 219 GLY A O 1
ATOM 1756 N N . GLU A 1 220 ? 6.643 10.572 16.837 1.00 79.75 220 GLU A N 1
ATOM 1757 C CA . GLU A 1 220 ? 5.260 11.022 17.037 1.00 79.75 220 GLU A CA 1
ATOM 1758 C C . GLU A 1 220 ? 4.317 9.872 17.423 1.00 79.75 220 GLU A C 1
ATOM 1760 O O . GLU A 1 220 ? 3.410 10.093 18.222 1.00 79.75 220 GLU A O 1
ATOM 1765 N N . LEU A 1 221 ? 4.518 8.660 16.891 1.00 78.31 221 LEU A N 1
ATOM 1766 C CA . LEU A 1 221 ? 3.684 7.487 17.181 1.00 78.31 221 LEU A CA 1
ATOM 1767 C C . LEU A 1 221 ? 4.063 6.794 18.500 1.00 78.31 221 LEU A C 1
ATOM 1769 O O . LEU A 1 221 ? 3.204 6.181 19.128 1.00 78.31 221 LEU A O 1
ATOM 1773 N N . THR A 1 222 ? 5.312 6.902 18.960 1.00 75.31 222 THR A N 1
ATOM 1774 C CA . THR A 1 222 ? 5.769 6.264 20.208 1.00 75.31 222 THR A CA 1
ATOM 1775 C C . THR A 1 222 ? 5.497 7.097 21.466 1.00 75.31 222 THR A C 1
ATOM 1777 O O . THR A 1 222 ? 5.545 6.561 22.571 1.00 75.31 222 THR A O 1
ATOM 1780 N N . ASP A 1 223 ? 5.184 8.391 21.335 1.00 76.62 223 ASP A N 1
ATOM 1781 C CA . ASP A 1 223 ? 4.955 9.317 22.458 1.00 76.62 223 ASP A CA 1
ATOM 1782 C C . ASP A 1 223 ? 3.466 9.414 22.853 1.00 76.62 223 ASP A C 1
ATOM 1784 O O . ASP A 1 223 ? 2.795 10.447 22.710 1.00 76.62 223 ASP A O 1
ATOM 1788 N N . PHE A 1 224 ? 2.922 8.294 23.335 1.00 71.06 224 PHE A N 1
ATOM 1789 C CA . PHE A 1 224 ? 1.486 8.154 23.592 1.00 71.06 224 PHE A CA 1
ATOM 1790 C C . PHE A 1 224 ? 0.963 9.070 24.712 1.00 71.06 224 PHE A C 1
ATOM 1792 O O . PHE A 1 224 ? -0.143 9.602 24.595 1.00 71.06 224 PHE A O 1
ATOM 1799 N N . GLU A 1 225 ? 1.748 9.316 25.767 1.00 70.00 225 GLU A N 1
ATOM 1800 C CA . GLU A 1 225 ? 1.336 10.173 26.889 1.00 70.00 225 GLU A CA 1
ATOM 1801 C C . GLU A 1 225 ? 1.033 11.599 26.413 1.00 70.00 225 GLU A C 1
ATOM 1803 O O . GLU A 1 225 ? 0.069 12.246 26.842 1.00 70.00 225 GLU A O 1
ATOM 1808 N N . LYS A 1 226 ? 1.831 12.100 25.462 1.00 71.38 226 LYS A N 1
ATOM 1809 C CA . LYS A 1 226 ? 1.594 13.408 24.855 1.00 71.38 226 LYS A CA 1
ATOM 1810 C C . LYS A 1 226 ? 0.392 13.408 23.924 1.00 71.38 226 LYS A C 1
ATOM 1812 O O . LYS A 1 226 ? -0.273 14.446 23.852 1.00 71.38 226 LYS A O 1
ATOM 1817 N N . ILE A 1 227 ? 0.132 12.315 23.208 1.00 70.81 227 ILE A N 1
ATOM 1818 C CA . ILE A 1 227 ? -1.055 12.178 22.352 1.00 70.81 227 ILE A CA 1
ATOM 1819 C C . ILE A 1 227 ? -2.317 12.243 23.213 1.00 70.81 227 ILE A C 1
ATOM 1821 O O . ILE A 1 227 ? -3.220 13.032 22.933 1.00 70.81 227 ILE A O 1
ATOM 1825 N N . GLU A 1 228 ? -2.362 11.491 24.313 1.00 68.94 228 GLU A N 1
ATOM 1826 C CA . GLU A 1 228 ? -3.539 11.449 25.175 1.00 68.94 228 GLU A CA 1
ATOM 1827 C C . GLU A 1 228 ? -3.827 12.809 25.830 1.00 68.94 228 GLU A C 1
ATOM 1829 O O . GLU A 1 228 ? -4.990 13.196 25.965 1.00 68.94 228 GLU A O 1
ATOM 1834 N N . ALA A 1 229 ? -2.800 13.587 26.170 1.00 70.06 229 ALA A N 1
ATOM 1835 C CA . ALA A 1 229 ? -2.956 14.855 26.879 1.00 70.06 229 ALA A CA 1
ATOM 1836 C C . ALA A 1 229 ? -3.585 16.009 26.061 1.00 70.06 229 ALA A C 1
ATOM 1838 O O . ALA A 1 229 ? -3.948 17.029 26.652 1.00 70.06 229 ALA A O 1
ATOM 1839 N N . SER A 1 230 ? -3.718 15.903 24.731 1.00 76.31 230 SER A N 1
ATOM 1840 C CA . SER A 1 230 ? -4.180 17.015 23.879 1.00 76.31 230 SER A CA 1
ATOM 1841 C C . SER A 1 230 ? -5.133 16.568 22.773 1.00 76.31 230 SER A C 1
ATOM 1843 O O . SER A 1 230 ? -4.776 15.724 21.961 1.00 76.31 230 SER A O 1
ATOM 1845 N N . SER A 1 231 ? -6.313 17.195 22.668 1.00 72.38 231 SER A N 1
ATOM 1846 C CA . SER A 1 231 ? -7.266 16.916 21.580 1.00 72.38 231 SER A CA 1
ATOM 1847 C C . SER A 1 231 ? -6.661 17.168 20.196 1.00 72.38 231 SER A C 1
ATOM 1849 O O . SER A 1 231 ? -6.813 16.344 19.311 1.00 72.38 231 SER A O 1
ATOM 1851 N N . GLU A 1 232 ? -5.882 18.239 20.031 1.00 76.56 232 GLU A N 1
ATOM 1852 C CA . GLU A 1 232 ? -5.198 18.538 18.765 1.00 76.56 232 GLU A CA 1
ATOM 1853 C C . GLU A 1 232 ? -4.193 17.439 18.384 1.00 76.56 232 GLU A C 1
ATOM 1855 O O . GLU A 1 232 ? -4.041 17.094 17.215 1.00 76.56 232 GLU A O 1
ATOM 1860 N N . LYS A 1 233 ? -3.513 16.850 19.377 1.00 74.94 233 LYS A N 1
ATOM 1861 C CA . LYS A 1 233 ? -2.578 15.745 19.135 1.00 74.94 233 LYS A CA 1
ATOM 1862 C C . LYS A 1 233 ? -3.290 14.433 18.842 1.00 74.94 233 LYS A C 1
ATOM 1864 O O . LYS A 1 233 ? -2.759 13.639 18.078 1.00 74.94 233 LYS A O 1
ATOM 1869 N N . ARG A 1 234 ? -4.479 14.225 19.408 1.00 73.94 234 ARG A N 1
ATOM 1870 C CA . ARG A 1 234 ? -5.345 13.089 19.079 1.00 73.94 234 ARG A CA 1
ATOM 1871 C C . ARG A 1 234 ? -5.779 13.139 17.618 1.00 73.94 234 ARG A C 1
ATOM 1873 O O . ARG A 1 234 ? -5.522 12.183 16.899 1.00 73.94 234 ARG A O 1
ATOM 1880 N N . ASP A 1 235 ? -6.299 14.279 17.169 1.00 74.56 235 ASP A N 1
ATOM 1881 C CA . ASP A 1 235 ? -6.714 14.477 15.774 1.00 74.56 235 ASP A CA 1
ATOM 1882 C C . ASP A 1 235 ? -5.517 14.341 14.815 1.00 74.56 235 ASP A C 1
ATOM 1884 O O . ASP A 1 235 ? -5.605 13.743 13.741 1.00 74.56 235 ASP A O 1
ATOM 1888 N N . LYS A 1 236 ? -4.349 14.863 15.219 1.00 76.94 236 LYS A N 1
ATOM 1889 C CA . LYS A 1 236 ? -3.098 14.677 14.474 1.00 76.94 236 LYS A CA 1
ATOM 1890 C C . LYS A 1 236 ? -2.687 13.203 14.411 1.00 76.94 236 LYS A C 1
ATOM 1892 O O . LYS A 1 236 ? -2.228 12.766 13.363 1.00 76.94 236 LYS A O 1
ATOM 1897 N N . MET A 1 237 ? -2.839 12.447 15.497 1.00 79.62 237 MET A N 1
ATOM 1898 C CA . MET A 1 237 ? -2.503 11.025 15.546 1.00 79.62 237 MET A CA 1
ATOM 1899 C C . MET A 1 237 ? -3.415 10.198 14.639 1.00 79.62 237 MET A C 1
ATOM 1901 O O . MET A 1 237 ? -2.905 9.323 13.950 1.00 79.62 237 MET A O 1
ATOM 1905 N N . GLU A 1 238 ? -4.718 10.487 14.584 1.00 76.69 238 GLU A N 1
ATOM 1906 C CA . GLU A 1 238 ? -5.640 9.811 13.655 1.00 76.69 238 GLU A CA 1
ATOM 1907 C C . GLU A 1 238 ? -5.180 10.029 12.200 1.00 76.69 238 GLU A C 1
ATOM 1909 O O . GLU A 1 238 ? -4.964 9.072 11.456 1.00 76.69 238 GLU A O 1
ATOM 1914 N N . LYS A 1 239 ? -4.854 11.279 11.831 1.00 76.62 239 LYS A N 1
ATOM 1915 C CA . LYS A 1 239 ? -4.289 11.611 10.507 1.00 76.62 239 LYS A CA 1
ATOM 1916 C C . LYS A 1 239 ? -2.956 10.913 10.235 1.00 76.62 239 LYS A C 1
ATOM 1918 O O . LYS A 1 239 ? -2.744 10.417 9.130 1.00 76.62 239 LYS A O 1
ATOM 1923 N N . LEU A 1 240 ? -2.056 10.879 11.220 1.00 79.12 240 LEU A N 1
ATOM 1924 C CA . LEU A 1 240 ? -0.778 10.178 11.108 1.00 79.12 240 LEU A CA 1
ATOM 1925 C C . LEU A 1 240 ? -1.004 8.683 10.889 1.00 79.12 240 LEU A C 1
ATOM 1927 O O . LEU A 1 240 ? -0.473 8.155 9.924 1.00 79.12 240 LEU A O 1
ATOM 1931 N N . CYS A 1 241 ? -1.840 8.029 11.700 1.00 81.06 241 CYS A N 1
ATOM 1932 C CA . CYS A 1 241 ? -2.144 6.604 11.574 1.00 81.06 241 CYS A CA 1
ATOM 1933 C C . CYS A 1 241 ? -2.708 6.268 10.195 1.00 81.06 241 CYS A C 1
ATOM 1935 O O . CYS A 1 241 ? -2.224 5.326 9.573 1.00 81.06 241 CYS A O 1
ATOM 1937 N N . THR A 1 242 ? -3.659 7.050 9.673 1.00 76.31 242 THR A N 1
ATOM 1938 C CA . THR A 1 242 ? -4.196 6.791 8.332 1.00 76.31 242 THR A CA 1
ATOM 1939 C C . THR A 1 242 ? -3.144 6.931 7.244 1.00 76.31 242 THR A C 1
ATOM 1941 O O . THR A 1 242 ? -3.030 6.052 6.385 1.00 76.31 242 THR A O 1
ATOM 1944 N N . LEU A 1 243 ? -2.360 8.011 7.262 1.00 74.38 243 LEU A N 1
ATOM 1945 C CA . LEU A 1 243 ? -1.328 8.226 6.250 1.00 74.38 243 LEU A CA 1
ATOM 1946 C C . LEU A 1 243 ? -0.255 7.135 6.329 1.00 74.38 243 LEU A C 1
ATOM 1948 O O . LEU A 1 243 ? 0.082 6.540 5.314 1.00 74.38 243 LEU A O 1
ATOM 1952 N N . SER A 1 244 ? 0.205 6.817 7.535 1.00 78.44 244 SER A N 1
ATOM 1953 C CA . SER A 1 244 ? 1.167 5.762 7.855 1.00 78.44 244 SER A CA 1
ATOM 1954 C C . SER A 1 244 ? 0.700 4.355 7.508 1.00 78.44 244 SER A C 1
ATOM 1956 O O . SER A 1 244 ? 1.504 3.529 7.086 1.00 78.44 244 SER A O 1
ATOM 1958 N N . PHE A 1 245 ? -0.587 4.065 7.662 1.00 79.06 245 PHE A N 1
ATOM 1959 C CA . PHE A 1 245 ? -1.171 2.798 7.243 1.00 79.06 245 PHE A CA 1
ATOM 1960 C C . PHE A 1 245 ? -1.280 2.720 5.716 1.00 79.06 245 PHE A C 1
ATOM 1962 O O . PHE A 1 245 ? -0.924 1.706 5.125 1.00 79.06 245 PHE A O 1
ATOM 1969 N N . SER A 1 246 ? -1.677 3.815 5.063 1.00 73.00 246 SER A N 1
ATOM 1970 C CA . SER A 1 246 ? -1.821 3.896 3.601 1.00 73.00 246 SER A CA 1
ATOM 1971 C C . SER A 1 246 ? -0.474 3.780 2.878 1.00 73.00 246 SER A C 1
ATOM 1973 O O . SER A 1 246 ? -0.310 2.871 2.083 1.00 73.00 246 SER A O 1
ATOM 1975 N N . GLN A 1 247 ? 0.503 4.633 3.218 1.00 72.06 247 GLN A N 1
ATOM 1976 C CA . GLN A 1 247 ? 1.691 4.161 3.919 1.00 72.06 247 GLN A CA 1
ATOM 1977 C C . GLN A 1 247 ? 2.182 2.760 3.645 1.00 72.06 247 GLN A C 1
ATOM 1979 O O . GLN A 1 247 ? 2.813 2.502 2.641 1.00 72.06 247 GLN A O 1
ATOM 1984 N N . VAL A 1 248 ? 2.008 1.896 4.634 1.00 75.56 248 VAL A N 1
ATOM 1985 C CA . VAL A 1 248 ? 2.422 0.497 4.625 1.00 75.56 248 VAL A CA 1
ATOM 1986 C C . VAL A 1 248 ? 1.813 -0.273 3.453 1.00 75.56 248 VAL A C 1
ATOM 1988 O O . VAL A 1 248 ? 2.486 -1.158 2.925 1.00 75.56 248 VAL A O 1
ATOM 1991 N N . LEU A 1 249 ? 0.617 0.089 2.995 1.00 70.94 249 LEU A N 1
ATOM 1992 C CA . LEU A 1 249 ? -0.056 -0.518 1.847 1.00 70.94 249 LEU A CA 1
ATOM 1993 C C . LEU A 1 249 ? 0.437 0.073 0.503 1.00 70.94 249 LEU A C 1
ATOM 1995 O O . LEU A 1 249 ? 1.114 1.095 0.449 1.00 70.94 249 LEU A O 1
ATOM 1999 N N . ASP A 1 250 ? 0.150 -0.581 -0.620 1.00 57.75 250 ASP A N 1
ATOM 2000 C CA . ASP A 1 250 ? 0.367 -0.000 -1.959 1.00 57.75 250 ASP A CA 1
ATOM 2001 C C . ASP A 1 250 ? -0.925 0.718 -2.415 1.00 57.75 250 ASP A C 1
ATOM 2003 O O . ASP A 1 250 ? -1.465 0.444 -3.485 1.00 57.75 250 ASP A O 1
ATOM 2007 N N . CYS A 1 251 ? -1.510 1.557 -1.548 1.00 54.88 251 CYS A N 1
ATOM 2008 C CA . CYS A 1 251 ? -2.909 2.000 -1.659 1.00 54.88 251 CYS A CA 1
ATOM 2009 C C . CYS A 1 251 ? -3.135 3.497 -1.404 1.00 54.88 251 CYS A C 1
ATOM 2011 O O . CYS A 1 251 ? -2.289 4.167 -0.805 1.00 54.88 251 CYS A O 1
ATOM 2013 N N . PRO A 1 252 ? -4.289 4.042 -1.848 1.00 51.59 252 PRO A N 1
ATOM 2014 C CA . PRO A 1 252 ? -4.521 5.477 -1.859 1.00 51.59 252 PRO A CA 1
ATOM 2015 C C . PRO A 1 252 ? -4.458 6.152 -0.486 1.00 51.59 252 PRO A C 1
ATOM 2017 O O . PRO A 1 252 ? -5.185 5.811 0.439 1.00 51.59 252 PRO A O 1
ATOM 2020 N N . LEU A 1 253 ? -3.622 7.196 -0.417 1.00 52.59 253 LEU A N 1
ATOM 2021 C CA . LEU A 1 253 ? -3.515 8.155 0.681 1.00 52.59 253 LEU A CA 1
ATOM 2022 C C . LEU A 1 253 ? -4.726 9.089 0.661 1.00 52.59 253 LEU A C 1
ATOM 2024 O O . LEU A 1 253 ? -4.639 10.211 0.160 1.00 52.59 253 LEU A O 1
ATOM 2028 N N . HIS A 1 254 ? -5.850 8.662 1.223 1.00 53.25 254 HIS A N 1
ATOM 2029 C CA . HIS A 1 254 ? -6.877 9.609 1.642 1.00 53.25 254 HIS A CA 1
ATOM 2030 C C . HIS A 1 254 ? -7.184 9.408 3.126 1.00 53.25 254 HIS A C 1
ATOM 2032 O O . HIS A 1 254 ? -7.797 8.401 3.476 1.00 53.25 254 HIS A O 1
ATOM 2038 N N . PRO A 1 255 ? -6.774 10.355 4.002 1.00 50.94 255 PRO A N 1
ATOM 2039 C CA . PRO A 1 255 ? -7.416 10.486 5.295 1.00 50.94 255 PRO A CA 1
ATOM 2040 C C . PRO A 1 255 ? -8.905 10.659 5.036 1.00 50.94 255 PRO A C 1
ATOM 2042 O O . PRO A 1 255 ? -9.319 11.582 4.333 1.00 50.94 255 PRO A O 1
ATOM 2045 N N . MET A 1 256 ? -9.692 9.725 5.539 1.00 55.25 256 MET A N 1
ATOM 2046 C CA . MET A 1 256 ? -11.133 9.845 5.556 1.00 55.25 256 MET A CA 1
ATOM 2047 C C . MET A 1 256 ? -11.489 10.188 6.996 1.00 55.25 256 MET A C 1
ATOM 2049 O O . MET A 1 256 ? -11.124 9.474 7.917 1.00 55.25 256 MET A O 1
ATOM 2053 N N . GLY A 1 257 ? -12.078 11.358 7.213 1.00 48.53 257 GLY A N 1
ATOM 2054 C CA . GLY A 1 257 ? -12.217 11.925 8.548 1.00 48.53 257 GLY A CA 1
ATOM 2055 C C . GLY A 1 257 ? -13.564 12.593 8.762 1.00 48.53 257 GLY A C 1
ATOM 2056 O O . GLY A 1 257 ? -14.336 12.838 7.834 1.00 48.53 257 GLY A O 1
ATOM 2057 N N . MET A 1 258 ? -13.872 12.865 10.029 1.00 45.28 258 MET A N 1
ATOM 2058 C CA . MET A 1 258 ? -15.036 13.657 10.401 1.00 45.28 258 MET A CA 1
ATOM 2059 C C . MET A 1 258 ? -14.724 15.153 10.316 1.00 45.28 258 MET A C 1
ATOM 2061 O O . MET A 1 258 ? -14.129 15.694 11.241 1.00 45.28 258 MET A O 1
ATOM 2065 N N . GLU A 1 259 ? -15.257 15.850 9.311 1.00 46.44 259 GLU A N 1
ATOM 2066 C CA . GLU A 1 259 ? -15.495 17.297 9.415 1.00 46.44 259 GLU A CA 1
ATOM 2067 C C . GLU A 1 259 ? -16.993 17.644 9.222 1.00 46.44 259 GLU A C 1
ATOM 2069 O O . GLU A 1 259 ? -17.594 17.490 8.154 1.00 46.44 259 GLU A O 1
ATOM 2074 N N . ASP A 1 260 ? -17.607 18.058 10.342 1.00 40.56 260 ASP A N 1
ATOM 2075 C CA . ASP A 1 260 ? -18.788 18.918 10.571 1.00 40.56 260 ASP A CA 1
ATOM 2076 C C . ASP A 1 260 ? -20.086 18.778 9.741 1.00 40.56 260 ASP A C 1
ATOM 2078 O O . ASP A 1 260 ? -21.025 19.553 9.941 1.00 40.56 260 ASP A O 1
ATOM 2082 N N . THR A 1 261 ? -20.235 17.779 8.869 1.00 40.69 261 THR A N 1
ATOM 2083 C CA . THR A 1 261 ? -21.404 17.679 7.961 1.00 40.69 261 THR A CA 1
ATOM 2084 C C . THR A 1 261 ? -22.323 16.476 8.182 1.00 40.69 261 THR A C 1
ATOM 2086 O O . THR A 1 261 ? -23.399 16.409 7.591 1.00 40.69 261 THR A O 1
ATOM 2089 N N . GLY A 1 262 ? -21.979 15.571 9.104 1.00 44.84 262 GLY A N 1
ATOM 2090 C CA . GLY A 1 262 ? -22.878 14.507 9.574 1.00 44.84 262 GLY A CA 1
ATOM 2091 C C . GLY A 1 262 ? -22.846 13.191 8.785 1.00 44.84 262 GLY A C 1
ATOM 2092 O O . GLY A 1 262 ? -23.435 12.216 9.258 1.00 44.84 262 GLY A O 1
ATOM 2093 N N . ASN A 1 263 ? -22.119 13.119 7.665 1.00 45.91 263 ASN A N 1
ATOM 2094 C CA . ASN A 1 263 ? -21.760 11.856 7.011 1.00 45.91 263 ASN A CA 1
ATOM 2095 C C . ASN A 1 263 ? -20.416 11.379 7.577 1.00 45.91 263 ASN A C 1
ATOM 2097 O O . ASN A 1 263 ? -19.425 12.097 7.493 1.00 45.91 263 ASN A O 1
ATOM 2101 N N . ARG A 1 264 ? -20.402 10.206 8.221 1.00 55.97 264 ARG A N 1
ATOM 2102 C CA . ARG A 1 264 ? -19.190 9.618 8.813 1.00 55.97 264 ARG A CA 1
ATOM 2103 C C . ARG A 1 264 ? -18.608 8.568 7.863 1.00 55.97 264 ARG A C 1
ATOM 2105 O O . ARG A 1 264 ? -19.375 7.780 7.309 1.00 55.97 264 ARG A O 1
ATOM 2112 N N . VAL A 1 265 ? -17.290 8.583 7.699 1.00 62.53 265 VAL A N 1
ATOM 2113 C CA . VAL A 1 265 ? -16.476 7.687 6.858 1.00 62.53 265 VAL A CA 1
ATOM 2114 C C . VAL A 1 265 ? -15.467 6.982 7.790 1.00 62.53 265 VAL A C 1
ATOM 2116 O O . VAL A 1 265 ? -15.168 7.557 8.843 1.00 62.53 265 VAL A O 1
ATOM 2119 N N . PRO A 1 266 ? -15.016 5.737 7.527 1.00 68.00 266 PRO A N 1
ATOM 2120 C CA . PRO A 1 266 ? -13.907 5.132 8.281 1.00 68.00 266 PRO A CA 1
ATOM 2121 C C . PRO A 1 266 ? -12.636 5.981 8.201 1.00 68.00 266 PRO A C 1
ATOM 2123 O O . PRO A 1 266 ? -12.481 6.721 7.237 1.00 68.00 266 PRO A O 1
ATOM 2126 N N . ASP A 1 267 ? -11.723 5.828 9.165 1.00 71.38 267 ASP A N 1
ATOM 2127 C CA . ASP A 1 267 ? -10.480 6.612 9.213 1.00 71.38 267 ASP A CA 1
ATOM 2128 C C . ASP A 1 267 ? -9.592 6.371 7.985 1.00 71.38 267 ASP A C 1
ATOM 2130 O O . ASP A 1 267 ? -8.871 7.268 7.547 1.00 71.38 267 ASP A O 1
ATOM 2134 N N . GLY A 1 268 ? -9.655 5.165 7.414 1.00 71.38 268 GLY A N 1
ATOM 2135 C CA . GLY A 1 268 ? -9.033 4.818 6.141 1.00 71.38 268 GLY A CA 1
ATOM 2136 C C . GLY A 1 268 ? -9.542 3.489 5.581 1.00 71.38 268 GLY A C 1
ATOM 2137 O O . GLY A 1 268 ? -10.236 2.722 6.249 1.00 71.38 268 GLY A O 1
ATOM 2138 N N . PHE A 1 269 ? -9.176 3.199 4.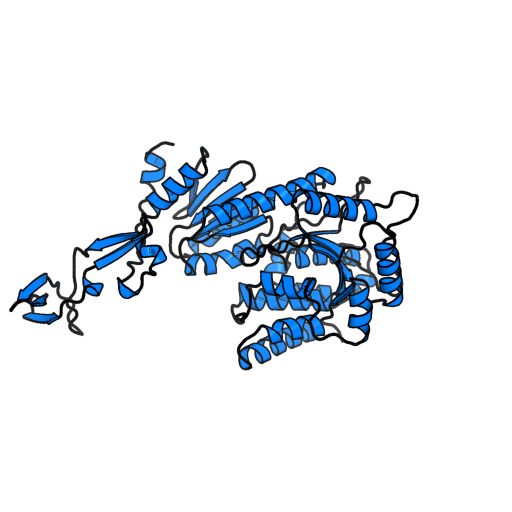338 1.00 73.88 269 PHE A N 1
ATOM 2139 C CA . PHE A 1 269 ? -9.404 1.907 3.696 1.00 73.88 269 PHE A CA 1
ATOM 2140 C C . PHE A 1 269 ? -8.246 1.609 2.741 1.00 73.88 269 PHE A C 1
ATOM 2142 O O . PHE A 1 269 ? -7.596 2.520 2.230 1.00 73.88 269 PHE A O 1
ATOM 2149 N N . GLY A 1 270 ? -7.986 0.333 2.497 1.00 72.31 270 GLY A N 1
ATOM 2150 C CA . GLY A 1 270 ? -6.952 -0.111 1.577 1.00 72.31 270 GLY A CA 1
ATOM 2151 C C . GLY A 1 270 ? -7.145 -1.565 1.188 1.00 72.31 270 GLY A C 1
ATOM 2152 O O . GLY A 1 270 ? -8.111 -2.213 1.583 1.00 72.31 270 GLY A O 1
ATOM 2153 N N . PHE A 1 271 ? -6.223 -2.083 0.393 1.00 72.88 271 PHE A N 1
ATOM 2154 C CA . PHE A 1 271 ? -6.211 -3.476 -0.023 1.00 72.88 271 PHE A CA 1
ATOM 2155 C C . PHE A 1 271 ? -4.767 -3.945 -0.198 1.00 72.88 271 PHE A C 1
ATOM 2157 O O . PHE A 1 271 ? -3.859 -3.155 -0.449 1.00 72.88 271 PHE A O 1
ATOM 2164 N N . ILE A 1 272 ? -4.527 -5.240 -0.034 1.00 73.88 272 ILE A N 1
ATOM 2165 C CA . ILE A 1 272 ? -3.224 -5.840 -0.344 1.00 73.88 272 ILE A CA 1
ATOM 2166 C C . ILE A 1 272 ? -3.385 -6.523 -1.691 1.00 73.88 272 ILE A C 1
ATOM 2168 O O . ILE A 1 272 ? -4.180 -7.444 -1.827 1.00 73.88 272 ILE A O 1
ATOM 2172 N N . PHE A 1 273 ? -2.678 -6.045 -2.711 1.00 65.50 273 PHE A N 1
ATOM 2173 C CA . PHE A 1 273 ? -2.845 -6.566 -4.062 1.00 65.50 273 PHE A CA 1
ATOM 2174 C C . PHE A 1 273 ? -1.791 -7.624 -4.397 1.00 65.50 273 PHE A C 1
ATOM 2176 O O . PHE A 1 273 ? -0.755 -7.324 -4.988 1.00 65.50 273 PHE A O 1
ATOM 2183 N N . ASP A 1 274 ? -2.040 -8.874 -4.009 1.00 65.38 274 ASP A N 1
ATOM 2184 C CA . ASP A 1 274 ? -1.130 -9.976 -4.314 1.00 65.38 274 ASP A CA 1
ATOM 2185 C C . ASP A 1 274 ? -1.406 -10.557 -5.714 1.00 65.38 274 ASP A C 1
ATOM 2187 O O . ASP A 1 274 ? -2.159 -11.518 -5.882 1.00 65.38 274 ASP A O 1
ATOM 2191 N N . GLU A 1 275 ? -0.793 -9.964 -6.747 1.00 55.75 275 GLU A N 1
ATOM 2192 C CA . GLU A 1 275 ? -0.883 -10.447 -8.140 1.00 55.75 275 GLU A CA 1
ATOM 2193 C C . GLU A 1 275 ? -0.438 -11.899 -8.323 1.00 55.75 275 GLU A C 1
ATOM 2195 O O . GLU A 1 275 ? -0.910 -12.580 -9.244 1.00 55.75 275 GLU A O 1
ATOM 2200 N N . GLU A 1 276 ? 0.520 -12.343 -7.510 1.00 55.00 276 GLU A N 1
ATOM 2201 C CA . GLU A 1 276 ? 1.161 -13.645 -7.661 1.00 55.00 276 GLU A CA 1
ATOM 2202 C C . GLU A 1 276 ? 0.246 -14.757 -7.149 1.00 55.00 276 GLU A C 1
ATOM 2204 O O . GLU A 1 276 ? 0.160 -15.809 -7.787 1.00 55.00 276 GLU A O 1
ATOM 2209 N N . ASN A 1 277 ? -0.489 -14.496 -6.064 1.00 57.09 277 ASN A N 1
ATOM 2210 C CA . ASN A 1 277 ? -1.370 -15.477 -5.431 1.00 57.09 277 ASN A CA 1
ATOM 2211 C C . ASN A 1 277 ? -2.865 -15.258 -5.720 1.00 57.09 277 ASN A C 1
ATOM 2213 O O . ASN A 1 277 ? -3.661 -16.161 -5.480 1.00 57.09 277 ASN A O 1
ATOM 2217 N N . GLY A 1 278 ? -3.246 -14.114 -6.303 1.00 57.69 278 GLY A N 1
ATOM 2218 C CA . GLY A 1 278 ? -4.639 -13.782 -6.626 1.00 57.69 278 GLY A CA 1
ATOM 2219 C C . GLY A 1 278 ? -5.478 -13.380 -5.412 1.00 57.69 278 GLY A C 1
ATOM 2220 O O . GLY A 1 278 ? -6.705 -13.385 -5.501 1.00 57.69 278 GLY A O 1
ATOM 2221 N N . ASN A 1 279 ? -4.822 -13.044 -4.299 1.00 61.34 279 ASN A N 1
ATOM 2222 C CA . ASN A 1 279 ? -5.473 -12.668 -3.051 1.00 61.34 279 ASN A CA 1
ATOM 2223 C C . ASN A 1 279 ? -5.544 -11.145 -2.925 1.00 61.34 279 ASN A C 1
ATOM 2225 O O . ASN A 1 279 ? -4.570 -10.430 -3.194 1.00 61.34 279 ASN A O 1
ATOM 2229 N N . HIS A 1 280 ? -6.706 -10.649 -2.510 1.00 68.44 280 HIS A N 1
ATOM 2230 C CA . HIS A 1 280 ? -7.026 -9.223 -2.504 1.00 68.44 280 HIS A CA 1
ATOM 2231 C C . HIS A 1 280 ? -7.801 -8.844 -1.242 1.00 68.44 280 HIS A C 1
ATOM 2233 O O . HIS A 1 280 ? -8.954 -8.408 -1.341 1.00 68.44 280 HIS A O 1
ATOM 2239 N N . PRO A 1 281 ? -7.219 -9.013 -0.041 1.00 66.56 281 PRO A N 1
ATOM 2240 C CA . PRO A 1 281 ? -7.935 -8.651 1.161 1.00 66.56 281 PRO A CA 1
ATOM 2241 C C . PRO A 1 281 ? -8.220 -7.164 1.164 1.00 66.56 281 PRO A C 1
ATOM 2243 O O . PRO A 1 281 ? -7.362 -6.337 0.840 1.00 66.56 281 PRO A O 1
ATOM 2246 N N . THR A 1 282 ? -9.444 -6.838 1.556 1.00 72.19 282 THR A N 1
ATOM 2247 C CA . THR A 1 282 ? -9.848 -5.459 1.801 1.00 72.19 282 THR A CA 1
ATOM 2248 C C . THR A 1 282 ? -9.625 -5.136 3.267 1.00 72.19 282 THR A C 1
ATOM 2250 O O . THR A 1 282 ? -10.110 -5.848 4.146 1.00 72.19 282 THR A O 1
ATOM 2253 N N . LEU A 1 283 ? -8.894 -4.056 3.522 1.00 73.62 283 LEU A N 1
ATOM 2254 C CA . LEU A 1 283 ? -8.552 -3.578 4.850 1.00 73.62 283 LEU A CA 1
ATOM 2255 C C . LEU A 1 283 ? -9.348 -2.310 5.141 1.00 73.62 283 LEU A C 1
ATOM 2257 O O . LEU A 1 283 ? -9.266 -1.319 4.416 1.00 73.62 283 LEU A O 1
ATOM 2261 N N . LEU A 1 284 ? -10.095 -2.335 6.234 1.00 75.19 284 LEU A N 1
ATOM 2262 C CA . LEU A 1 284 ? -10.774 -1.185 6.807 1.00 75.19 284 LEU A CA 1
ATOM 2263 C C . LEU A 1 284 ? -9.965 -0.691 8.002 1.00 75.19 284 LEU A C 1
ATOM 2265 O O . LEU A 1 284 ? -9.751 -1.452 8.940 1.00 75.19 284 LEU A O 1
ATOM 2269 N N . LEU A 1 285 ? -9.541 0.568 7.995 1.00 77.25 285 LEU A N 1
ATOM 2270 C CA . LEU A 1 285 ? -8.788 1.160 9.094 1.00 77.25 285 LEU A CA 1
ATOM 2271 C C . LEU A 1 285 ? -9.700 1.984 10.005 1.00 77.25 285 LEU A C 1
ATOM 2273 O O . LEU A 1 285 ? -10.480 2.817 9.543 1.00 77.25 285 LEU A O 1
ATOM 2277 N N . ASP A 1 286 ? -9.526 1.796 11.309 1.00 77.69 286 ASP A N 1
ATOM 2278 C CA . ASP A 1 286 ? -10.100 2.636 12.352 1.00 77.69 286 ASP A CA 1
ATOM 2279 C C . ASP A 1 286 ? -9.039 2.929 13.425 1.00 77.69 286 ASP A C 1
ATOM 2281 O O . ASP A 1 286 ? -8.624 2.054 14.187 1.00 77.69 286 ASP A O 1
ATOM 2285 N N . SER A 1 287 ? -8.560 4.165 13.489 1.00 71.75 287 SER A N 1
ATOM 2286 C CA . SER A 1 287 ? -7.549 4.583 14.454 1.00 71.75 287 SER A CA 1
ATOM 2287 C C . SER A 1 287 ? -8.198 5.063 15.758 1.00 71.75 287 SER A C 1
ATOM 2289 O O . SER A 1 287 ? -9.340 5.525 15.816 1.00 71.75 287 SER A O 1
ATOM 2291 N N . LYS A 1 288 ? -7.494 4.890 16.878 1.00 70.38 288 LYS A N 1
ATOM 2292 C CA . LYS A 1 288 ? -7.983 5.231 18.217 1.00 70.38 288 LYS A CA 1
ATOM 2293 C C . LYS A 1 288 ? -6.907 5.974 18.987 1.00 70.38 288 LYS A C 1
ATOM 2295 O O . LYS A 1 288 ? -5.897 5.413 19.379 1.00 70.38 288 LYS A O 1
ATOM 2300 N N . SER A 1 289 ? -7.177 7.241 19.277 1.00 54.25 289 SER A N 1
ATOM 2301 C CA . SER A 1 289 ? -6.215 8.184 19.859 1.00 54.25 289 SER A CA 1
ATOM 2302 C C . SER A 1 289 ? -6.123 8.236 21.393 1.00 54.25 289 SER A C 1
ATOM 2304 O O . SER A 1 289 ? -5.653 9.226 21.951 1.00 54.25 289 SER A O 1
ATOM 2306 N N . VAL A 1 290 ? -6.683 7.265 22.107 1.00 56.62 290 VAL A N 1
ATOM 2307 C CA . VAL A 1 290 ? -6.813 7.271 23.580 1.00 56.62 290 VAL A CA 1
ATOM 2308 C C . VAL A 1 290 ? -6.566 5.867 24.102 1.00 56.62 290 VAL A C 1
ATOM 2310 O O . VAL A 1 290 ? -6.862 4.906 23.387 1.00 56.62 290 VAL A O 1
ATOM 2313 N N . SER A 1 291 ? -6.055 5.758 25.335 1.00 55.72 291 SER A N 1
ATOM 2314 C CA . SER A 1 291 ? -5.780 4.461 25.958 1.00 55.72 291 SER A CA 1
ATOM 2315 C C . SER A 1 291 ? -7.032 3.577 25.970 1.00 55.72 291 SER A C 1
ATOM 2317 O O . SER A 1 291 ? -8.173 4.021 26.178 1.00 55.72 291 SER A O 1
ATOM 2319 N N . SER A 1 292 ? -6.797 2.291 25.743 1.00 57.62 292 SER A N 1
ATOM 2320 C CA . SER A 1 292 ? -7.808 1.242 25.735 1.00 57.62 292 SER A CA 1
ATOM 2321 C C . SER A 1 292 ? -8.445 1.028 27.117 1.00 57.62 292 SER A C 1
ATOM 2323 O O . SER A 1 292 ? -9.555 0.495 27.210 1.00 57.62 292 SER A O 1
ATOM 2325 N N . GLU A 1 293 ? -7.833 1.514 28.205 1.00 54.94 293 GLU A N 1
ATOM 2326 C CA . GLU A 1 293 ? -8.447 1.527 29.539 1.00 54.94 293 GLU A CA 1
ATOM 2327 C C . GLU A 1 293 ? -9.756 2.336 29.557 1.00 54.94 293 GLU A C 1
ATOM 2329 O O . GLU A 1 293 ? -10.764 1.891 30.113 1.00 54.94 293 GLU A O 1
ATOM 2334 N N . TYR A 1 294 ? -9.805 3.473 28.857 1.00 58.09 294 TYR A N 1
ATOM 2335 C CA . TYR A 1 294 ? -10.910 4.434 28.966 1.00 58.09 294 TYR A CA 1
ATOM 2336 C C . TYR A 1 294 ? -11.879 4.433 27.782 1.00 58.09 294 TYR A C 1
ATOM 2338 O O . TYR A 1 294 ? -13.011 4.892 27.938 1.00 58.09 294 TYR A O 1
ATOM 2346 N N . ARG A 1 295 ? -11.484 3.913 26.612 1.00 65.00 295 ARG A N 1
ATOM 2347 C CA . ARG A 1 295 ? -12.329 3.932 25.403 1.00 65.00 295 ARG A CA 1
ATOM 2348 C C . ARG A 1 295 ? -12.884 2.552 25.062 1.00 65.00 295 ARG A C 1
ATOM 2350 O O . ARG A 1 295 ? -12.150 1.573 25.110 1.00 65.00 295 ARG A O 1
ATOM 2357 N N . ASP A 1 296 ? -14.168 2.486 24.731 1.00 68.31 296 ASP A N 1
ATOM 2358 C CA . ASP A 1 296 ? -14.795 1.283 24.178 1.00 68.31 296 ASP A CA 1
ATOM 2359 C C . ASP A 1 296 ? -14.606 1.234 22.658 1.00 68.31 296 ASP A C 1
ATOM 2361 O O . ASP A 1 296 ? -14.557 2.279 21.996 1.00 68.31 296 ASP A O 1
ATOM 2365 N N . TYR A 1 297 ? -14.515 0.023 22.105 1.00 77.00 297 TYR A N 1
ATOM 2366 C CA . TYR A 1 297 ? -14.599 -0.175 20.659 1.00 77.00 297 TYR A CA 1
ATOM 2367 C C . TYR A 1 297 ? -15.997 0.206 20.141 1.00 77.00 297 TYR A C 1
ATOM 2369 O O . TYR A 1 297 ? -16.971 0.196 20.907 1.00 77.00 297 TYR A O 1
ATOM 2377 N N . PRO A 1 298 ? -16.125 0.560 18.849 1.00 76.38 298 PRO A N 1
ATOM 2378 C CA . PRO A 1 298 ? -17.407 0.937 18.270 1.00 76.38 298 PRO A CA 1
ATOM 2379 C C . PRO A 1 298 ? -18.463 -0.162 18.443 1.00 76.38 298 PRO A C 1
ATOM 2381 O O . PRO A 1 298 ? -18.200 -1.338 18.203 1.00 76.38 298 PRO A O 1
ATOM 2384 N N . LYS A 1 299 ? -19.686 0.230 18.812 1.00 77.31 299 LYS A N 1
ATOM 2385 C CA . LYS A 1 299 ? -20.834 -0.682 18.858 1.00 77.31 299 LYS A CA 1
ATOM 2386 C C . LYS A 1 299 ? -21.395 -0.925 17.458 1.00 77.31 299 LYS A C 1
ATOM 2388 O O . LYS A 1 299 ? -21.611 0.012 16.689 1.00 77.31 299 LYS A O 1
ATOM 2393 N N . ILE A 1 300 ? -21.694 -2.184 17.154 1.00 78.25 300 ILE A N 1
ATOM 2394 C CA . ILE A 1 300 ? -22.252 -2.640 15.872 1.00 78.25 300 ILE A CA 1
ATOM 2395 C C . ILE A 1 300 ? -23.790 -2.677 15.942 1.00 78.25 300 ILE A C 1
ATOM 2397 O O . ILE A 1 300 ? -24.482 -2.465 14.943 1.00 78.25 300 ILE A O 1
ATOM 2401 N N . THR A 1 301 ? -24.352 -2.932 17.128 1.00 70.19 301 THR A N 1
ATOM 2402 C CA . THR A 1 301 ? -25.760 -3.328 17.316 1.00 70.19 301 THR A CA 1
ATOM 2403 C C . THR A 1 301 ? -26.704 -2.240 17.849 1.00 70.19 301 THR A C 1
ATOM 2405 O O . THR A 1 301 ? -27.915 -2.475 17.933 1.00 70.19 301 THR A O 1
ATOM 2408 N N . GLU A 1 302 ? -26.226 -1.041 18.196 1.00 57.84 302 GLU A N 1
ATOM 2409 C CA . GLU A 1 302 ? -27.083 -0.027 18.828 1.00 57.84 302 GLU A CA 1
ATOM 2410 C C . GLU A 1 302 ? -28.149 0.582 17.890 1.00 57.84 302 GLU A C 1
ATOM 2412 O O . GLU A 1 302 ? -27.916 0.920 16.730 1.00 57.84 302 GLU A O 1
ATOM 2417 N N . LYS A 1 303 ? -29.367 0.750 18.434 1.00 50.06 303 LYS A N 1
ATOM 2418 C CA . LYS A 1 303 ? -30.609 1.152 17.733 1.00 50.06 303 LYS A CA 1
ATOM 2419 C C . LYS A 1 303 ? -30.634 2.589 17.185 1.00 50.06 303 LYS A C 1
ATOM 2421 O O . LYS A 1 303 ? -31.596 2.952 16.505 1.00 50.06 303 LYS A O 1
ATOM 2426 N N . HIS A 1 304 ? -29.633 3.417 17.475 1.00 41.12 304 HIS A N 1
ATOM 2427 C CA . HIS A 1 304 ? -29.553 4.800 17.000 1.00 41.12 304 HIS A CA 1
ATOM 2428 C C . HIS A 1 304 ? -28.331 4.993 16.100 1.00 41.12 304 HIS A C 1
ATOM 2430 O O . HIS A 1 304 ? -27.332 5.569 16.502 1.00 41.12 304 HIS A O 1
ATOM 2436 N N . GLY A 1 305 ? -28.473 4.509 14.860 1.00 48.22 305 GLY A N 1
ATOM 2437 C CA . GLY A 1 305 ? -27.571 4.769 13.736 1.00 48.22 305 GLY A CA 1
ATOM 2438 C C . GLY A 1 305 ? -26.201 4.109 13.881 1.00 48.22 305 GLY A C 1
ATOM 2439 O O . GLY A 1 305 ? -25.241 4.812 14.189 1.00 48.22 305 GLY A O 1
ATOM 2440 N N . PRO A 1 306 ? -26.065 2.792 13.641 1.00 59.88 306 PRO A N 1
ATOM 2441 C CA . PRO A 1 306 ? -24.783 2.124 13.789 1.00 59.88 306 PRO A CA 1
ATOM 2442 C C . PRO A 1 306 ? -23.925 2.442 12.559 1.00 59.88 306 PRO A C 1
ATOM 2444 O O . PRO A 1 306 ? -23.904 1.714 11.571 1.00 59.88 306 PRO A O 1
ATOM 2447 N N . GLN A 1 307 ? -23.250 3.587 12.588 1.00 65.75 307 GLN A N 1
ATOM 2448 C CA . GLN A 1 307 ? -22.389 4.047 11.494 1.00 65.75 307 GLN A CA 1
ATOM 2449 C C . GLN A 1 307 ? -21.253 3.061 11.234 1.00 65.75 307 GLN A C 1
ATOM 2451 O O . GLN A 1 307 ? -20.945 2.785 10.084 1.00 65.75 307 GLN A O 1
ATOM 2456 N N . TYR A 1 308 ? -20.730 2.442 12.295 1.00 75.50 308 TYR A N 1
ATOM 2457 C CA . TYR A 1 308 ? -19.707 1.412 12.168 1.00 75.50 308 TYR A CA 1
ATOM 2458 C C . TYR A 1 308 ? -20.216 0.173 11.422 1.00 75.50 308 TYR A C 1
ATOM 2460 O O . TYR A 1 308 ? -19.545 -0.349 10.542 1.00 75.50 308 TYR A O 1
ATOM 2468 N N . ARG A 1 309 ? -21.465 -0.240 11.677 1.00 80.06 309 ARG A N 1
ATOM 2469 C CA . ARG A 1 309 ? -22.121 -1.291 10.890 1.00 80.06 309 ARG A CA 1
ATOM 2470 C C . ARG A 1 309 ? -22.243 -0.904 9.419 1.00 80.06 309 ARG A C 1
ATOM 2472 O O . ARG A 1 309 ? -22.027 -1.764 8.580 1.00 80.06 309 ARG A O 1
ATOM 2479 N N . LYS A 1 310 ? -22.562 0.355 9.098 1.00 77.88 310 LYS A N 1
ATOM 2480 C CA . LYS A 1 310 ? -22.596 0.818 7.701 1.00 77.88 310 LYS A CA 1
ATOM 2481 C C . LYS A 1 310 ? -21.230 0.621 7.026 1.00 77.88 310 LYS A C 1
ATOM 2483 O O . LYS A 1 310 ? -21.199 0.257 5.858 1.00 77.88 310 LYS A O 1
ATOM 2488 N N . TYR A 1 311 ? -20.127 0.793 7.763 1.00 79.12 311 TYR A N 1
ATOM 2489 C CA . TYR A 1 311 ? -18.783 0.560 7.225 1.00 79.12 311 TYR A CA 1
ATOM 2490 C C . TYR A 1 311 ? -18.569 -0.897 6.842 1.00 79.12 311 TYR A C 1
ATOM 2492 O O . TYR A 1 311 ? -18.161 -1.192 5.720 1.00 79.12 311 TYR A O 1
ATOM 2500 N N . LEU A 1 312 ? -18.937 -1.798 7.752 1.00 83.69 312 LEU A N 1
ATOM 2501 C CA . LEU A 1 312 ? -18.882 -3.234 7.509 1.00 83.69 312 LEU A CA 1
ATOM 2502 C C . LEU A 1 312 ? -19.812 -3.645 6.361 1.00 83.69 312 LEU A C 1
ATOM 2504 O O . LEU A 1 312 ? -19.424 -4.467 5.546 1.00 83.69 312 LEU A O 1
ATOM 2508 N N . GLU A 1 313 ? -21.003 -3.045 6.239 1.00 84.50 313 GLU A N 1
ATOM 2509 C CA . GLU A 1 313 ? -21.938 -3.316 5.133 1.00 84.50 313 GLU A CA 1
ATOM 2510 C C . GLU A 1 313 ? -21.378 -2.909 3.768 1.00 84.50 313 GLU A C 1
ATOM 2512 O O . GLU A 1 313 ? -21.595 -3.634 2.802 1.00 84.50 313 GLU A O 1
ATOM 2517 N N . ILE A 1 314 ? -20.660 -1.786 3.680 1.00 78.81 314 ILE A N 1
ATOM 2518 C CA . ILE A 1 314 ? -20.061 -1.329 2.419 1.00 78.81 314 ILE A CA 1
ATOM 2519 C C . ILE A 1 314 ? -18.889 -2.233 2.020 1.00 78.81 314 ILE A C 1
ATOM 2521 O O . ILE A 1 314 ? -18.815 -2.648 0.866 1.00 78.81 314 ILE A O 1
ATOM 2525 N N . VAL A 1 315 ? -18.010 -2.587 2.965 1.00 80.69 315 VAL A N 1
ATOM 2526 C CA . VAL A 1 315 ? -16.907 -3.533 2.704 1.00 80.69 315 VAL A CA 1
ATOM 2527 C C . VAL A 1 315 ? -17.453 -4.900 2.292 1.00 80.69 315 VAL A C 1
ATOM 2529 O O . VAL A 1 315 ? -17.028 -5.451 1.282 1.00 80.69 315 VAL A O 1
ATOM 2532 N N . ASP A 1 316 ? -18.444 -5.412 3.022 1.00 86.19 316 ASP A N 1
ATOM 2533 C CA . ASP A 1 316 ? -19.113 -6.682 2.733 1.00 86.19 316 ASP A CA 1
ATOM 2534 C C . ASP A 1 316 ? -19.722 -6.707 1.319 1.00 86.19 316 ASP A C 1
ATOM 2536 O O . ASP A 1 316 ? -19.523 -7.673 0.584 1.00 86.19 316 ASP A O 1
ATOM 2540 N N . ASP A 1 317 ? -20.399 -5.631 0.900 1.00 84.00 317 ASP A N 1
ATOM 2541 C CA . ASP A 1 317 ? -20.998 -5.530 -0.436 1.00 84.00 317 ASP A CA 1
ATOM 2542 C C . ASP A 1 317 ? -19.954 -5.464 -1.562 1.00 84.00 317 ASP A C 1
ATOM 2544 O O . ASP A 1 317 ? -20.088 -6.172 -2.565 1.00 84.00 317 ASP A O 1
ATOM 2548 N N . VAL A 1 318 ? -18.895 -4.661 -1.402 1.00 79.44 318 VAL A N 1
ATOM 2549 C CA . VAL A 1 318 ? -17.813 -4.573 -2.399 1.00 79.44 318 VAL A CA 1
ATOM 2550 C C . VAL A 1 318 ? -17.116 -5.925 -2.549 1.00 79.44 318 VAL A C 1
ATOM 2552 O O . VAL A 1 318 ? -16.996 -6.431 -3.669 1.00 79.44 318 VAL A O 1
ATOM 2555 N N . CYS A 1 319 ? -16.729 -6.556 -1.436 1.00 81.81 319 CYS A N 1
ATOM 2556 C CA . CYS A 1 319 ? -16.106 -7.878 -1.445 1.00 81.81 319 CYS A CA 1
ATOM 2557 C C . CYS A 1 319 ? -17.030 -8.932 -2.068 1.00 81.81 319 CYS A C 1
ATOM 2559 O O . CYS A 1 319 ? -16.589 -9.715 -2.907 1.00 81.81 319 CYS A O 1
ATOM 2561 N N . TYR A 1 320 ? -18.329 -8.913 -1.750 1.00 85.31 320 TYR A N 1
ATOM 2562 C CA . TYR A 1 320 ? -19.307 -9.820 -2.353 1.00 85.31 320 TYR A CA 1
ATOM 2563 C C . TYR A 1 320 ? -19.405 -9.647 -3.877 1.00 85.31 320 TYR A C 1
ATOM 2565 O O . TYR A 1 320 ? -19.378 -10.635 -4.615 1.00 85.31 320 TYR A O 1
ATOM 2573 N N . ARG A 1 321 ? -19.486 -8.404 -4.377 1.00 83.19 321 ARG A N 1
ATOM 2574 C CA . ARG A 1 321 ? -19.561 -8.116 -5.822 1.00 83.19 321 ARG A CA 1
ATOM 2575 C C . ARG A 1 321 ? -18.286 -8.512 -6.567 1.00 83.19 321 ARG A C 1
ATOM 2577 O O . ARG A 1 321 ? -18.373 -8.940 -7.717 1.00 83.19 321 ARG A O 1
ATOM 2584 N N . ARG A 1 322 ? -17.128 -8.393 -5.914 1.00 77.12 322 ARG A N 1
ATOM 2585 C CA . ARG A 1 322 ? -15.806 -8.732 -6.466 1.00 77.12 322 ARG A CA 1
ATOM 2586 C C . ARG A 1 322 ? -15.382 -10.185 -6.210 1.00 77.12 322 ARG A C 1
ATOM 2588 O O . ARG A 1 322 ? -14.358 -10.601 -6.739 1.00 77.12 322 ARG A O 1
ATOM 2595 N N . GLN A 1 323 ? -16.186 -10.963 -5.478 1.00 82.12 323 GLN A N 1
ATOM 2596 C CA . GLN A 1 323 ? -15.879 -12.340 -5.060 1.00 82.12 323 GLN A CA 1
ATOM 2597 C C . GLN A 1 323 ? -14.587 -12.446 -4.236 1.00 82.12 323 GLN A C 1
ATOM 2599 O O . GLN A 1 323 ? -13.834 -13.407 -4.368 1.00 82.12 323 GLN A O 1
ATOM 2604 N N . TRP A 1 324 ? -14.328 -11.448 -3.396 1.00 82.19 324 TRP A N 1
ATOM 2605 C CA . TRP A 1 324 ? -13.208 -11.453 -2.462 1.00 82.19 324 TRP A CA 1
ATOM 2606 C C . TRP A 1 324 ? -13.632 -12.089 -1.145 1.00 82.19 324 TRP A C 1
ATOM 2608 O O . TRP A 1 324 ? -14.662 -11.723 -0.574 1.00 82.19 324 TRP A O 1
ATOM 2618 N N . GLU A 1 325 ? -12.840 -13.051 -0.682 1.00 81.19 325 GLU A N 1
ATOM 2619 C CA . GLU A 1 325 ? -13.144 -13.816 0.528 1.00 81.19 325 GLU A CA 1
ATOM 2620 C C . GLU A 1 325 ? -12.637 -13.105 1.788 1.00 81.19 325 GLU A C 1
ATOM 2622 O O . GLU A 1 325 ? -13.310 -13.122 2.817 1.00 81.19 325 GLU A O 1
ATOM 2627 N N . GLU A 1 326 ? -11.491 -12.429 1.706 1.00 84.62 326 GLU A N 1
ATOM 2628 C CA . GLU A 1 326 ? -10.822 -11.865 2.877 1.00 84.62 326 GLU A CA 1
ATOM 2629 C C . GLU A 1 326 ? -11.253 -10.419 3.172 1.00 84.62 326 GLU A C 1
ATOM 2631 O O . GLU A 1 326 ? -11.112 -9.507 2.347 1.00 84.62 326 GLU A O 1
ATOM 2636 N N . LYS A 1 327 ? -11.731 -10.197 4.400 1.00 86.94 327 LYS A N 1
ATOM 2637 C CA . LYS A 1 327 ? -12.180 -8.894 4.908 1.00 86.94 327 LYS A CA 1
ATOM 2638 C C . LYS A 1 327 ? -11.513 -8.633 6.251 1.00 86.94 327 LYS A C 1
ATOM 2640 O O . LYS A 1 327 ? -11.700 -9.406 7.189 1.00 86.94 327 LYS A O 1
ATOM 2645 N N . VAL A 1 328 ? -10.753 -7.548 6.356 1.00 87.06 328 VAL A N 1
ATOM 2646 C CA . VAL A 1 328 ? -9.962 -7.235 7.552 1.00 87.06 328 VAL A CA 1
ATOM 2647 C C . VAL A 1 328 ? -10.345 -5.869 8.106 1.00 87.06 328 VAL A C 1
ATOM 2649 O O . VAL A 1 328 ? -10.411 -4.882 7.379 1.00 87.06 328 VAL A O 1
ATOM 2652 N N . ILE A 1 329 ? -10.560 -5.799 9.413 1.00 87.75 329 ILE A N 1
ATOM 2653 C CA . ILE A 1 329 ? -10.709 -4.569 10.187 1.00 87.75 329 ILE A CA 1
ATOM 2654 C C . ILE A 1 329 ? -9.412 -4.363 10.953 1.00 87.75 329 ILE A C 1
ATOM 2656 O O . ILE A 1 329 ? -9.004 -5.247 11.695 1.00 87.75 329 ILE A O 1
ATOM 2660 N N . VAL A 1 330 ? -8.781 -3.205 10.820 1.00 87.81 330 VAL A N 1
ATOM 2661 C CA . VAL A 1 330 ? -7.564 -2.852 11.547 1.00 87.81 330 VAL A CA 1
ATOM 2662 C C . VAL A 1 330 ? -7.873 -1.723 12.518 1.00 87.81 330 VAL A C 1
ATOM 2664 O O . VAL A 1 330 ? -8.193 -0.608 12.111 1.00 87.81 330 VAL A O 1
ATOM 2667 N N . PHE A 1 331 ? -7.746 -2.009 13.809 1.00 87.19 331 PHE A N 1
ATOM 2668 C CA . PHE A 1 331 ? -7.757 -1.022 14.874 1.00 87.19 331 PHE A CA 1
ATOM 2669 C C . PHE A 1 331 ? -6.332 -0.650 15.249 1.00 87.19 331 PHE A C 1
ATOM 2671 O O . PHE A 1 331 ? -5.565 -1.530 15.630 1.00 87.19 331 PHE A O 1
ATOM 2678 N N . ILE A 1 332 ? -5.991 0.637 15.198 1.00 86.75 332 ILE A N 1
ATOM 2679 C CA . ILE A 1 332 ? -4.678 1.121 15.648 1.00 86.75 332 ILE A CA 1
ATOM 2680 C C . ILE A 1 332 ? -4.853 1.930 16.926 1.00 86.75 332 ILE A C 1
ATOM 2682 O O . ILE A 1 332 ? -5.559 2.938 16.918 1.00 86.75 332 ILE A O 1
ATOM 2686 N N . SER A 1 333 ? -4.231 1.506 18.024 1.00 83.12 333 SER A N 1
ATOM 2687 C CA . SER A 1 333 ? -4.355 2.168 19.329 1.00 83.12 333 SER A CA 1
ATOM 2688 C C . SER A 1 333 ? -3.035 2.200 20.104 1.00 83.12 333 SER A C 1
ATOM 2690 O O . SER A 1 333 ? -2.161 1.382 19.850 1.00 83.12 333 SER A O 1
ATOM 2692 N N . PRO A 1 334 ? -2.853 3.108 21.080 1.00 78.44 334 PRO A N 1
ATOM 2693 C CA . PRO A 1 334 ? -1.655 3.115 21.922 1.00 78.44 334 PRO A CA 1
ATOM 2694 C C . PRO A 1 334 ? -1.414 1.804 22.676 1.00 78.44 334 PRO A C 1
ATOM 2696 O O . PRO A 1 334 ? -0.281 1.359 22.803 1.00 78.44 334 PRO A O 1
ATOM 2699 N N . GLU A 1 335 ? -2.488 1.199 23.182 1.00 76.12 335 GLU A N 1
ATOM 2700 C CA . GLU A 1 335 ? -2.444 0.023 24.050 1.00 76.12 335 GLU A CA 1
ATOM 2701 C C . GLU A 1 335 ? -3.630 -0.897 23.756 1.00 76.12 335 GLU A C 1
ATOM 2703 O O . GLU A 1 335 ? -4.649 -0.458 23.213 1.00 76.12 335 GLU A O 1
ATOM 2708 N N . PHE A 1 336 ? -3.542 -2.153 24.195 1.00 80.75 336 PHE A N 1
ATOM 2709 C CA . PHE A 1 336 ? -4.625 -3.133 24.102 1.00 80.75 336 PHE A CA 1
ATOM 2710 C C . PHE A 1 336 ? -5.397 -3.261 25.411 1.00 80.75 336 PHE A C 1
ATOM 2712 O O . PHE A 1 336 ? -4.812 -3.290 26.490 1.00 80.75 336 PHE A O 1
ATOM 2719 N N . ASN A 1 337 ? -6.715 -3.421 25.308 1.00 82.56 337 ASN A N 1
ATOM 2720 C CA . ASN A 1 337 ? -7.548 -3.860 26.422 1.00 82.56 337 ASN A CA 1
ATOM 2721 C C . ASN A 1 337 ? -8.261 -5.139 26.003 1.00 82.56 337 ASN A C 1
ATOM 2723 O O . ASN A 1 337 ? -9.267 -5.091 25.296 1.00 82.56 337 ASN A O 1
ATOM 2727 N N . ILE A 1 338 ? -7.727 -6.276 26.450 1.00 83.00 338 ILE A N 1
ATOM 2728 C CA . ILE A 1 338 ? -8.192 -7.599 26.026 1.00 83.00 338 ILE A CA 1
ATOM 2729 C C . ILE A 1 338 ? -9.678 -7.801 26.321 1.00 83.00 338 ILE A C 1
ATOM 2731 O O . ILE A 1 338 ? -10.402 -8.257 25.449 1.00 83.00 338 ILE A O 1
ATOM 2735 N N . SER A 1 339 ? -10.166 -7.376 27.491 1.00 83.38 339 SER A N 1
ATOM 2736 C CA . SER A 1 339 ? -11.588 -7.523 27.833 1.00 83.38 339 SER A CA 1
ATOM 2737 C C . SER A 1 339 ? -12.494 -6.760 26.864 1.00 83.38 339 SER A C 1
ATOM 2739 O O . SER A 1 339 ? -13.576 -7.232 26.534 1.00 83.38 339 SER A O 1
ATOM 2741 N N . LYS A 1 340 ? -12.066 -5.584 26.393 1.00 85.12 340 LYS A N 1
ATOM 2742 C CA . LYS A 1 340 ? -12.834 -4.804 25.414 1.00 85.12 340 LYS A CA 1
ATOM 2743 C C . LYS A 1 340 ? -12.712 -5.362 24.001 1.00 85.12 340 LYS A C 1
ATOM 2745 O O . LYS A 1 340 ? -13.667 -5.262 23.234 1.00 85.12 340 LYS A O 1
ATOM 2750 N N . ILE A 1 341 ? -11.554 -5.930 23.661 1.00 86.69 341 ILE A N 1
ATOM 2751 C CA . ILE A 1 341 ? -11.354 -6.670 22.411 1.00 86.69 341 ILE A CA 1
ATOM 2752 C C . ILE A 1 341 ? -12.324 -7.853 22.373 1.00 86.69 341 ILE A C 1
ATOM 2754 O O . ILE A 1 341 ? -13.067 -7.995 21.408 1.00 86.69 341 ILE A O 1
ATOM 2758 N N . GLU A 1 342 ? -12.381 -8.646 23.444 1.00 86.81 342 GLU A N 1
ATOM 2759 C CA . GLU A 1 342 ? -13.315 -9.765 23.584 1.00 86.81 342 GLU A CA 1
ATOM 2760 C C . GLU A 1 342 ? -14.767 -9.303 23.440 1.00 86.81 342 GLU A C 1
ATOM 2762 O O . GLU A 1 342 ? -15.502 -9.890 22.653 1.00 86.81 342 GLU A O 1
ATOM 2767 N N . ASP A 1 343 ? -15.164 -8.210 24.104 1.00 86.50 343 ASP A N 1
ATOM 2768 C CA . ASP A 1 343 ? -16.513 -7.642 23.973 1.00 86.50 343 ASP A CA 1
ATOM 2769 C C . ASP A 1 343 ? -16.857 -7.243 22.526 1.00 86.50 343 ASP A C 1
ATOM 2771 O O . ASP A 1 343 ? -17.994 -7.433 22.081 1.00 86.50 343 ASP A O 1
ATOM 2775 N N . PHE A 1 344 ? -15.897 -6.675 21.787 1.00 87.50 344 PHE A N 1
ATOM 2776 C CA . PHE A 1 344 ? -16.078 -6.313 20.381 1.00 87.50 344 PHE A CA 1
ATOM 2777 C C . PHE A 1 344 ? -16.184 -7.550 19.487 1.00 87.50 344 PHE A C 1
ATOM 2779 O O . PHE A 1 344 ? -17.109 -7.628 18.679 1.00 87.50 344 PHE A O 1
ATOM 2786 N N . LEU A 1 345 ? -15.282 -8.522 19.646 1.00 89.31 345 LEU A N 1
ATOM 2787 C CA . LEU A 1 345 ? -15.294 -9.773 18.883 1.00 89.31 345 LEU A CA 1
ATOM 2788 C C . LEU A 1 345 ? -16.583 -10.563 19.141 1.00 89.31 345 LEU A C 1
ATOM 2790 O O . LEU A 1 345 ? -17.206 -11.057 18.206 1.00 89.31 345 LEU A O 1
ATOM 2794 N N . ASP A 1 346 ? -17.041 -10.621 20.392 1.00 88.62 346 ASP A N 1
ATOM 2795 C CA . ASP A 1 346 ? -18.324 -11.214 20.769 1.00 88.62 346 ASP A CA 1
ATOM 2796 C C . ASP A 1 346 ? -19.503 -10.530 20.071 1.00 88.62 346 ASP A C 1
ATOM 2798 O O . ASP A 1 346 ? -20.472 -11.185 19.681 1.00 88.62 346 ASP A O 1
ATOM 2802 N N . GLU A 1 347 ? -19.464 -9.204 19.948 1.00 87.38 347 GLU A N 1
ATOM 2803 C CA . GLU A 1 347 ? -20.496 -8.449 19.247 1.00 87.38 347 GLU A CA 1
ATOM 2804 C C . GLU A 1 347 ? -20.438 -8.691 17.734 1.00 87.38 347 GLU A C 1
ATOM 2806 O O . GLU A 1 347 ? -21.484 -8.952 17.135 1.00 87.38 347 GLU A O 1
ATOM 2811 N N . LEU A 1 348 ? -19.241 -8.675 17.140 1.00 88.00 348 LEU A N 1
ATOM 2812 C CA . LEU A 1 348 ? -18.994 -8.949 15.723 1.00 88.00 348 LEU A CA 1
ATOM 2813 C C . LEU A 1 348 ? -19.510 -10.343 15.338 1.00 88.00 348 LEU A C 1
ATOM 2815 O O . LEU A 1 348 ? -20.349 -10.454 14.442 1.00 88.00 348 LEU A O 1
ATOM 2819 N N . ASN A 1 349 ? -19.151 -11.366 16.118 1.00 88.19 349 ASN A N 1
ATOM 2820 C CA . ASN A 1 349 ? -19.562 -12.763 15.934 1.00 88.19 349 ASN A CA 1
ATOM 2821 C C . ASN A 1 349 ? -21.071 -13.002 16.126 1.00 88.19 349 ASN A C 1
ATOM 2823 O O . ASN A 1 349 ? -21.609 -14.023 15.701 1.00 88.19 349 ASN A O 1
ATOM 2827 N N . ARG A 1 350 ? -21.794 -12.082 16.782 1.00 87.75 350 ARG A N 1
ATOM 2828 C CA . ARG A 1 350 ? -23.267 -12.135 16.905 1.00 87.75 350 ARG A CA 1
ATOM 2829 C C . ARG A 1 350 ? -23.984 -11.461 15.736 1.00 87.75 350 ARG A C 1
ATOM 2831 O O . ARG A 1 350 ? -25.219 -11.475 15.692 1.00 87.75 350 ARG A O 1
ATOM 2838 N N . THR A 1 351 ? -23.246 -10.821 14.834 1.00 87.44 351 THR A N 1
ATOM 2839 C CA . THR A 1 351 ? -23.793 -10.130 13.664 1.00 87.44 351 THR A CA 1
ATOM 2840 C C . THR A 1 351 ? -23.616 -10.968 12.394 1.00 87.44 351 THR A C 1
ATOM 2842 O O . THR A 1 351 ? -23.287 -12.143 12.466 1.00 87.44 351 THR A O 1
ATOM 2845 N N . LYS A 1 352 ? -23.898 -10.380 11.225 1.00 86.81 352 LYS A N 1
ATOM 2846 C CA . LYS A 1 352 ? -23.671 -11.015 9.916 1.00 86.81 352 LYS A CA 1
ATOM 2847 C C . LYS A 1 352 ? -22.239 -10.829 9.383 1.00 86.81 352 LYS A C 1
ATOM 2849 O O . LYS A 1 352 ? -22.009 -11.151 8.229 1.00 86.81 352 LYS A O 1
ATOM 2854 N N . PHE A 1 353 ? -21.364 -10.203 10.173 1.00 88.81 353 PHE A N 1
ATOM 2855 C CA . PHE A 1 353 ? -19.976 -9.873 9.829 1.00 88.81 353 PHE A CA 1
ATOM 2856 C C . PHE A 1 353 ? -18.994 -10.770 10.602 1.00 88.81 353 PHE A C 1
ATOM 2858 O O . PHE A 1 353 ? -17.896 -10.341 10.940 1.00 88.81 353 PHE A O 1
ATOM 2865 N N . ASP A 1 354 ? -19.425 -11.977 10.972 1.00 85.94 354 ASP A N 1
ATOM 2866 C CA . ASP A 1 354 ? -18.633 -12.961 11.718 1.00 85.94 354 ASP A CA 1
ATOM 2867 C C . ASP A 1 354 ? -17.470 -13.538 10.894 1.00 85.94 354 ASP A C 1
ATOM 2869 O O . ASP A 1 354 ? -16.595 -14.200 11.441 1.00 85.94 354 ASP A O 1
ATOM 2873 N N . ASP A 1 355 ? -17.436 -13.255 9.594 1.00 87.00 355 ASP A N 1
ATOM 2874 C CA . ASP A 1 355 ? -16.368 -13.581 8.653 1.00 87.00 355 ASP A CA 1
ATOM 2875 C C . ASP A 1 355 ? -15.251 -12.523 8.579 1.00 87.00 355 ASP A C 1
ATOM 2877 O O . ASP A 1 355 ? -14.225 -12.771 7.950 1.00 87.00 355 ASP A O 1
ATOM 2881 N N . PHE A 1 356 ? -15.411 -11.358 9.217 1.00 88.38 356 PHE A N 1
ATOM 2882 C CA . PHE A 1 356 ? -14.354 -10.346 9.262 1.00 88.38 356 PHE A CA 1
ATOM 2883 C C . PHE A 1 356 ? -13.242 -10.756 10.229 1.00 88.38 356 PHE A C 1
ATOM 2885 O O . PHE A 1 356 ? -13.494 -11.088 11.389 1.00 88.38 356 PHE A O 1
ATOM 2892 N N . GLN A 1 357 ? -11.996 -10.622 9.783 1.00 88.06 357 GLN A N 1
ATOM 2893 C CA . GLN A 1 357 ? -10.837 -10.665 10.662 1.00 88.06 357 GLN A CA 1
ATOM 2894 C C . GLN A 1 357 ? -10.624 -9.297 11.312 1.00 88.06 357 GLN A C 1
ATOM 2896 O O . GLN A 1 357 ? -10.556 -8.282 10.627 1.00 88.06 357 GLN A O 1
ATOM 2901 N N . ALA A 1 358 ? -10.496 -9.251 12.634 1.00 88.62 358 ALA A N 1
ATOM 2902 C CA . ALA A 1 358 ? -10.218 -8.035 13.385 1.00 88.62 358 ALA A CA 1
ATOM 2903 C C . ALA A 1 358 ? -8.776 -8.044 13.905 1.00 88.62 358 ALA A C 1
ATOM 2905 O O . ALA A 1 358 ? -8.382 -8.886 14.709 1.00 88.62 358 ALA A O 1
ATOM 2906 N N . VAL A 1 359 ? -7.991 -7.079 13.450 1.00 88.56 359 VAL A N 1
ATOM 2907 C CA . VAL A 1 359 ? -6.587 -6.883 13.790 1.00 88.56 359 VAL A CA 1
ATOM 2908 C C . VAL A 1 359 ? -6.474 -5.672 14.704 1.00 88.56 359 VAL A C 1
ATOM 2910 O O . VAL A 1 359 ? -6.887 -4.575 14.350 1.00 88.56 359 VAL A O 1
ATOM 2913 N N . PHE A 1 360 ? -5.897 -5.858 15.880 1.00 88.19 360 PHE A N 1
ATOM 2914 C CA . PHE A 1 360 ? -5.635 -4.826 16.870 1.00 88.19 360 PHE A CA 1
ATOM 2915 C C . PHE A 1 360 ? -4.131 -4.586 16.892 1.00 88.19 360 PHE A C 1
ATOM 2917 O O . PHE A 1 360 ? -3.369 -5.424 17.358 1.00 88.19 360 PHE A O 1
ATOM 2924 N N . MET A 1 361 ? -3.697 -3.456 16.355 1.00 88.88 361 MET A N 1
ATOM 2925 C CA . MET A 1 361 ? -2.296 -3.086 16.207 1.00 88.88 361 MET A CA 1
ATOM 2926 C C . MET A 1 361 ? -1.949 -1.964 17.183 1.00 88.88 361 MET A C 1
ATOM 2928 O O . MET A 1 361 ? -2.701 -0.994 17.304 1.00 88.88 361 MET A O 1
ATOM 2932 N N . ASP A 1 362 ? -0.817 -2.081 17.877 1.00 87.12 362 ASP A N 1
ATOM 2933 C CA . ASP A 1 362 ? -0.332 -0.981 18.706 1.00 87.12 362 ASP A CA 1
ATOM 2934 C C . ASP A 1 362 ? 0.420 0.073 17.867 1.00 87.12 362 ASP A C 1
ATOM 2936 O O . ASP A 1 362 ? 0.859 -0.183 16.741 1.00 87.12 362 ASP A O 1
ATOM 2940 N N . LEU A 1 363 ? 0.560 1.298 18.385 1.00 86.62 363 LEU A N 1
ATOM 2941 C CA . LEU A 1 363 ? 1.259 2.368 17.655 1.00 86.62 363 LEU A CA 1
ATOM 2942 C C . LEU A 1 363 ? 2.723 2.015 17.351 1.00 86.62 363 LEU A C 1
ATOM 2944 O O . LEU A 1 363 ? 3.263 2.448 16.328 1.00 86.62 363 LEU A O 1
ATOM 2948 N N . LYS A 1 364 ? 3.363 1.211 18.210 1.00 86.12 364 LYS A N 1
ATOM 2949 C CA . LYS A 1 364 ? 4.753 0.790 18.019 1.00 86.12 364 LYS A CA 1
ATOM 2950 C C . LYS A 1 364 ? 4.877 -0.192 16.858 1.00 86.12 364 LYS A C 1
ATOM 2952 O O . LYS A 1 364 ? 5.777 -0.027 16.048 1.00 86.12 364 LYS A O 1
ATOM 2957 N N . ALA A 1 365 ? 3.942 -1.123 16.705 1.00 88.25 365 ALA A N 1
ATOM 2958 C CA . ALA A 1 365 ? 3.855 -2.054 15.589 1.00 88.25 365 ALA A CA 1
ATOM 2959 C C . ALA A 1 365 ? 3.727 -1.319 14.248 1.00 88.25 365 ALA A C 1
ATOM 2961 O O . ALA A 1 365 ? 4.452 -1.640 13.304 1.00 88.25 365 ALA A O 1
ATOM 2962 N N . LEU A 1 366 ? 2.875 -0.287 14.171 1.00 88.38 366 LEU A N 1
ATOM 2963 C CA . LEU A 1 366 ? 2.775 0.561 12.977 1.00 88.38 366 LEU A CA 1
ATOM 2964 C C . LEU A 1 366 ? 4.105 1.275 12.680 1.00 88.38 366 LEU A C 1
ATOM 2966 O O . LEU A 1 366 ? 4.558 1.290 11.534 1.00 88.38 366 LEU A O 1
ATOM 2970 N N . ALA A 1 367 ? 4.759 1.829 13.705 1.00 87.25 367 ALA A N 1
ATOM 2971 C CA . ALA A 1 367 ? 6.061 2.477 13.562 1.00 87.25 367 ALA A CA 1
ATOM 2972 C C . ALA A 1 367 ? 7.142 1.494 13.063 1.00 87.25 367 ALA A C 1
ATOM 2974 O O . ALA A 1 367 ? 7.886 1.808 12.132 1.00 87.25 367 ALA A O 1
ATOM 2975 N N . THR A 1 368 ? 7.178 0.273 13.606 1.00 87.75 368 THR A N 1
ATOM 2976 C CA . THR A 1 368 ? 8.066 -0.812 13.161 1.00 87.75 368 THR A CA 1
ATOM 2977 C C . THR A 1 368 ? 7.831 -1.175 11.694 1.00 87.75 368 THR A C 1
ATOM 2979 O O . THR A 1 368 ? 8.792 -1.314 10.935 1.00 87.75 368 THR A O 1
ATOM 2982 N N . LEU A 1 369 ? 6.569 -1.291 11.260 1.00 87.38 369 LEU A N 1
ATOM 2983 C CA . LEU A 1 369 ? 6.230 -1.580 9.861 1.00 87.38 369 LEU A CA 1
ATOM 2984 C C . LEU A 1 369 ? 6.778 -0.519 8.907 1.00 87.38 369 LEU A C 1
ATOM 2986 O O . LEU A 1 369 ? 7.273 -0.848 7.830 1.00 87.38 369 LEU A O 1
ATOM 2990 N N . ILE A 1 370 ? 6.728 0.749 9.304 1.00 82.62 370 ILE A N 1
ATOM 2991 C CA . ILE A 1 370 ? 7.167 1.868 8.464 1.00 82.62 370 ILE A CA 1
ATOM 2992 C C . ILE A 1 370 ? 8.685 1.936 8.375 1.00 82.62 370 ILE A C 1
ATOM 2994 O O . ILE A 1 370 ? 9.224 2.177 7.290 1.00 82.62 370 ILE A O 1
ATOM 2998 N N . LEU A 1 371 ? 9.384 1.646 9.471 1.00 81.25 371 LEU A N 1
ATOM 2999 C CA . LEU A 1 371 ? 10.835 1.484 9.447 1.00 81.25 371 LEU A CA 1
ATOM 3000 C C . LEU A 1 371 ? 11.243 0.323 8.533 1.00 81.25 371 LEU A C 1
ATOM 3002 O O . LEU A 1 371 ? 12.077 0.511 7.649 1.00 81.25 371 LEU A O 1
ATOM 3006 N N . HIS A 1 372 ? 10.596 -0.843 8.648 1.00 81.50 372 HIS A N 1
ATOM 3007 C CA . HIS A 1 372 ? 10.859 -1.969 7.748 1.00 81.50 372 HIS A CA 1
ATOM 3008 C C . HIS A 1 372 ? 10.566 -1.636 6.284 1.00 81.50 372 HIS A C 1
ATOM 3010 O O . HIS A 1 372 ? 11.377 -1.972 5.414 1.00 81.50 372 HIS A O 1
ATOM 3016 N N . ARG A 1 373 ? 9.455 -0.942 5.999 1.00 78.38 373 ARG A N 1
ATOM 3017 C CA . ARG A 1 373 ? 9.138 -0.466 4.647 1.00 78.38 373 ARG A CA 1
ATOM 3018 C C . ARG A 1 373 ? 10.251 0.430 4.129 1.00 78.38 373 ARG A C 1
ATOM 3020 O O . ARG A 1 373 ? 10.757 0.184 3.043 1.00 78.38 373 ARG A O 1
ATOM 3027 N N . THR A 1 374 ? 10.681 1.407 4.921 1.00 71.88 374 THR A N 1
ATOM 3028 C CA . THR A 1 374 ? 11.745 2.354 4.559 1.00 71.88 374 THR A CA 1
ATOM 3029 C C . THR A 1 374 ? 13.064 1.640 4.266 1.00 71.88 374 THR A C 1
ATOM 3031 O O . THR A 1 374 ? 13.677 1.874 3.219 1.00 71.88 374 THR A O 1
ATOM 3034 N N . SER A 1 375 ? 13.500 0.733 5.143 1.00 71.88 375 SER A N 1
ATOM 3035 C CA . SER A 1 375 ? 14.731 -0.040 4.943 1.00 71.88 375 SER A CA 1
ATOM 3036 C C . SER A 1 375 ? 14.656 -0.931 3.695 1.00 71.88 375 SER A C 1
ATOM 3038 O O . SER A 1 375 ? 15.655 -1.135 2.996 1.00 71.88 375 SER A O 1
ATOM 3040 N N . HIS A 1 376 ? 13.462 -1.434 3.370 1.00 68.56 376 HIS A N 1
ATOM 3041 C CA . HIS A 1 376 ? 13.217 -2.223 2.169 1.00 68.56 376 HIS A CA 1
ATOM 3042 C C . HIS A 1 376 ? 13.200 -1.374 0.882 1.00 68.56 376 HIS A C 1
ATOM 3044 O O . HIS A 1 376 ? 13.884 -1.719 -0.086 1.00 68.56 376 HIS A O 1
ATOM 3050 N N . THR A 1 377 ? 12.450 -0.267 0.854 1.00 62.75 377 THR A N 1
ATOM 3051 C CA . THR A 1 377 ? 12.169 0.518 -0.361 1.00 62.75 377 THR A CA 1
ATOM 3052 C C . THR A 1 377 ? 13.200 1.617 -0.625 1.00 62.75 377 THR A C 1
ATOM 3054 O O . THR A 1 377 ? 13.698 1.732 -1.750 1.00 62.75 377 THR A O 1
ATOM 3057 N N . SER A 1 378 ? 13.558 2.397 0.397 1.00 59.59 378 SER A N 1
ATOM 3058 C CA . SER A 1 378 ? 14.411 3.587 0.282 1.00 59.59 378 SER A CA 1
ATOM 3059 C C . SER A 1 378 ? 15.891 3.258 0.456 1.00 59.59 378 SER A C 1
ATOM 3061 O O . SER A 1 378 ? 16.717 3.669 -0.360 1.00 59.59 378 SER A O 1
ATOM 3063 N N . GLU A 1 379 ? 16.245 2.480 1.480 1.00 56.97 379 GLU A N 1
ATOM 3064 C CA . GLU A 1 379 ? 17.654 2.188 1.787 1.00 56.97 379 GLU A CA 1
ATOM 3065 C C . GLU A 1 379 ? 18.192 0.958 1.052 1.00 56.97 379 GLU A C 1
ATOM 3067 O O . GLU A 1 379 ? 19.405 0.810 0.878 1.00 56.97 379 GLU A O 1
ATOM 3072 N N . ARG A 1 380 ? 17.293 0.056 0.626 1.00 56.81 380 ARG A N 1
ATOM 3073 C CA . ARG A 1 380 ? 17.612 -1.253 0.026 1.00 56.81 380 ARG A CA 1
ATOM 3074 C C . ARG A 1 380 ? 18.608 -2.067 0.859 1.00 56.81 380 ARG A C 1
ATOM 3076 O O . ARG A 1 380 ? 19.353 -2.893 0.321 1.00 56.81 380 ARG A O 1
ATOM 3083 N N . SER A 1 381 ? 18.632 -1.822 2.164 1.00 55.34 381 SER A N 1
ATOM 3084 C CA . SER A 1 381 ? 19.466 -2.526 3.132 1.00 55.34 381 SER A CA 1
ATOM 3085 C C . SER A 1 381 ? 18.930 -3.938 3.395 1.00 55.34 381 SER A C 1
ATOM 3087 O O . SER A 1 381 ? 19.696 -4.808 3.808 1.00 55.34 381 SER A O 1
ATOM 3089 N N . VAL A 1 382 ? 17.656 -4.187 3.056 1.00 56.72 382 VAL A N 1
ATOM 3090 C CA . VAL A 1 382 ? 16.943 -5.447 3.299 1.00 56.72 382 VAL A CA 1
ATOM 3091 C C . VAL A 1 382 ? 16.408 -6.058 2.004 1.00 56.72 382 VAL A C 1
ATOM 3093 O O . VAL A 1 382 ? 15.690 -5.416 1.235 1.00 56.72 382 VAL A O 1
ATOM 3096 N N . ARG A 1 383 ? 16.716 -7.341 1.784 1.00 61.12 383 ARG A N 1
ATOM 3097 C CA . ARG A 1 383 ? 16.080 -8.176 0.754 1.00 61.12 383 ARG A CA 1
ATOM 3098 C C . ARG A 1 383 ? 15.202 -9.227 1.422 1.00 61.12 383 ARG A C 1
ATOM 3100 O O . ARG A 1 383 ? 15.665 -9.918 2.323 1.00 61.12 383 ARG A O 1
ATOM 3107 N N . LEU A 1 384 ? 13.968 -9.348 0.950 1.00 62.47 384 LEU A N 1
ATOM 3108 C CA . LEU A 1 384 ? 12.985 -10.319 1.430 1.00 62.47 384 LEU A CA 1
ATOM 3109 C C . LEU A 1 384 ? 13.178 -11.669 0.713 1.00 62.47 384 LEU A C 1
ATOM 3111 O O . LEU A 1 384 ? 13.607 -11.696 -0.442 1.00 62.47 384 LEU A O 1
ATOM 3115 N N . THR A 1 385 ? 12.929 -12.785 1.407 1.00 52.91 385 THR A N 1
ATOM 3116 C CA . THR A 1 385 ? 13.108 -14.152 0.861 1.00 52.91 385 THR A CA 1
ATOM 3117 C C . THR A 1 385 ? 11.880 -14.769 0.234 1.00 52.91 385 THR A C 1
ATOM 3119 O O . THR A 1 385 ? 12.020 -15.560 -0.699 1.00 52.91 385 THR A O 1
ATOM 3122 N N . ARG A 1 386 ? 10.714 -14.502 0.817 1.00 53.62 386 ARG A N 1
ATOM 3123 C CA . ARG A 1 386 ? 9.440 -15.139 0.504 1.00 53.62 386 ARG A CA 1
ATOM 3124 C C . ARG A 1 386 ? 8.425 -14.036 0.306 1.00 53.62 386 ARG A C 1
ATOM 3126 O O . ARG A 1 386 ? 8.283 -13.196 1.188 1.00 53.62 386 ARG A O 1
ATOM 3133 N N . GLY A 1 387 ? 7.795 -14.047 -0.864 1.00 55.09 387 GLY A N 1
ATOM 3134 C CA . GLY A 1 387 ? 6.863 -13.004 -1.250 1.00 55.09 387 GLY A CA 1
ATOM 3135 C C . GLY A 1 387 ? 7.535 -11.648 -1.473 1.00 55.09 387 GLY A C 1
ATOM 3136 O O . GLY A 1 387 ? 8.603 -11.337 -0.937 1.00 55.09 387 GLY A O 1
ATOM 3137 N N . GLY A 1 388 ? 6.915 -10.809 -2.296 1.00 69.38 388 GLY A N 1
ATOM 3138 C CA . GLY A 1 388 ? 7.176 -9.373 -2.235 1.00 69.38 388 GLY A CA 1
ATOM 3139 C C . GLY A 1 388 ? 6.705 -8.784 -0.899 1.00 69.38 388 GLY A C 1
ATOM 3140 O O . GLY A 1 388 ? 6.111 -9.473 -0.072 1.00 69.38 388 GLY A O 1
ATOM 3141 N N . TRP A 1 389 ? 6.914 -7.478 -0.712 1.00 76.06 389 TRP A N 1
ATOM 3142 C CA . TRP A 1 389 ? 6.360 -6.714 0.416 1.00 76.06 389 TRP A CA 1
ATOM 3143 C C . TRP A 1 389 ? 4.875 -7.035 0.670 1.00 76.06 389 TRP A C 1
ATOM 3145 O O . TRP A 1 389 ? 4.465 -7.294 1.796 1.00 76.06 389 TRP A O 1
ATOM 3155 N N . THR A 1 390 ? 4.101 -7.120 -0.408 1.00 74.38 390 THR A N 1
ATOM 3156 C CA . THR A 1 390 ? 2.666 -7.404 -0.420 1.00 74.38 390 THR A CA 1
ATOM 3157 C C . THR A 1 390 ? 2.308 -8.765 0.185 1.00 74.38 390 THR A C 1
ATOM 3159 O O . THR A 1 390 ? 1.370 -8.845 0.969 1.00 74.38 390 THR A O 1
ATOM 3162 N N . SER A 1 391 ? 3.082 -9.818 -0.092 1.00 74.38 391 SER A N 1
ATOM 3163 C CA . SER A 1 391 ? 2.834 -11.148 0.485 1.00 74.38 391 SER A CA 1
ATOM 3164 C C . SER A 1 391 ? 3.226 -11.211 1.965 1.00 74.38 391 SER A C 1
ATOM 3166 O O . SER A 1 391 ? 2.528 -11.846 2.743 1.00 74.38 391 SER A O 1
ATOM 3168 N N . ILE A 1 392 ? 4.252 -10.470 2.399 1.00 79.44 392 ILE A N 1
ATOM 3169 C CA . ILE A 1 392 ? 4.560 -10.352 3.834 1.00 79.44 392 ILE A CA 1
ATOM 3170 C C . ILE A 1 392 ? 3.419 -9.668 4.584 1.00 79.44 392 ILE A C 1
ATOM 3172 O O . ILE A 1 392 ? 3.093 -10.074 5.699 1.00 79.44 392 ILE A O 1
ATOM 3176 N N . LEU A 1 393 ? 2.820 -8.629 3.997 1.00 81.69 393 LEU A N 1
ATOM 3177 C CA . LEU A 1 393 ? 1.653 -7.982 4.590 1.00 81.69 393 LEU A CA 1
ATOM 3178 C C . LEU A 1 393 ? 0.448 -8.916 4.614 1.00 81.69 393 LEU A C 1
ATOM 3180 O O . LEU A 1 393 ? -0.241 -8.963 5.627 1.00 81.69 393 LEU A O 1
ATOM 3184 N N . TYR A 1 394 ? 0.216 -9.666 3.536 1.00 78.88 394 TYR A N 1
ATOM 3185 C CA . TYR A 1 394 ? -0.839 -10.672 3.492 1.00 78.88 394 TYR A CA 1
ATOM 3186 C C . TYR A 1 394 ? -0.701 -11.648 4.668 1.00 78.88 394 TYR A C 1
ATOM 3188 O O . TYR A 1 394 ? -1.621 -11.769 5.475 1.00 78.88 394 TYR A O 1
ATOM 3196 N N . ASP A 1 395 ? 0.486 -12.234 4.841 1.00 77.81 395 ASP A N 1
ATOM 3197 C CA . ASP A 1 395 ? 0.760 -13.167 5.934 1.00 77.81 395 ASP A CA 1
ATOM 3198 C C . ASP A 1 395 ? 0.580 -12.497 7.307 1.00 77.81 395 ASP A C 1
ATOM 3200 O O . ASP A 1 395 ? -0.002 -13.076 8.218 1.00 77.81 395 ASP A O 1
ATOM 3204 N N . LEU A 1 396 ? 1.017 -11.243 7.459 1.00 82.75 396 LEU A N 1
ATOM 3205 C CA . LEU A 1 396 ? 0.894 -10.511 8.722 1.00 82.75 396 LEU A CA 1
ATOM 3206 C C . LEU A 1 396 ? -0.566 -10.273 9.131 1.00 82.75 396 LEU A C 1
ATOM 3208 O O . LEU A 1 396 ? -0.890 -10.329 10.317 1.00 82.75 396 LEU A O 1
ATOM 3212 N N . PHE A 1 397 ? -1.432 -9.949 8.169 1.00 81.69 397 PHE A N 1
ATOM 3213 C CA . PHE A 1 397 ? -2.821 -9.586 8.443 1.00 81.69 397 PHE A CA 1
ATOM 3214 C C . PHE A 1 397 ? -3.784 -10.773 8.409 1.00 81.69 397 PHE A C 1
ATOM 3216 O O . PHE A 1 397 ? -4.882 -10.622 8.938 1.00 81.69 397 PHE A O 1
ATOM 3223 N N . LEU A 1 398 ? -3.411 -11.914 7.817 1.00 75.50 398 LEU A N 1
ATOM 3224 C CA . LEU A 1 398 ? -4.330 -13.031 7.553 1.00 75.50 398 LEU A CA 1
ATOM 3225 C C . LEU A 1 398 ? -3.797 -14.418 7.918 1.00 75.50 398 LEU A C 1
ATOM 3227 O O . LEU A 1 398 ? -4.613 -15.306 8.158 1.00 75.50 398 LEU A O 1
ATOM 3231 N N . ASP A 1 399 ? -2.481 -14.642 7.977 1.00 69.44 399 ASP A N 1
ATOM 3232 C CA . ASP A 1 399 ? -1.943 -15.974 8.278 1.00 69.44 399 ASP A CA 1
ATOM 3233 C C . ASP A 1 399 ? -1.912 -16.220 9.799 1.00 69.44 399 ASP A C 1
ATOM 3235 O O . ASP A 1 399 ? -1.247 -15.496 10.554 1.00 69.44 399 ASP A O 1
ATOM 3239 N N . PRO A 1 400 ? -2.636 -17.240 10.299 1.00 53.03 400 PRO A N 1
ATOM 3240 C CA . PRO A 1 400 ? -2.647 -17.543 11.711 1.00 53.03 400 PRO A CA 1
ATOM 3241 C C . PRO A 1 400 ? -1.399 -18.237 12.254 1.00 53.03 400 PRO A C 1
ATOM 3243 O O . PRO A 1 400 ? -1.254 -18.282 13.478 1.00 53.03 400 PRO A O 1
ATOM 3246 N N . ASP A 1 401 ? -0.497 -18.722 11.398 1.00 53.69 401 ASP A N 1
ATOM 3247 C CA . ASP A 1 401 ? 0.665 -19.529 11.791 1.00 53.69 401 ASP A CA 1
ATOM 3248 C C . ASP A 1 401 ? 1.860 -18.704 12.313 1.00 53.69 401 ASP A C 1
ATOM 3250 O O . ASP A 1 401 ? 2.945 -19.240 12.566 1.00 53.69 401 ASP A O 1
ATOM 3254 N N . PHE A 1 402 ? 1.677 -17.398 12.522 1.00 55.00 402 PHE A N 1
ATOM 3255 C CA . PHE A 1 402 ? 2.674 -16.567 13.187 1.00 55.00 402 PHE A CA 1
ATOM 3256 C C . PHE A 1 402 ? 2.841 -16.962 14.669 1.00 55.00 402 PHE A C 1
ATOM 3258 O O . PHE A 1 402 ? 1.891 -17.406 15.291 1.00 55.00 402 PHE A O 1
ATOM 3265 N N . ASP A 1 403 ? 4.038 -16.852 15.256 1.00 48.78 403 ASP A N 1
ATOM 3266 C CA . ASP A 1 403 ? 4.363 -17.408 16.587 1.00 48.78 403 ASP A CA 1
ATOM 3267 C C . ASP A 1 403 ? 3.565 -16.710 17.715 1.00 48.78 403 ASP A C 1
ATOM 3269 O O . ASP A 1 403 ? 3.948 -15.658 18.230 1.00 48.78 403 ASP A O 1
ATOM 3273 N N . ARG A 1 404 ? 2.399 -17.283 18.037 1.00 54.47 404 ARG A N 1
ATOM 3274 C CA . ARG A 1 404 ? 1.364 -16.739 18.930 1.00 54.47 404 ARG A CA 1
ATOM 3275 C C . ARG A 1 404 ? 1.645 -17.062 20.395 1.00 54.47 404 ARG A C 1
ATOM 3277 O O . ARG A 1 404 ? 1.968 -18.201 20.742 1.00 54.47 404 ARG A O 1
ATOM 3284 N N . SER A 1 405 ? 1.417 -16.100 21.290 1.00 55.91 405 SER A N 1
ATOM 3285 C CA . SER A 1 405 ? 1.217 -16.428 22.706 1.00 55.91 405 SER A CA 1
ATOM 3286 C C . SER A 1 405 ? -0.085 -17.238 22.875 1.00 55.91 405 SER A C 1
ATOM 3288 O O . SER A 1 405 ? -0.968 -17.171 22.021 1.00 55.91 405 SER A O 1
ATOM 3290 N N . GLU A 1 406 ? -0.257 -18.005 23.964 1.00 55.06 406 GLU A N 1
ATOM 3291 C CA . GLU A 1 406 ? -1.516 -18.750 24.218 1.00 55.06 406 GLU A CA 1
ATOM 3292 C C . GLU A 1 406 ? -2.769 -17.855 24.132 1.00 55.06 406 GLU A C 1
ATOM 3294 O O . GLU A 1 406 ? -3.819 -18.304 23.677 1.00 55.06 406 GLU A O 1
ATOM 3299 N N . GLN A 1 407 ? -2.640 -16.577 24.492 1.00 56.97 407 GLN A N 1
ATOM 3300 C CA . GLN A 1 407 ? -3.714 -15.588 24.447 1.00 56.97 407 GLN A CA 1
ATOM 3301 C C . GLN A 1 407 ? -4.090 -15.178 23.009 1.00 56.97 407 GLN A C 1
ATOM 3303 O O . GLN A 1 407 ? -5.268 -15.003 22.700 1.00 56.97 407 GLN A O 1
ATOM 3308 N N . ASP A 1 408 ? -3.120 -15.126 22.093 1.00 59.38 408 ASP A N 1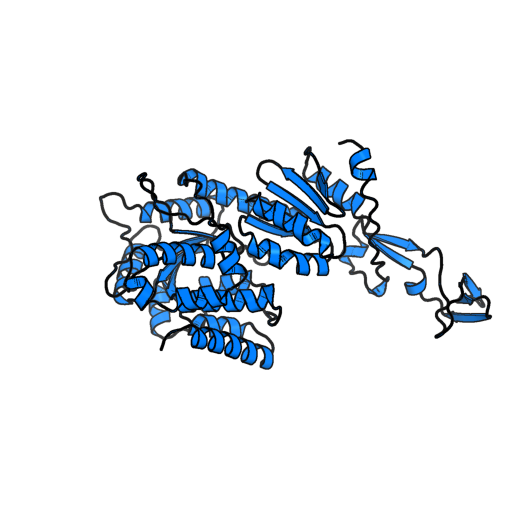
ATOM 3309 C CA . ASP A 1 408 ? -3.363 -14.847 20.670 1.00 59.38 408 ASP A CA 1
ATOM 3310 C C . ASP A 1 408 ? -4.032 -16.039 19.957 1.00 59.38 408 ASP A C 1
ATOM 3312 O O . ASP A 1 408 ? -4.733 -15.871 18.954 1.00 59.38 408 ASP A O 1
ATOM 3316 N N . TYR A 1 409 ? -3.867 -17.264 20.475 1.00 58.06 409 TYR A N 1
ATOM 3317 C CA . TYR A 1 409 ? -4.617 -18.428 19.990 1.00 58.06 409 TYR A CA 1
ATOM 3318 C C . TYR A 1 409 ? -6.102 -18.367 20.370 1.00 58.06 409 TYR A C 1
ATOM 3320 O O . TYR A 1 409 ? -6.944 -18.816 19.590 1.00 58.06 409 TYR A O 1
ATOM 3328 N N . GLU A 1 410 ? -6.441 -17.832 21.546 1.00 61.50 410 GLU A N 1
ATOM 3329 C CA . GLU A 1 410 ? -7.837 -17.670 21.975 1.00 61.50 410 GLU A CA 1
ATOM 3330 C C . GLU A 1 410 ? -8.543 -16.565 21.183 1.00 61.50 410 GLU A C 1
ATOM 3332 O O . GLU A 1 410 ? -9.646 -16.796 20.685 1.00 61.50 410 GLU A O 1
ATOM 3337 N N . LEU A 1 411 ? -7.876 -15.428 20.961 1.00 67.69 411 LEU A N 1
ATOM 3338 C CA . LEU A 1 411 ? -8.370 -14.371 20.071 1.00 67.69 411 LEU A CA 1
ATOM 3339 C C . LEU A 1 411 ? -8.513 -14.866 18.626 1.00 67.69 411 LEU A C 1
ATOM 3341 O O . LEU A 1 411 ? -9.539 -14.627 17.990 1.00 67.69 411 LEU A O 1
ATOM 3345 N N . GLY A 1 412 ? -7.545 -15.649 18.144 1.00 60.25 412 GLY A N 1
ATOM 3346 C CA . GLY A 1 412 ? -7.560 -16.237 16.806 1.00 60.25 412 GLY A CA 1
ATOM 3347 C C . GLY A 1 412 ? -8.772 -17.110 16.504 1.00 60.25 412 GLY A C 1
ATOM 3348 O O . GLY A 1 412 ? -9.253 -17.122 15.376 1.00 60.25 412 GLY A O 1
ATOM 3349 N N . ARG A 1 413 ? -9.306 -17.818 17.507 1.00 65.00 413 ARG A N 1
ATOM 3350 C CA . ARG A 1 413 ? -10.534 -18.621 17.351 1.00 65.00 413 ARG A CA 1
ATOM 3351 C C . ARG A 1 413 ? -11.784 -17.776 17.117 1.00 65.00 413 ARG A C 1
ATOM 3353 O O . ARG A 1 413 ? -12.776 -18.310 16.635 1.00 65.00 413 ARG A O 1
ATOM 3360 N N . ASN A 1 414 ? -11.723 -16.495 17.462 1.00 73.56 414 ASN A N 1
ATOM 3361 C CA . ASN A 1 414 ? -12.796 -15.521 17.314 1.00 73.56 414 ASN A CA 1
ATOM 3362 C C . ASN A 1 414 ? -12.495 -14.512 16.191 1.00 73.56 414 ASN A C 1
ATOM 3364 O O . ASN A 1 414 ? -13.020 -13.404 16.235 1.00 73.56 414 ASN A O 1
ATOM 3368 N N . ASN A 1 415 ? -11.626 -14.870 15.234 1.00 81.44 415 ASN A N 1
ATOM 3369 C CA . ASN A 1 415 ? -11.157 -14.007 14.143 1.00 81.44 415 ASN A CA 1
ATOM 3370 C C . ASN A 1 415 ? -10.438 -12.725 14.615 1.00 81.44 415 ASN A C 1
ATOM 3372 O O . ASN A 1 415 ? -10.360 -11.749 13.877 1.00 81.44 415 ASN A O 1
ATOM 3376 N N . GLY A 1 416 ? -9.893 -12.720 15.835 1.00 84.75 416 GLY A N 1
ATOM 3377 C CA . GLY A 1 416 ? -9.100 -11.624 16.392 1.00 84.75 416 GLY A CA 1
ATOM 3378 C C . GLY A 1 416 ? -7.589 -11.860 16.288 1.00 84.75 416 GLY A C 1
ATOM 3379 O O . GLY A 1 416 ? -7.117 -12.985 16.461 1.00 84.75 416 GLY A O 1
ATOM 3380 N N . LEU A 1 417 ? -6.817 -10.796 16.068 1.00 85.56 417 LEU A N 1
ATOM 3381 C CA . LEU A 1 417 ? -5.351 -10.808 16.059 1.00 85.56 417 LEU A CA 1
ATOM 3382 C C . LEU A 1 417 ? -4.803 -9.562 16.758 1.00 85.56 417 LEU A C 1
ATOM 3384 O O . LEU A 1 417 ? -5.211 -8.457 16.424 1.00 85.56 417 LEU A O 1
ATOM 3388 N N . CYS A 1 418 ? -3.848 -9.720 17.673 1.00 85.44 418 CYS A N 1
ATOM 3389 C CA . CYS A 1 418 ? -3.087 -8.604 18.235 1.00 85.44 418 CYS A CA 1
ATOM 3390 C C . CYS A 1 418 ? -1.716 -8.508 17.553 1.00 85.44 418 CYS A C 1
ATOM 3392 O O . CYS A 1 418 ? -0.986 -9.494 17.482 1.00 85.44 418 CYS A O 1
ATOM 3394 N N . LEU A 1 419 ? -1.354 -7.320 17.068 1.00 86.12 419 LEU A N 1
ATOM 3395 C CA . LEU A 1 419 ? -0.063 -7.030 16.450 1.00 86.12 419 LEU A CA 1
ATOM 3396 C C . LEU A 1 419 ? 0.719 -6.044 17.316 1.00 86.12 419 LEU A C 1
ATOM 3398 O O . LEU A 1 419 ? 0.451 -4.842 17.306 1.00 86.12 419 LEU A O 1
ATOM 3402 N N . THR A 1 420 ? 1.692 -6.574 18.055 1.00 86.00 420 THR A N 1
ATOM 3403 C CA . THR A 1 420 ? 2.671 -5.795 18.822 1.00 86.00 420 THR A CA 1
ATOM 3404 C C . THR A 1 420 ? 3.915 -5.482 17.994 1.00 86.00 420 THR A C 1
ATOM 3406 O O . THR A 1 420 ? 4.199 -6.152 16.997 1.00 86.00 420 THR A O 1
ATOM 3409 N N . GLU A 1 421 ? 4.720 -4.523 18.459 1.00 85.88 421 GLU A N 1
ATOM 3410 C CA . GLU A 1 421 ? 6.087 -4.283 17.961 1.00 85.88 421 GLU A CA 1
ATOM 3411 C C . GLU A 1 421 ? 6.879 -5.591 17.794 1.00 85.88 421 GLU A C 1
ATOM 3413 O O . GLU A 1 421 ? 7.406 -5.883 16.720 1.00 85.88 421 GLU A O 1
ATOM 3418 N N . SER A 1 422 ? 6.916 -6.416 18.845 1.00 82.50 422 SER A N 1
ATOM 3419 C CA . SER A 1 422 ? 7.670 -7.672 18.851 1.00 82.50 422 SER A CA 1
ATOM 3420 C C . SER A 1 422 ? 7.154 -8.680 17.824 1.00 82.50 422 SER A C 1
ATOM 3422 O O . SER A 1 422 ? 7.953 -9.384 17.203 1.00 82.50 422 SER A O 1
ATOM 3424 N N . ALA A 1 423 ? 5.835 -8.742 17.616 1.00 82.31 423 ALA A N 1
ATOM 3425 C CA . ALA A 1 423 ? 5.234 -9.621 16.623 1.00 82.31 423 ALA A CA 1
ATOM 3426 C C . ALA A 1 423 ? 5.639 -9.195 15.205 1.00 82.31 423 ALA A C 1
ATOM 3428 O O . ALA A 1 423 ? 6.1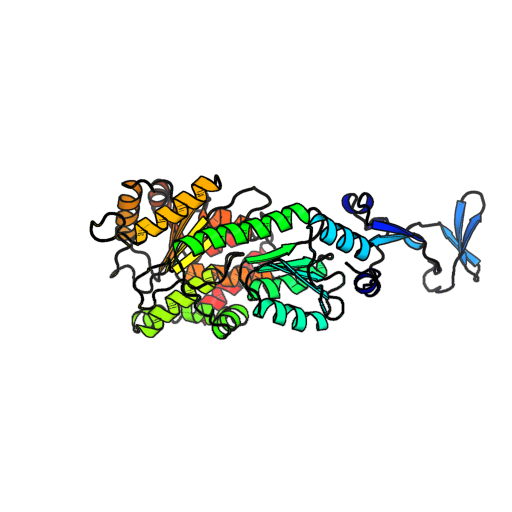07 -10.017 14.419 1.00 82.31 423 ALA A O 1
ATOM 3429 N N . VAL A 1 424 ? 5.564 -7.896 14.901 1.00 86.12 424 VAL A N 1
ATOM 3430 C CA . VAL A 1 424 ? 6.006 -7.363 13.605 1.00 86.12 424 VAL A CA 1
ATOM 3431 C C . VAL A 1 424 ? 7.498 -7.628 13.380 1.00 86.12 424 VAL A C 1
ATOM 3433 O O . VAL A 1 424 ? 7.867 -8.168 12.336 1.00 86.12 424 VAL A O 1
ATOM 3436 N N . GLN A 1 425 ? 8.359 -7.308 14.350 1.00 83.81 425 GLN A N 1
ATOM 3437 C CA . GLN A 1 425 ? 9.809 -7.523 14.239 1.00 83.81 425 GLN A CA 1
ATOM 3438 C C . GLN A 1 425 ? 10.141 -8.982 13.921 1.00 83.81 425 GLN A C 1
ATOM 3440 O O . GLN A 1 425 ? 10.921 -9.273 13.011 1.00 83.81 425 GLN A O 1
ATOM 3445 N N . GLN A 1 426 ? 9.519 -9.912 14.642 1.00 79.56 426 GLN A N 1
ATOM 3446 C CA . GLN A 1 426 ? 9.758 -11.337 14.469 1.00 79.56 426 GLN A CA 1
ATOM 3447 C C . GLN A 1 426 ? 9.217 -11.849 13.116 1.00 79.56 426 GLN A C 1
ATOM 3449 O O . GLN A 1 426 ? 9.874 -12.673 12.471 1.00 79.56 426 GLN A O 1
ATOM 3454 N N . HIS A 1 427 ? 8.090 -11.318 12.626 1.00 83.19 427 HIS A N 1
ATOM 3455 C CA . HIS A 1 427 ? 7.554 -11.616 11.287 1.00 83.19 427 HIS A CA 1
ATOM 3456 C C . HIS A 1 427 ? 8.520 -11.223 10.182 1.00 83.19 427 HIS A C 1
ATOM 3458 O O . HIS A 1 427 ? 8.873 -12.037 9.323 1.00 83.19 427 HIS A O 1
ATOM 3464 N N . PHE A 1 428 ? 9.034 -10.000 10.243 1.00 81.00 428 PHE A N 1
ATOM 3465 C CA . PHE A 1 428 ? 10.016 -9.528 9.277 1.00 81.00 428 PHE A CA 1
ATOM 3466 C C . PHE A 1 428 ? 11.337 -10.286 9.393 1.00 81.00 428 PHE A C 1
ATOM 3468 O O . PHE A 1 428 ? 11.899 -10.694 8.376 1.00 81.00 428 PHE A O 1
ATOM 3475 N N . ALA A 1 429 ? 11.806 -10.565 10.610 1.00 79.25 429 ALA A N 1
ATOM 3476 C CA . ALA A 1 429 ? 13.019 -11.342 10.835 1.00 79.25 429 ALA A CA 1
ATOM 3477 C C . ALA A 1 429 ? 12.954 -12.720 10.160 1.00 79.25 429 ALA A C 1
ATOM 3479 O O . ALA A 1 429 ? 13.906 -13.123 9.485 1.00 79.25 429 ALA A O 1
ATOM 3480 N N . ASN A 1 430 ? 11.824 -13.418 10.285 1.00 78.69 430 ASN A N 1
ATOM 3481 C CA . ASN A 1 430 ? 11.611 -14.733 9.679 1.00 78.69 430 ASN A CA 1
ATOM 3482 C C . ASN A 1 430 ? 11.632 -14.704 8.144 1.00 78.69 430 ASN A C 1
ATOM 3484 O O . ASN A 1 430 ? 12.001 -15.701 7.521 1.00 78.69 430 ASN A O 1
ATOM 3488 N N . ASN A 1 431 ? 11.324 -13.552 7.547 1.00 76.50 431 ASN A N 1
ATOM 3489 C CA . ASN A 1 431 ? 11.294 -13.345 6.103 1.00 76.50 431 ASN A CA 1
ATOM 3490 C C . ASN A 1 431 ? 12.606 -12.779 5.516 1.00 76.50 431 ASN A C 1
ATOM 3492 O O . ASN A 1 431 ? 12.728 -12.649 4.291 1.00 76.50 431 ASN A O 1
ATOM 3496 N N . ILE A 1 432 ? 13.630 -12.516 6.342 1.00 75.88 432 ILE A N 1
ATOM 3497 C CA . ILE A 1 432 ? 14.970 -12.072 5.910 1.00 75.88 432 ILE A CA 1
ATOM 3498 C C . ILE A 1 432 ? 15.935 -13.280 5.822 1.00 75.88 432 ILE A C 1
ATOM 3500 O O . ILE A 1 432 ? 16.058 -14.027 6.802 1.00 75.88 432 ILE A O 1
ATOM 3504 N N . PRO A 1 433 ? 16.653 -13.487 4.690 1.00 67.25 433 PRO A N 1
ATOM 3505 C CA . PRO A 1 433 ? 17.404 -14.721 4.416 1.00 67.25 433 PRO A CA 1
ATOM 3506 C C . PRO A 1 433 ? 18.646 -14.861 5.269 1.00 67.25 433 PRO A C 1
ATOM 3508 O O . PRO A 1 433 ? 18.993 -15.952 5.716 1.00 67.25 433 PRO A O 1
ATOM 3511 N N . ASP A 1 434 ? 19.386 -13.764 5.375 1.00 76.88 434 ASP A N 1
ATOM 3512 C CA . ASP A 1 434 ? 20.726 -13.792 5.908 1.00 76.88 434 ASP A CA 1
ATOM 3513 C C . ASP A 1 434 ? 20.728 -13.244 7.328 1.00 76.88 434 ASP A C 1
ATOM 3515 O O . ASP A 1 434 ? 20.159 -12.195 7.630 1.00 76.88 434 ASP A O 1
ATOM 3519 N N . GLN A 1 435 ? 21.382 -13.996 8.209 1.00 75.81 435 GLN A N 1
ATOM 3520 C CA . GLN A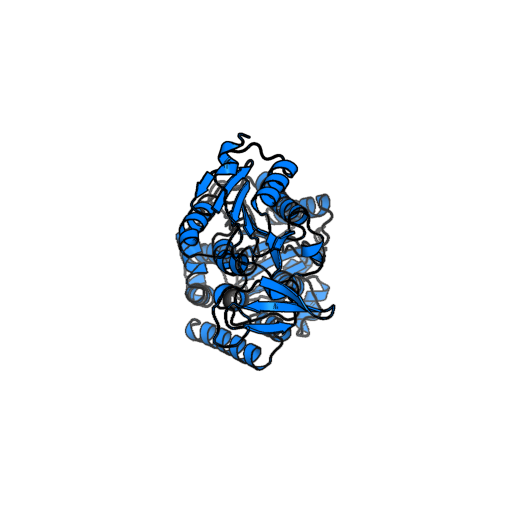 1 435 ? 21.430 -13.694 9.632 1.00 75.81 435 GLN A CA 1
ATOM 3521 C C . GLN A 1 435 ? 22.011 -12.300 9.899 1.00 75.81 435 GLN A C 1
ATOM 3523 O O . GLN A 1 435 ? 21.529 -11.599 10.777 1.00 75.81 435 GLN A O 1
ATOM 3528 N N . LYS A 1 436 ? 22.999 -11.867 9.108 1.00 75.56 436 LYS A N 1
ATOM 3529 C CA . LYS A 1 436 ? 23.675 -10.586 9.317 1.00 75.56 436 LYS A CA 1
ATOM 3530 C C . LYS A 1 436 ? 22.782 -9.391 8.972 1.00 75.56 436 LYS A C 1
ATOM 3532 O O . LYS A 1 436 ? 22.791 -8.406 9.701 1.00 75.56 436 LYS A O 1
ATOM 3537 N N . SER A 1 437 ? 22.025 -9.446 7.880 1.00 70.38 437 SER A N 1
ATOM 3538 C CA . SER A 1 437 ? 21.062 -8.397 7.534 1.00 70.38 437 SER A CA 1
ATOM 3539 C C . SER A 1 437 ? 19.854 -8.451 8.447 1.00 70.38 437 SER A C 1
ATOM 3541 O O . SER A 1 437 ? 19.324 -7.398 8.769 1.00 70.38 437 SER A O 1
ATOM 3543 N N . ARG A 1 438 ? 19.446 -9.637 8.914 1.00 77.56 438 ARG A N 1
ATOM 3544 C CA . ARG A 1 438 ? 18.409 -9.769 9.943 1.00 77.56 438 ARG A CA 1
ATOM 3545 C C . ARG A 1 438 ? 18.822 -9.045 11.222 1.00 77.56 438 ARG A C 1
ATOM 3547 O O . ARG A 1 438 ? 18.114 -8.139 11.636 1.00 77.56 438 ARG A O 1
ATOM 3554 N N . GLU A 1 439 ? 19.978 -9.397 11.784 1.00 79.25 439 GLU A N 1
ATOM 3555 C CA . GLU A 1 439 ? 20.538 -8.762 12.987 1.00 79.25 439 GLU A CA 1
ATOM 3556 C C . GLU A 1 439 ? 20.673 -7.251 12.791 1.00 79.25 439 GLU A C 1
ATOM 3558 O O . GLU A 1 439 ? 20.153 -6.490 13.590 1.00 79.25 439 GLU A O 1
ATOM 3563 N N . ARG A 1 440 ? 21.248 -6.806 11.668 1.00 76.62 440 ARG A N 1
ATOM 3564 C CA . ARG A 1 440 ? 21.413 -5.377 11.377 1.00 76.62 440 ARG A CA 1
ATOM 3565 C C . ARG A 1 440 ? 20.088 -4.622 11.245 1.00 76.62 440 ARG A C 1
ATOM 3567 O O . ARG A 1 440 ? 20.021 -3.461 11.624 1.00 76.62 440 ARG A O 1
ATOM 3574 N N . THR A 1 441 ? 19.070 -5.240 10.651 1.00 72.94 441 THR A N 1
ATOM 3575 C CA . THR A 1 441 ? 17.754 -4.605 10.474 1.00 72.94 441 THR A CA 1
ATOM 3576 C C . THR A 1 441 ? 17.033 -4.506 11.806 1.00 72.94 441 THR A C 1
ATOM 3578 O O . THR A 1 441 ? 16.469 -3.463 12.101 1.00 72.94 441 THR A O 1
ATOM 3581 N N . LEU A 1 442 ? 17.069 -5.572 12.609 1.00 78.69 442 LEU A N 1
ATOM 3582 C CA . LEU A 1 442 ? 16.491 -5.570 13.949 1.00 78.69 442 LEU A CA 1
ATOM 3583 C C . LEU A 1 442 ? 17.204 -4.559 14.849 1.00 78.69 442 LEU A C 1
ATOM 3585 O O . LEU A 1 442 ? 16.532 -3.747 15.466 1.00 78.69 442 LEU A O 1
ATOM 3589 N N . GLU A 1 443 ? 18.541 -4.536 14.845 1.00 81.12 443 GLU A N 1
ATOM 3590 C CA . GLU A 1 443 ? 19.335 -3.539 15.575 1.00 81.12 443 GLU A CA 1
ATOM 3591 C C . GLU A 1 443 ? 18.983 -2.115 15.139 1.00 81.12 443 GLU A C 1
ATOM 3593 O O . GLU A 1 443 ? 18.730 -1.276 15.993 1.00 81.12 443 GLU A O 1
ATOM 3598 N N . TYR A 1 444 ? 18.901 -1.851 13.830 1.00 79.12 444 TYR A N 1
ATOM 3599 C CA . TYR A 1 444 ? 18.493 -0.544 13.313 1.00 79.12 444 TYR A CA 1
ATOM 3600 C C . TYR A 1 444 ? 17.097 -0.149 13.810 1.00 79.12 444 TYR A C 1
ATOM 3602 O O . TYR A 1 444 ? 16.928 0.923 14.376 1.00 79.12 444 TYR A O 1
ATOM 3610 N N . VAL A 1 445 ? 16.101 -1.024 13.650 1.00 77.69 445 VAL A N 1
ATOM 3611 C CA . VAL A 1 445 ? 14.722 -0.745 14.074 1.00 77.69 445 VAL A CA 1
ATOM 3612 C C . VAL A 1 445 ? 14.636 -0.525 15.588 1.00 77.69 445 VAL A C 1
ATOM 3614 O O . VAL A 1 445 ? 13.978 0.415 16.027 1.00 77.69 445 VAL A O 1
ATOM 3617 N N . GLU A 1 446 ? 15.317 -1.350 16.387 1.00 80.19 446 GLU A N 1
ATOM 3618 C CA . GLU A 1 446 ? 15.372 -1.206 17.845 1.00 80.19 446 GLU A CA 1
ATOM 3619 C C . GLU A 1 446 ? 16.079 0.084 18.283 1.00 80.19 446 GLU A C 1
ATOM 3621 O O . GLU A 1 446 ? 15.631 0.733 19.230 1.00 80.19 446 GLU A O 1
ATOM 3626 N N . GLU A 1 447 ? 17.190 0.452 17.637 1.00 80.31 447 GLU A N 1
ATOM 3627 C CA . GLU A 1 447 ? 17.928 1.685 17.928 1.00 80.31 447 GLU A CA 1
ATOM 3628 C C . GLU A 1 447 ? 17.081 2.918 17.619 1.00 80.31 447 GLU A C 1
ATOM 3630 O O . GLU A 1 447 ? 16.970 3.794 18.474 1.00 80.31 447 GLU A O 1
ATOM 3635 N N . GLU A 1 448 ? 16.421 2.948 16.461 1.00 76.31 448 GLU A N 1
ATOM 3636 C CA . GLU A 1 448 ? 15.538 4.043 16.054 1.00 76.31 448 GLU A CA 1
ATOM 3637 C C . GLU A 1 448 ? 14.343 4.174 17.009 1.00 76.31 448 GLU A C 1
ATOM 3639 O O . GLU A 1 448 ? 14.088 5.247 17.555 1.00 76.31 448 GLU A O 1
ATOM 3644 N N . ILE A 1 449 ? 13.638 3.079 17.312 1.00 75.00 449 ILE A N 1
ATOM 3645 C CA . ILE A 1 449 ? 12.522 3.125 18.270 1.00 75.00 449 ILE A CA 1
ATOM 3646 C C . ILE A 1 449 ? 13.009 3.586 19.649 1.00 75.00 449 ILE A C 1
ATOM 3648 O O . ILE A 1 449 ? 12.336 4.390 20.290 1.00 75.00 449 ILE A O 1
ATOM 3652 N N . ARG A 1 450 ? 14.180 3.137 20.117 1.00 76.38 450 ARG A N 1
ATOM 3653 C CA . ARG A 1 450 ? 14.730 3.551 21.418 1.00 76.38 450 ARG A CA 1
ATOM 3654 C C . ARG A 1 450 ? 15.176 5.013 21.438 1.00 76.38 450 ARG A C 1
ATOM 3656 O O . ARG A 1 450 ? 15.021 5.663 22.465 1.00 76.38 450 ARG A O 1
ATOM 3663 N N . GLU A 1 451 ? 15.754 5.521 20.355 1.00 71.56 451 GLU A N 1
ATOM 3664 C CA . GLU A 1 451 ? 16.192 6.918 20.259 1.00 71.56 451 GLU A CA 1
ATOM 3665 C C . GLU A 1 451 ? 15.002 7.885 20.317 1.00 71.56 451 GLU A C 1
ATOM 3667 O O . GLU A 1 451 ? 15.103 8.959 20.917 1.00 71.56 451 GLU A O 1
ATOM 3672 N N . PHE A 1 452 ? 13.868 7.487 19.735 1.00 64.31 452 PHE A N 1
ATOM 3673 C CA . PHE A 1 452 ? 12.701 8.353 19.572 1.00 64.31 452 PHE A CA 1
ATOM 3674 C C . PHE A 1 452 ? 11.533 8.049 20.526 1.00 64.31 452 PHE A C 1
ATOM 3676 O O . PHE A 1 452 ? 10.637 8.885 20.665 1.00 64.31 452 PHE A O 1
ATOM 3683 N N . SER A 1 453 ? 11.557 6.923 21.246 1.00 57.66 453 SER A N 1
ATOM 3684 C CA . SER A 1 453 ? 10.626 6.637 22.341 1.00 57.66 453 SER A CA 1
ATOM 3685 C C . SER A 1 453 ? 11.135 7.287 23.637 1.00 57.66 453 SER A C 1
ATOM 3687 O O . SER A 1 453 ? 12.242 6.975 24.076 1.00 57.66 453 SER A O 1
ATOM 3689 N N . PRO A 1 454 ? 10.364 8.176 24.289 1.00 53.56 454 PRO A N 1
ATOM 3690 C CA . PRO A 1 454 ? 10.731 8.671 25.613 1.00 53.56 454 PRO A CA 1
ATOM 3691 C C . PRO A 1 454 ? 10.736 7.519 26.639 1.00 53.56 454 PRO A C 1
ATOM 3693 O O . PRO A 1 454 ? 9.890 6.626 26.553 1.00 53.56 454 PRO A O 1
ATOM 3696 N N . GLU A 1 455 ? 11.715 7.529 27.557 1.00 49.16 455 GLU A N 1
ATOM 3697 C CA . GLU A 1 455 ? 11.819 6.589 28.697 1.00 49.16 455 GLU A CA 1
ATOM 3698 C C . GLU A 1 455 ? 10.637 6.676 29.666 1.00 49.16 455 GLU A C 1
ATOM 3700 O O . GLU A 1 455 ? 10.219 7.818 29.982 1.00 49.16 455 GLU A O 1
#

Secondary structure (DSSP, 8-state):
--HHHHHT-----S--B-GGGS-HHHHTSTTEEEEE-SSEE--STT---EEEEEEETTEEEEEETT--EEE--GGGTEEEEE-HHHHHHHHHHHTT--S--EEETTEEEEEETTEEEEEE-S---GGGHHHHHHHHHH-SEEEEEESSHHHHHHHHHHHHHH-SEEEEE-SS-HHHHHHHHHHHHHHHHHHHHHH----PPP-HHHHHHHHH-HHHHHHHHH-HHHHHT-HHHHHHHHHHHHHHHHHHTTS--------SSS----SEEEE--BTTTTB--EEEEEE--S-TTT-PPPPSS-SS--HHHHHHHHHHHHHHHHT---EEEEEEESS--HHHHHHHHHHHHTTT-TT-EEEEEEHHHHHHHHHHHHHHHTS-----SSS-HHHHHHHHHH-TTS---HHHHHHHTTTEEEE-HHHHHHHHHHH-S-HHHHHHHHHHHHHHHHHHS--